Protein AF-A0AAV5RTY7-F1 (afdb_monomer_lite)

InterPro domains:
  IPR002123 Phospholipid/glycerol acyltransferase [SM00563] (74-299)
  IPR052744 Glycerol-3-phosphate O-acyltransferase [PTHR31605] (34-711)

Structure (mmCIF, N/CA/C/O backbone):
data_AF-A0AAV5RTY7-F1
#
_entry.id   AF-A0AAV5RTY7-F1
#
loop_
_atom_site.group_PDB
_atom_site.id
_atom_site.type_symbol
_atom_site.label_atom_id
_atom_site.label_alt_id
_atom_site.label_comp_id
_atom_site.label_asym_id
_atom_site.label_entity_id
_atom_site.label_seq_id
_atom_site.pdbx_PDB_ins_code
_atom_site.Cartn_x
_atom_site.Cartn_y
_atom_site.Cartn_z
_atom_site.occupancy
_atom_site.B_iso_or_equiv
_atom_site.auth_seq_id
_atom_site.auth_comp_id
_atom_site.auth_asym_id
_atom_site.auth_atom_id
_atom_site.pdbx_PDB_model_num
ATOM 1 N N . MET A 1 1 ? 23.186 -30.562 -52.362 1.00 37.00 1 MET A N 1
ATOM 2 C CA . MET A 1 1 ? 24.138 -29.896 -51.450 1.00 37.00 1 MET A CA 1
ATOM 3 C C . MET A 1 1 ? 23.482 -28.621 -50.971 1.00 37.00 1 MET A C 1
ATOM 5 O O . MET A 1 1 ? 23.319 -27.677 -51.726 1.00 37.00 1 MET A O 1
ATOM 9 N N . SER A 1 2 ? 22.956 -28.703 -49.761 1.00 30.14 2 SER A N 1
ATOM 10 C CA . SER A 1 2 ? 21.998 -27.796 -49.148 1.00 30.14 2 SER A CA 1
ATOM 11 C C . SER A 1 2 ? 22.422 -27.652 -47.693 1.00 30.14 2 SER A C 1
ATOM 13 O O . SER A 1 2 ? 22.185 -28.593 -46.945 1.00 30.14 2 SER A O 1
ATOM 15 N N . SER A 1 3 ? 23.069 -26.548 -47.306 1.00 26.16 3 SER A N 1
ATOM 16 C CA . SER A 1 3 ? 23.161 -26.101 -45.898 1.00 26.16 3 SER A CA 1
ATOM 17 C C . SER A 1 3 ? 24.032 -24.844 -45.709 1.00 26.16 3 SER A C 1
ATOM 19 O O . SER A 1 3 ? 24.881 -24.829 -44.825 1.00 26.16 3 SER A O 1
ATOM 21 N N . GLU A 1 4 ? 23.853 -23.774 -46.490 1.00 26.89 4 GLU A N 1
ATOM 22 C CA . GLU A 1 4 ? 24.625 -22.529 -46.253 1.00 26.89 4 GLU A CA 1
ATOM 23 C C . GLU A 1 4 ? 23.785 -21.245 -46.200 1.00 26.89 4 GLU A C 1
ATOM 25 O O . GLU A 1 4 ? 24.296 -20.135 -46.283 1.00 26.89 4 GLU A O 1
ATOM 30 N N . ALA A 1 5 ? 22.476 -21.374 -45.969 1.00 29.75 5 ALA A N 1
ATOM 31 C CA . ALA A 1 5 ? 21.574 -20.230 -45.833 1.00 29.75 5 ALA A CA 1
ATOM 32 C C . ALA A 1 5 ? 20.662 -20.358 -44.603 1.00 29.75 5 ALA A C 1
ATOM 34 O O . ALA A 1 5 ? 19.442 -20.370 -44.722 1.00 29.75 5 ALA A O 1
ATOM 35 N N . ALA A 1 6 ? 21.241 -20.469 -43.404 1.00 29.48 6 ALA A N 1
ATOM 36 C CA . ALA A 1 6 ? 20.480 -20.366 -42.155 1.00 29.48 6 ALA A CA 1
ATOM 37 C C . ALA A 1 6 ? 21.360 -19.962 -40.961 1.00 29.48 6 ALA A C 1
ATOM 39 O O . ALA A 1 6 ? 21.423 -20.664 -39.958 1.00 29.48 6 ALA A O 1
ATOM 40 N N . ASN A 1 7 ? 22.036 -18.814 -41.034 1.00 26.06 7 ASN A N 1
ATOM 41 C CA . ASN A 1 7 ? 22.548 -18.176 -39.818 1.00 26.06 7 ASN A CA 1
ATOM 42 C C . ASN A 1 7 ? 22.458 -16.646 -39.909 1.00 26.06 7 ASN A C 1
ATOM 44 O O . ASN A 1 7 ? 23.441 -15.919 -39.806 1.00 26.06 7 ASN A O 1
ATOM 48 N N . LYS A 1 8 ? 21.236 -16.132 -40.120 1.00 28.44 8 LYS A N 1
ATOM 49 C CA . LYS A 1 8 ? 20.929 -14.736 -39.783 1.00 28.44 8 LYS A CA 1
ATOM 50 C C . LYS A 1 8 ? 21.001 -14.621 -38.263 1.00 28.44 8 LYS A C 1
ATOM 52 O O . LYS A 1 8 ? 20.116 -15.097 -37.553 1.00 28.44 8 LYS A O 1
ATOM 57 N N . GLY A 1 9 ? 22.096 -14.031 -37.789 1.00 28.16 9 GLY A N 1
ATOM 58 C CA . GLY A 1 9 ? 22.423 -13.879 -36.381 1.00 28.16 9 GLY A CA 1
ATOM 59 C C . GLY A 1 9 ? 21.246 -13.375 -35.550 1.00 28.16 9 GLY A C 1
ATOM 60 O O . GLY A 1 9 ? 20.788 -12.239 -35.689 1.00 28.16 9 GLY A O 1
ATOM 61 N N . LYS A 1 10 ? 20.806 -14.207 -34.603 1.00 29.70 10 LYS A N 1
ATOM 62 C CA . LYS A 1 10 ? 20.182 -13.710 -33.379 1.00 29.70 10 LYS A CA 1
ATOM 63 C C . LYS A 1 10 ? 21.230 -12.821 -32.712 1.00 29.70 10 LYS A C 1
ATOM 65 O O . LYS A 1 10 ? 22.155 -13.343 -32.101 1.00 29.70 10 LYS A O 1
ATOM 70 N N . LYS A 1 11 ? 21.110 -11.493 -32.835 1.00 32.88 11 LYS A N 1
ATOM 71 C CA . LYS A 1 11 ? 21.845 -10.547 -31.980 1.00 32.88 11 LYS A CA 1
ATOM 72 C C . LYS A 1 11 ? 21.648 -11.009 -30.534 1.00 32.88 11 LYS A C 1
ATOM 74 O O . LYS A 1 11 ? 20.538 -10.899 -30.002 1.00 32.88 11 LYS A O 1
ATOM 79 N N . ALA A 1 12 ? 22.694 -11.579 -29.936 1.00 34.53 12 ALA A N 1
ATOM 80 C CA . ALA A 1 12 ? 22.739 -11.837 -28.509 1.00 34.53 12 ALA A CA 1
ATOM 81 C C . ALA A 1 12 ? 22.408 -10.506 -27.826 1.00 34.53 12 ALA A C 1
ATOM 83 O O . ALA A 1 12 ? 22.944 -9.461 -28.195 1.00 34.53 12 ALA A O 1
ATOM 84 N N . SER A 1 13 ? 21.423 -10.504 -26.928 1.00 47.09 13 SER A N 1
ATOM 85 C CA . SER A 1 13 ? 21.117 -9.305 -26.151 1.00 47.09 13 SER A CA 1
ATOM 86 C C . SER A 1 13 ? 22.365 -8.974 -25.348 1.00 47.09 13 SER A C 1
ATOM 88 O O . SER A 1 13 ? 22.682 -9.742 -24.451 1.00 47.09 13 SER A O 1
ATOM 90 N N . SER A 1 14 ? 23.078 -7.901 -25.683 1.00 66.62 14 SER A N 1
ATOM 91 C CA . SER A 1 14 ? 24.251 -7.468 -24.924 1.00 66.62 14 SER A CA 1
ATOM 92 C C . SER A 1 14 ? 23.849 -7.246 -23.466 1.00 66.62 14 SER A C 1
ATOM 94 O O . SER A 1 14 ? 22.843 -6.573 -23.210 1.00 66.62 14 SER A O 1
ATOM 96 N N . ALA A 1 15 ? 24.597 -7.831 -22.527 1.00 73.75 15 ALA A N 1
ATOM 97 C CA . ALA A 1 15 ? 24.425 -7.566 -21.104 1.00 73.75 15 ALA A CA 1
ATOM 98 C C . ALA A 1 15 ? 24.474 -6.053 -20.864 1.00 73.75 15 ALA A C 1
ATOM 100 O O . ALA A 1 15 ? 25.328 -5.358 -21.413 1.00 73.75 15 ALA A O 1
ATOM 101 N N . HIS A 1 16 ? 23.545 -5.533 -20.067 1.00 76.50 16 HIS A N 1
ATOM 102 C CA . HIS A 1 16 ? 23.616 -4.145 -19.633 1.00 76.50 16 HIS A CA 1
ATOM 103 C C . HIS A 1 16 ? 24.563 -4.063 -18.435 1.00 76.50 16 HIS A C 1
ATOM 105 O O . HIS A 1 16 ? 24.169 -4.427 -17.325 1.00 76.50 16 HIS A O 1
ATOM 111 N N . VAL A 1 17 ? 25.806 -3.660 -18.695 1.00 77.88 17 VAL A N 1
ATOM 112 C CA . VAL A 1 17 ? 26.859 -3.466 -17.692 1.00 77.88 17 VAL A CA 1
ATOM 113 C C . VAL A 1 17 ? 27.104 -1.954 -17.559 1.00 77.88 17 VAL A C 1
ATOM 115 O O . VAL A 1 17 ? 27.202 -1.294 -18.593 1.00 77.88 17 VAL A O 1
ATOM 118 N N . PRO A 1 18 ? 27.123 -1.398 -16.334 1.00 74.62 18 PRO A N 1
ATOM 119 C CA . PRO A 1 18 ? 27.389 0.018 -16.099 1.00 74.62 18 PRO A CA 1
ATOM 120 C C . PRO A 1 18 ? 28.783 0.442 -16.550 1.00 74.62 18 PRO A C 1
ATOM 122 O O . PRO A 1 18 ? 29.729 -0.344 -16.491 1.00 74.62 18 PRO A O 1
ATOM 125 N N . ASP A 1 19 ? 28.920 1.730 -16.855 1.00 71.75 19 ASP A N 1
ATOM 126 C CA . ASP A 1 19 ? 30.228 2.368 -16.962 1.00 71.75 19 ASP A CA 1
ATOM 127 C C . ASP A 1 19 ? 30.746 2.689 -15.551 1.00 71.75 19 ASP A C 1
ATOM 129 O O . ASP A 1 19 ? 30.129 3.449 -14.804 1.00 71.75 19 ASP A O 1
ATOM 133 N N . ALA A 1 20 ? 31.887 2.111 -15.166 1.00 59.16 20 ALA A N 1
ATOM 134 C CA . ALA A 1 20 ? 32.494 2.296 -13.840 1.00 59.16 20 ALA A CA 1
ATOM 135 C C . ALA A 1 20 ? 33.238 3.644 -13.673 1.00 59.16 20 ALA A C 1
ATOM 137 O O . ALA A 1 20 ? 33.877 3.884 -12.650 1.00 59.16 20 ALA A O 1
ATOM 138 N N . SER A 1 21 ? 33.212 4.517 -14.687 1.00 51.53 21 SER A N 1
ATOM 139 C CA . SER A 1 21 ? 34.089 5.692 -14.786 1.00 51.53 21 SER A CA 1
ATOM 140 C C . SER A 1 21 ? 33.550 6.979 -14.152 1.00 51.53 21 SER A C 1
ATOM 142 O O . SER A 1 21 ? 34.303 7.948 -14.035 1.00 51.53 21 SER A O 1
ATOM 144 N N . GLU A 1 22 ? 32.278 7.046 -13.750 1.00 56.44 22 GLU A N 1
ATOM 145 C CA . GLU A 1 22 ? 31.708 8.276 -13.184 1.00 56.44 22 GLU A CA 1
ATOM 146 C C . GLU A 1 22 ? 31.907 8.358 -11.660 1.00 56.44 22 GLU A C 1
ATOM 148 O O . GLU A 1 22 ? 31.480 7.495 -10.894 1.00 56.44 22 GLU A O 1
ATOM 153 N N . ARG A 1 23 ? 32.524 9.450 -11.178 1.00 63.94 23 ARG A N 1
ATOM 154 C CA . ARG A 1 23 ? 32.516 9.798 -9.745 1.00 63.94 23 ARG A CA 1
ATOM 155 C C . ARG A 1 23 ? 31.118 10.274 -9.345 1.00 63.94 23 ARG A C 1
ATOM 157 O O . ARG A 1 23 ? 30.856 11.475 -9.297 1.00 63.94 23 ARG A O 1
ATOM 164 N N . TYR A 1 24 ? 30.226 9.343 -9.032 1.00 77.75 24 TYR A N 1
ATOM 165 C CA . TYR A 1 24 ? 28.922 9.661 -8.461 1.00 77.75 24 TYR A CA 1
ATOM 166 C C . TYR A 1 24 ? 29.027 9.955 -6.960 1.00 77.75 24 TYR A C 1
ATOM 168 O O . TYR A 1 24 ? 29.545 9.157 -6.178 1.00 77.75 24 TYR A O 1
ATOM 176 N N . VAL A 1 25 ? 28.497 11.103 -6.535 1.00 78.12 25 VAL A N 1
ATOM 177 C CA . VAL A 1 25 ? 28.404 11.461 -5.115 1.00 78.12 25 VAL A CA 1
ATOM 178 C C . VAL A 1 25 ? 27.007 11.125 -4.608 1.00 78.12 25 VAL A C 1
ATOM 180 O O . VAL A 1 25 ? 26.040 11.835 -4.881 1.00 78.12 25 VAL A O 1
ATOM 183 N N . ASN A 1 26 ? 26.903 10.060 -3.818 1.00 83.38 26 ASN A N 1
ATOM 184 C CA . ASN A 1 26 ? 25.649 9.689 -3.176 1.00 83.38 26 ASN A CA 1
ATOM 185 C C . ASN A 1 26 ? 25.465 10.439 -1.850 1.00 83.38 26 ASN A C 1
ATOM 187 O O . ASN A 1 26 ? 26.177 10.205 -0.875 1.00 83.38 26 ASN A O 1
ATOM 191 N N . HIS A 1 27 ? 24.474 11.327 -1.789 1.00 85.62 27 HIS A N 1
ATOM 192 C CA . HIS A 1 27 ? 24.141 12.059 -0.564 1.00 85.62 27 HIS A CA 1
ATOM 193 C C . HIS A 1 27 ? 23.283 11.261 0.432 1.00 85.62 27 HIS A C 1
ATOM 195 O O . HIS A 1 27 ? 23.088 11.720 1.558 1.00 85.62 27 HIS A O 1
ATOM 201 N N . PHE A 1 28 ? 22.777 10.088 0.041 1.00 86.75 28 PHE A N 1
ATOM 202 C CA . PHE A 1 28 ? 21.799 9.293 0.789 1.00 86.75 28 PHE A CA 1
ATOM 203 C C . PHE A 1 28 ? 22.369 7.950 1.275 1.00 86.75 28 PHE A C 1
ATOM 205 O O . PHE A 1 28 ? 21.628 6.999 1.485 1.00 86.75 28 PHE A O 1
ATOM 212 N N . THR A 1 29 ? 23.680 7.845 1.504 1.00 79.25 29 THR A N 1
ATOM 213 C CA . THR A 1 29 ? 24.275 6.649 2.142 1.00 79.25 29 THR A CA 1
ATOM 214 C C . THR A 1 29 ? 24.020 6.603 3.654 1.00 79.25 29 THR A C 1
ATOM 216 O O . THR A 1 29 ? 24.134 5.564 4.298 1.00 79.25 29 THR A O 1
ATOM 219 N N . GLY A 1 30 ? 23.664 7.745 4.254 1.00 73.75 30 GLY A N 1
ATOM 220 C CA . GLY A 1 30 ? 23.455 7.879 5.696 1.00 73.75 30 GLY A CA 1
ATOM 221 C C . GLY A 1 30 ? 24.744 7.931 6.527 1.00 73.75 30 GLY A C 1
ATOM 222 O O . GLY A 1 30 ? 24.655 8.115 7.737 1.00 73.75 30 GLY A O 1
ATOM 223 N N . GLU A 1 31 ? 25.922 7.830 5.905 1.00 75.38 31 GLU A N 1
ATOM 224 C CA . GLU A 1 31 ? 27.219 7.835 6.598 1.00 75.38 31 GLU A CA 1
ATOM 225 C C . GLU A 1 31 ? 27.655 9.246 7.015 1.00 75.38 31 GLU A C 1
ATOM 227 O O . GLU A 1 31 ? 28.085 9.465 8.145 1.00 75.38 31 GLU A O 1
ATOM 232 N N . LYS A 1 32 ? 27.490 10.236 6.128 1.00 80.81 32 LYS A N 1
ATOM 233 C CA . LYS A 1 32 ? 27.895 11.632 6.367 1.00 80.81 32 LYS A CA 1
ATOM 234 C C . LYS A 1 32 ? 26.696 12.519 6.677 1.00 80.81 32 LYS A C 1
ATOM 236 O O . LYS A 1 32 ? 25.586 12.275 6.204 1.00 80.81 32 LYS A O 1
ATOM 241 N N . TRP A 1 33 ? 26.884 13.543 7.503 1.00 82.00 33 TRP A N 1
ATOM 242 C CA . TRP A 1 33 ? 25.866 14.574 7.706 1.00 82.00 33 TRP A CA 1
ATOM 243 C C . TRP A 1 33 ? 25.926 15.585 6.565 1.00 82.00 33 TRP A C 1
ATOM 245 O O . TRP A 1 33 ? 26.981 16.113 6.230 1.00 82.00 33 TRP A O 1
ATOM 255 N N . SER A 1 34 ? 24.778 15.833 5.951 1.00 88.50 34 SER A N 1
ATOM 256 C CA . SER A 1 34 ? 24.593 16.835 4.907 1.00 88.50 34 SER A CA 1
ATOM 257 C C . SER A 1 34 ? 23.185 17.420 4.982 1.00 88.50 34 SER A C 1
ATOM 259 O O . SER A 1 34 ? 22.280 16.820 5.575 1.00 88.50 34 SER A O 1
ATOM 261 N N . VAL A 1 35 ? 22.978 18.559 4.318 1.00 89.25 35 VAL A N 1
ATOM 262 C CA . VAL A 1 35 ? 21.651 19.177 4.168 1.00 89.25 35 VAL A CA 1
ATOM 263 C C . VAL A 1 35 ? 20.647 18.191 3.553 1.00 89.25 35 VAL A C 1
ATOM 265 O O . VAL A 1 35 ? 19.499 18.139 3.984 1.00 89.25 35 VAL A O 1
ATOM 268 N N . TYR A 1 36 ? 21.087 17.339 2.621 1.00 89.81 36 TYR A N 1
ATOM 269 C CA . TYR A 1 36 ? 20.251 16.293 2.022 1.00 89.81 36 TYR A CA 1
ATOM 270 C C . TYR A 1 36 ? 19.838 15.229 3.034 1.00 89.81 36 TYR A C 1
ATOM 272 O O . TYR A 1 36 ? 18.673 14.845 3.078 1.00 89.81 36 TYR A O 1
ATOM 280 N N . THR A 1 37 ? 20.762 14.785 3.890 1.00 89.06 37 THR A N 1
ATOM 281 C CA . THR A 1 37 ? 20.421 13.800 4.921 1.00 89.06 37 THR A CA 1
ATOM 282 C C . THR A 1 37 ? 19.480 14.362 5.985 1.00 89.06 37 THR A C 1
ATOM 284 O O . THR A 1 37 ? 18.591 13.649 6.442 1.00 89.06 37 THR A O 1
ATOM 287 N N . LEU A 1 38 ? 19.617 15.648 6.330 1.00 90.50 38 LEU A N 1
ATOM 288 C CA . LEU A 1 38 ? 18.686 16.344 7.220 1.00 90.50 38 LEU A CA 1
ATOM 289 C C . LEU A 1 38 ? 17.303 16.482 6.576 1.00 90.50 38 LEU A C 1
ATOM 291 O O . LEU A 1 38 ? 16.295 16.242 7.235 1.00 90.50 38 LEU A O 1
ATOM 295 N N . ALA A 1 39 ? 17.246 16.815 5.284 1.00 92.81 39 ALA A N 1
ATOM 296 C CA . ALA A 1 39 ? 15.995 16.870 4.535 1.00 92.81 39 ALA A CA 1
ATOM 297 C C . ALA A 1 39 ? 15.313 15.493 4.457 1.00 92.81 39 ALA A C 1
ATOM 299 O O . ALA A 1 39 ? 14.099 15.406 4.648 1.00 92.81 39 ALA A O 1
ATOM 300 N N . TYR A 1 40 ? 16.086 14.422 4.240 1.00 93.31 40 TYR A N 1
ATOM 301 C CA . TYR A 1 40 ? 15.593 13.046 4.282 1.00 93.31 40 TYR A CA 1
ATOM 302 C C . TYR A 1 40 ? 14.977 12.741 5.653 1.00 93.31 40 TYR A C 1
ATOM 304 O O . TYR A 1 40 ? 13.813 12.351 5.734 1.00 93.31 40 TYR A O 1
ATOM 312 N N . ASP A 1 41 ? 15.717 12.978 6.740 1.00 91.69 41 ASP A N 1
ATOM 313 C CA . ASP A 1 41 ? 15.255 12.692 8.103 1.00 91.69 41 ASP A CA 1
ATOM 314 C C . ASP A 1 41 ? 14.033 13.537 8.503 1.00 91.69 41 ASP A C 1
ATOM 316 O O . ASP A 1 41 ? 13.107 13.015 9.128 1.00 91.69 41 ASP A O 1
ATOM 320 N N . LEU A 1 42 ? 13.960 14.800 8.068 1.00 93.31 42 LEU A N 1
ATOM 321 C CA . LEU A 1 42 ? 12.784 15.655 8.245 1.00 93.31 42 LEU A CA 1
ATOM 322 C C . LEU A 1 42 ? 11.553 15.063 7.546 1.00 93.31 42 LEU A C 1
ATOM 324 O O . LEU A 1 42 ? 10.478 14.978 8.143 1.00 93.31 42 LEU A O 1
ATOM 328 N N . VAL A 1 43 ? 11.703 14.619 6.294 1.00 93.31 43 VAL A N 1
ATOM 329 C CA . VAL A 1 43 ? 10.616 13.976 5.548 1.00 93.31 43 VAL A CA 1
ATOM 330 C C . VAL A 1 43 ? 10.184 12.671 6.212 1.00 93.31 43 VAL A C 1
ATOM 332 O O . VAL A 1 43 ? 8.982 12.443 6.364 1.00 93.31 43 VAL A O 1
ATOM 335 N N . ILE A 1 44 ? 11.126 11.838 6.662 1.00 93.12 44 ILE A N 1
ATOM 336 C CA . ILE A 1 44 ? 10.803 10.617 7.408 1.00 93.12 44 ILE A CA 1
ATOM 337 C C . ILE A 1 44 ? 10.068 10.940 8.709 1.00 93.12 44 ILE A C 1
ATOM 339 O O . ILE A 1 44 ? 9.109 10.242 9.038 1.00 93.12 44 ILE A O 1
ATOM 343 N N . GLY A 1 45 ? 10.449 12.007 9.415 1.00 92.56 45 GLY A N 1
ATOM 344 C CA . GLY A 1 45 ? 9.738 12.503 10.593 1.00 92.56 45 GLY A CA 1
ATOM 345 C C . GLY A 1 45 ? 8.292 12.897 10.281 1.00 92.56 45 GLY A C 1
ATOM 346 O O . GLY A 1 45 ? 7.368 12.448 10.963 1.00 92.56 45 GLY A O 1
ATOM 347 N N . ILE A 1 46 ? 8.071 13.651 9.198 1.00 91.69 46 ILE A N 1
ATOM 348 C CA . ILE A 1 46 ? 6.727 14.020 8.723 1.00 91.69 46 ILE A CA 1
ATOM 349 C C . ILE A 1 46 ? 5.914 12.767 8.376 1.00 91.69 46 ILE A C 1
ATOM 351 O O . ILE A 1 46 ? 4.770 12.636 8.815 1.00 91.69 46 ILE A O 1
ATOM 355 N N . PHE A 1 47 ? 6.488 11.822 7.627 1.00 92.19 47 PHE A N 1
ATOM 356 C CA . PHE A 1 47 ? 5.822 10.560 7.300 1.00 92.19 47 PHE A CA 1
ATOM 357 C C . PHE A 1 47 ? 5.503 9.742 8.548 1.00 92.19 47 PHE A C 1
ATOM 359 O O . PHE A 1 47 ? 4.401 9.211 8.649 1.00 92.19 47 PHE A O 1
ATOM 366 N N . ASN A 1 48 ? 6.397 9.696 9.535 1.00 91.44 48 ASN A N 1
ATOM 367 C CA . ASN A 1 48 ? 6.150 8.999 10.792 1.00 91.44 48 ASN A CA 1
ATOM 368 C C . ASN A 1 48 ? 4.964 9.607 11.559 1.00 91.44 48 ASN A C 1
ATOM 370 O O . ASN A 1 48 ? 4.105 8.865 12.037 1.00 91.44 48 ASN A O 1
ATOM 374 N N . ILE A 1 49 ? 4.856 10.939 11.615 1.00 89.00 49 ILE A N 1
ATOM 375 C CA . ILE A 1 49 ? 3.696 11.630 12.204 1.00 89.00 49 ILE A CA 1
ATOM 376 C C . ILE A 1 49 ? 2.422 11.289 11.419 1.00 89.00 49 ILE A C 1
ATOM 378 O O . ILE A 1 49 ? 1.425 10.862 12.006 1.00 89.00 49 ILE A O 1
ATOM 382 N N . LEU A 1 50 ? 2.460 11.408 10.087 1.00 88.88 50 LEU A N 1
ATOM 383 C CA . LEU A 1 50 ? 1.317 11.098 9.225 1.00 88.88 50 LEU A CA 1
ATOM 384 C C . LEU A 1 50 ? 0.853 9.650 9.385 1.00 88.88 50 LEU A C 1
ATOM 386 O O . LEU A 1 50 ? -0.348 9.408 9.482 1.00 88.88 50 LEU A O 1
ATOM 390 N N . PHE A 1 51 ? 1.774 8.690 9.443 1.00 89.19 51 PHE A N 1
ATOM 391 C CA . PHE A 1 51 ? 1.454 7.279 9.628 1.00 89.19 51 PHE A CA 1
ATOM 392 C C . PHE A 1 51 ? 0.985 6.959 11.039 1.00 89.19 51 PHE A C 1
ATOM 394 O O . PHE A 1 51 ? 0.100 6.127 11.174 1.00 89.19 51 PHE A O 1
ATOM 401 N N . THR A 1 52 ? 1.478 7.646 12.067 1.00 85.12 52 THR A N 1
ATOM 402 C CA . THR A 1 52 ? 0.968 7.494 13.441 1.00 85.12 52 THR A CA 1
ATOM 403 C C . THR A 1 52 ? -0.483 7.969 13.556 1.00 85.12 52 THR A C 1
ATOM 405 O O . THR A 1 52 ? -1.292 7.367 14.264 1.00 85.12 52 THR A O 1
ATOM 408 N N . ILE A 1 53 ? -0.844 9.024 12.818 1.00 83.19 53 ILE A N 1
ATOM 409 C CA . ILE A 1 53 ? -2.222 9.521 12.741 1.00 83.19 53 ILE A CA 1
ATOM 410 C C . ILE A 1 53 ? -3.075 8.585 11.869 1.00 83.19 53 ILE A C 1
ATOM 412 O O . ILE A 1 53 ? -4.149 8.150 12.284 1.00 83.19 53 ILE A O 1
ATOM 416 N N . PHE A 1 54 ? -2.600 8.239 10.670 1.00 84.38 54 PHE A N 1
ATOM 417 C CA . PHE A 1 54 ? -3.366 7.493 9.669 1.00 84.38 54 PHE A CA 1
ATOM 418 C C . PHE A 1 54 ? -3.517 6.009 9.969 1.00 84.38 54 PHE A C 1
ATOM 420 O O . PHE A 1 54 ? -4.608 5.471 9.791 1.00 84.38 54 PHE A O 1
ATOM 427 N N . PHE A 1 55 ? -2.456 5.349 10.422 1.00 82.75 55 PHE A N 1
ATOM 428 C CA . PHE A 1 55 ? -2.479 3.947 10.805 1.00 82.75 55 PHE A CA 1
ATOM 429 C C . PHE A 1 55 ? -2.607 3.819 12.310 1.00 82.75 55 PHE A C 1
ATOM 431 O O . PHE A 1 55 ? -1.899 4.462 13.080 1.00 82.75 55 PHE A O 1
ATOM 438 N N . ARG A 1 56 ? -3.500 2.928 12.729 1.00 76.75 56 ARG A N 1
ATOM 439 C CA . ARG A 1 56 ? -3.649 2.548 14.126 1.00 76.75 56 ARG A CA 1
ATOM 440 C C . ARG A 1 56 ? -2.393 1.897 14.673 1.00 76.75 56 ARG A C 1
ATOM 442 O O . ARG A 1 56 ? -2.017 2.172 15.805 1.00 76.75 56 ARG A O 1
ATOM 449 N N . GLU A 1 57 ? -1.777 1.050 13.864 1.00 78.31 57 GLU A N 1
ATOM 450 C CA . GLU A 1 57 ? -0.570 0.325 14.217 1.00 78.31 57 GLU A CA 1
ATOM 451 C C . GLU A 1 57 ? 0.166 -0.081 12.938 1.00 78.31 57 GLU A C 1
ATOM 453 O O . GLU A 1 57 ? -0.466 -0.485 11.955 1.00 78.31 57 GLU A O 1
ATOM 458 N N . VAL A 1 58 ? 1.495 0.015 12.968 1.00 81.88 58 VAL A N 1
ATOM 459 C CA . VAL A 1 58 ? 2.378 -0.487 11.913 1.00 81.88 58 VAL A CA 1
ATOM 460 C C . VAL A 1 58 ? 3.424 -1.383 12.564 1.00 81.88 58 VAL A C 1
ATOM 462 O O . VAL A 1 58 ? 4.284 -0.875 13.284 1.00 81.88 58 VAL A O 1
ATOM 465 N N . LYS A 1 59 ? 3.359 -2.696 12.317 1.00 79.50 59 LYS A N 1
ATOM 466 C CA . LYS A 1 59 ? 4.363 -3.653 12.814 1.00 79.50 59 LYS A CA 1
ATOM 467 C C . LYS A 1 59 ? 5.373 -4.016 11.737 1.00 79.50 59 LYS A C 1
ATOM 469 O O . LYS A 1 59 ? 5.061 -3.987 10.550 1.00 79.50 59 LYS A O 1
ATOM 474 N N . VAL A 1 60 ? 6.566 -4.389 12.182 1.00 81.81 60 VAL A N 1
ATOM 475 C CA . VAL A 1 60 ? 7.648 -4.887 11.333 1.00 81.81 60 VAL A CA 1
ATOM 476 C C . VAL A 1 60 ? 7.976 -6.320 11.748 1.00 81.81 60 VAL A C 1
ATOM 478 O O . VAL A 1 60 ? 8.032 -6.616 12.941 1.00 81.81 60 VAL A O 1
ATOM 481 N N . ARG A 1 61 ? 8.176 -7.204 10.772 1.00 79.62 61 ARG A N 1
ATOM 482 C CA . ARG A 1 61 ? 8.677 -8.574 10.933 1.00 79.62 61 ARG A CA 1
ATOM 483 C C . ARG A 1 61 ? 9.931 -8.741 10.081 1.00 79.62 61 ARG A C 1
ATOM 485 O O . ARG A 1 61 ? 10.038 -8.126 9.024 1.00 79.62 61 ARG A O 1
ATOM 492 N N . GLY A 1 62 ? 10.852 -9.591 10.527 1.00 79.88 62 GLY A N 1
ATOM 493 C CA . GLY A 1 62 ? 12.039 -9.931 9.746 1.00 79.88 62 GLY A CA 1
ATOM 494 C C . GLY A 1 62 ? 13.072 -8.810 9.713 1.00 79.88 62 GLY A C 1
ATOM 495 O O . GLY A 1 62 ? 13.890 -8.758 8.807 1.00 79.88 62 GLY A O 1
ATOM 496 N N . SER A 1 63 ? 13.051 -7.904 10.693 1.00 84.19 63 SER A N 1
ATOM 497 C CA . SER A 1 63 ? 14.007 -6.799 10.791 1.00 84.19 63 SER A CA 1
ATOM 498 C C . SER A 1 63 ? 15.466 -7.263 10.768 1.00 84.19 63 SER A C 1
ATOM 500 O O . SER A 1 63 ? 16.309 -6.542 10.254 1.00 84.19 63 SER A O 1
ATOM 502 N N . GLN A 1 64 ? 15.746 -8.478 11.252 1.00 85.62 64 GLN A N 1
ATOM 503 C CA . GLN A 1 64 ? 17.065 -9.113 11.202 1.00 85.62 64 GLN A CA 1
ATOM 504 C C . GLN A 1 64 ? 17.557 -9.434 9.782 1.00 85.62 64 GLN A C 1
ATOM 506 O O . GLN A 1 64 ? 18.750 -9.610 9.574 1.00 85.62 64 GLN A O 1
ATOM 511 N N . TYR A 1 65 ? 16.648 -9.532 8.809 1.00 90.06 65 TYR A N 1
ATOM 512 C CA . TYR A 1 65 ? 16.996 -9.773 7.412 1.00 90.06 65 TYR A CA 1
ATOM 513 C C . TYR A 1 65 ? 17.333 -8.486 6.664 1.00 90.06 65 TYR A C 1
ATOM 515 O O . TYR A 1 65 ? 17.776 -8.545 5.522 1.00 90.06 65 TYR A O 1
ATOM 523 N N . VAL A 1 66 ? 17.140 -7.314 7.273 1.00 90.62 66 VAL A N 1
ATOM 524 C CA . VAL A 1 66 ? 17.607 -6.063 6.679 1.00 90.62 66 VAL A CA 1
ATOM 525 C C . VAL A 1 66 ? 19.118 -5.970 6.909 1.00 90.62 66 VAL A C 1
ATOM 527 O O . VAL A 1 66 ? 19.533 -5.942 8.064 1.00 90.62 66 VAL A O 1
ATOM 530 N N . PRO A 1 67 ? 19.949 -5.902 5.853 1.00 88.19 67 PRO A N 1
ATOM 531 C CA . PRO A 1 67 ? 21.396 -5.798 6.009 1.00 88.19 67 PRO A CA 1
ATOM 532 C C . PRO A 1 67 ? 21.807 -4.533 6.782 1.00 88.19 67 PRO A C 1
ATOM 534 O O . PRO A 1 67 ? 21.070 -3.534 6.758 1.00 88.19 67 PRO A O 1
ATOM 537 N N . PRO A 1 68 ? 22.987 -4.533 7.430 1.00 82.75 68 PRO A N 1
ATOM 538 C CA . PRO A 1 68 ? 23.521 -3.350 8.095 1.00 82.75 68 PRO A CA 1
ATOM 539 C C . PRO A 1 68 ? 23.822 -2.221 7.094 1.00 82.75 68 PRO A C 1
ATOM 541 O O . PRO A 1 68 ? 23.848 -2.411 5.872 1.00 82.75 68 PRO A O 1
ATOM 544 N N . ASN A 1 69 ? 24.032 -1.004 7.608 1.00 82.44 69 ASN A N 1
ATOM 545 C CA . ASN A 1 69 ? 24.417 0.119 6.753 1.00 82.44 69 ASN A CA 1
ATOM 546 C C . ASN A 1 69 ? 25.779 -0.143 6.080 1.00 82.44 69 ASN A C 1
ATOM 548 O O . ASN A 1 69 ? 26.617 -0.831 6.655 1.00 82.44 69 ASN A O 1
ATOM 552 N N . GLY A 1 70 ? 25.979 0.363 4.861 1.00 82.25 70 GLY A N 1
ATOM 553 C CA . GLY A 1 70 ? 27.181 0.075 4.060 1.00 82.25 70 GLY A CA 1
ATOM 554 C C . GLY A 1 70 ? 27.108 -1.215 3.226 1.00 82.25 70 GLY A C 1
ATOM 555 O O . GLY A 1 70 ? 28.020 -1.515 2.463 1.00 82.25 70 GLY A O 1
ATOM 556 N N . THR A 1 71 ? 26.010 -1.977 3.305 1.00 89.12 71 THR A N 1
ATOM 557 C CA . THR A 1 71 ? 25.760 -3.090 2.373 1.00 89.12 71 THR A CA 1
ATOM 558 C C . THR A 1 71 ? 24.915 -2.609 1.183 1.00 89.12 71 THR A C 1
ATOM 560 O O . THR A 1 71 ? 23.788 -2.141 1.409 1.00 89.12 71 THR A O 1
ATOM 563 N N . PRO A 1 72 ? 25.384 -2.739 -0.077 1.00 92.25 72 PRO A N 1
ATOM 564 C CA . PRO A 1 72 ? 24.581 -2.451 -1.265 1.00 92.25 72 PRO A CA 1
ATOM 565 C C . PRO A 1 72 ? 23.300 -3.283 -1.248 1.00 92.25 72 PRO A C 1
ATOM 567 O O . PRO A 1 72 ? 23.347 -4.510 -1.181 1.00 92.25 72 PRO A O 1
ATOM 570 N N . THR A 1 73 ? 22.138 -2.630 -1.258 1.00 94.25 73 THR A N 1
ATOM 571 C CA . THR A 1 73 ? 20.861 -3.333 -1.058 1.00 94.25 73 THR A CA 1
ATOM 572 C C . THR A 1 73 ? 19.794 -2.851 -2.022 1.00 94.25 73 THR A C 1
ATOM 574 O O . THR A 1 73 ? 19.590 -1.644 -2.173 1.00 94.25 73 THR A O 1
ATOM 577 N N . ILE A 1 74 ? 19.041 -3.799 -2.576 1.00 96.38 74 ILE A N 1
ATOM 578 C CA . ILE A 1 74 ? 17.799 -3.546 -3.299 1.00 96.38 74 ILE A CA 1
ATOM 579 C C . ILE A 1 74 ? 16.632 -4.090 -2.469 1.00 96.38 74 ILE A C 1
ATOM 581 O O . ILE A 1 74 ? 16.503 -5.299 -2.291 1.00 96.38 74 ILE A O 1
ATOM 585 N N . LEU A 1 75 ? 15.768 -3.207 -1.969 1.00 96.56 75 LEU A N 1
ATOM 586 C CA . LEU A 1 75 ? 14.499 -3.586 -1.349 1.00 96.56 75 LEU A CA 1
ATOM 587 C C . LEU A 1 75 ? 13.469 -3.829 -2.452 1.00 96.56 75 LEU A C 1
ATOM 589 O O . LEU A 1 75 ? 13.052 -2.897 -3.143 1.00 96.56 75 LEU A O 1
ATOM 593 N N . VAL A 1 76 ? 13.051 -5.080 -2.607 1.00 96.50 76 VAL A N 1
ATOM 594 C CA . VAL A 1 76 ? 12.042 -5.477 -3.586 1.00 96.50 76 VAL A CA 1
ATOM 595 C C . VAL A 1 76 ? 10.708 -5.579 -2.870 1.00 96.50 76 VAL A C 1
ATOM 597 O O . VAL A 1 76 ? 10.489 -6.501 -2.094 1.00 96.50 76 VAL A O 1
ATOM 600 N N . CYS A 1 77 ? 9.826 -4.611 -3.092 1.00 95.50 77 CYS A N 1
ATOM 601 C CA . CYS A 1 77 ? 8.603 -4.453 -2.312 1.00 95.50 77 CYS A CA 1
ATOM 602 C C . CYS A 1 77 ? 7.367 -4.935 -3.075 1.00 95.50 77 CYS A C 1
ATOM 604 O O . CYS A 1 77 ? 7.200 -4.604 -4.250 1.00 95.50 77 CYS A O 1
ATOM 606 N N . ALA A 1 78 ? 6.473 -5.659 -2.401 1.00 92.38 78 ALA A N 1
ATOM 607 C CA . ALA A 1 78 ? 5.204 -6.119 -2.960 1.00 92.38 78 ALA A CA 1
ATOM 608 C C . ALA A 1 78 ? 4.185 -6.478 -1.849 1.00 92.38 78 ALA A C 1
ATOM 610 O O . ALA A 1 78 ? 4.597 -6.738 -0.722 1.00 92.38 78 ALA A O 1
ATOM 611 N N . PRO A 1 79 ? 2.868 -6.544 -2.118 1.00 90.38 79 PRO A N 1
ATOM 612 C CA . PRO A 1 79 ? 2.189 -5.976 -3.275 1.00 90.38 79 PRO A CA 1
ATOM 613 C C . PRO A 1 79 ? 2.237 -4.444 -3.268 1.00 90.38 79 PRO A C 1
ATOM 615 O O . PRO A 1 79 ? 2.269 -3.811 -2.209 1.00 90.38 79 PRO A O 1
ATOM 618 N N . HIS A 1 80 ? 2.174 -3.830 -4.449 1.00 89.44 80 HIS A N 1
ATOM 619 C CA . HIS A 1 80 ? 2.051 -2.379 -4.578 1.00 89.44 80 HIS A CA 1
ATOM 620 C C . HIS A 1 80 ? 0.583 -1.922 -4.472 1.00 89.44 80 HIS A C 1
ATOM 622 O O . HIS A 1 80 ? -0.070 -1.551 -5.452 1.00 89.44 80 HIS A O 1
ATOM 628 N N . ALA A 1 81 ? 0.034 -1.972 -3.260 1.00 82.56 81 ALA A N 1
ATOM 629 C CA . ALA A 1 81 ? -1.364 -1.657 -2.981 1.00 82.56 81 ALA A CA 1
ATOM 630 C C . ALA A 1 81 ? -1.686 -0.151 -2.968 1.00 82.56 81 ALA A C 1
ATOM 632 O O . ALA A 1 81 ? -2.829 0.218 -3.244 1.00 82.56 81 ALA A O 1
ATOM 633 N N . ASN A 1 82 ? -0.727 0.722 -2.641 1.00 86.00 82 ASN A N 1
ATOM 634 C CA . ASN A 1 82 ? -0.883 2.177 -2.675 1.00 86.00 82 ASN A CA 1
ATOM 635 C C . ASN A 1 82 ? 0.314 2.868 -3.327 1.00 86.00 82 ASN A C 1
ATOM 637 O O . ASN A 1 82 ? 1.459 2.715 -2.915 1.00 86.00 82 ASN A O 1
ATOM 641 N N . GLN A 1 83 ? 0.032 3.778 -4.257 1.00 82.19 83 GLN A N 1
ATOM 642 C CA . GLN A 1 83 ? 1.063 4.392 -5.098 1.00 82.19 83 GLN A CA 1
ATOM 643 C C . GLN A 1 83 ? 2.168 5.142 -4.322 1.00 82.19 83 GLN A C 1
ATOM 645 O O . GLN A 1 83 ? 3.319 5.142 -4.746 1.00 82.19 83 GLN A O 1
ATOM 650 N N . PHE A 1 84 ? 1.833 5.801 -3.206 1.00 86.06 84 PHE A N 1
ATOM 651 C CA . PHE A 1 84 ? 2.785 6.646 -2.460 1.00 86.06 84 PHE A CA 1
ATOM 652 C C . PHE A 1 84 ? 2.946 6.266 -0.990 1.00 86.06 84 PHE A C 1
ATOM 654 O O . PHE A 1 84 ? 3.973 6.568 -0.393 1.00 86.06 84 PHE A O 1
ATOM 661 N N . ILE A 1 85 ? 1.932 5.634 -0.396 1.00 90.12 85 ILE A N 1
ATOM 662 C CA . ILE A 1 85 ? 2.001 5.218 1.007 1.00 90.12 85 ILE A CA 1
ATOM 663 C C . ILE A 1 85 ? 2.973 4.059 1.154 1.00 90.12 85 ILE A C 1
ATOM 665 O O . ILE A 1 85 ? 3.760 4.075 2.088 1.00 90.12 85 ILE A O 1
ATOM 669 N N . ASP A 1 86 ? 2.957 3.109 0.221 1.00 93.19 86 ASP A N 1
ATOM 670 C CA . ASP A 1 86 ? 3.823 1.936 0.254 1.00 93.19 86 ASP A CA 1
ATOM 671 C C . ASP A 1 86 ? 5.320 2.315 0.319 1.00 93.19 86 ASP A C 1
ATOM 673 O O . ASP A 1 86 ? 5.963 1.950 1.306 1.00 93.19 86 ASP A O 1
ATOM 677 N N . PRO A 1 87 ? 5.895 3.095 -0.631 1.00 93.50 87 PRO A N 1
ATOM 678 C CA . PRO A 1 87 ? 7.303 3.490 -0.549 1.00 93.50 87 PRO A CA 1
ATOM 679 C C . PRO A 1 87 ? 7.595 4.315 0.705 1.00 93.50 87 PRO A C 1
ATOM 681 O O . PRO A 1 87 ? 8.579 4.057 1.389 1.00 93.50 87 PRO A O 1
ATOM 684 N N . ALA A 1 88 ? 6.732 5.274 1.057 1.00 93.69 88 ALA A N 1
ATOM 685 C CA . ALA A 1 88 ? 6.930 6.108 2.240 1.00 93.69 88 ALA A CA 1
ATOM 686 C C . ALA A 1 88 ? 6.949 5.289 3.538 1.00 93.69 88 ALA A C 1
ATOM 688 O O . ALA A 1 88 ? 7.791 5.526 4.400 1.00 93.69 88 ALA A O 1
ATOM 689 N N . LEU A 1 89 ? 6.082 4.285 3.653 1.00 93.62 89 LEU A N 1
ATOM 690 C CA . LEU A 1 89 ? 6.005 3.411 4.815 1.00 93.62 89 LEU A CA 1
ATOM 691 C C . LEU A 1 89 ? 7.258 2.535 4.944 1.00 93.62 89 LEU A C 1
ATOM 693 O O . LEU A 1 89 ? 7.819 2.436 6.037 1.00 93.62 89 LEU A O 1
ATOM 697 N N . VAL A 1 90 ? 7.734 1.961 3.832 1.00 94.88 90 VAL A N 1
ATOM 698 C CA . VAL A 1 90 ? 8.982 1.183 3.806 1.00 94.88 90 VAL A CA 1
ATOM 699 C C . VAL A 1 90 ? 10.184 2.070 4.127 1.00 94.88 90 VAL A C 1
ATOM 701 O O . VAL A 1 90 ? 11.022 1.662 4.927 1.00 94.88 90 VAL A O 1
ATOM 704 N N . MET A 1 91 ? 10.263 3.291 3.586 1.00 94.06 91 MET A N 1
ATOM 705 C CA . MET A 1 91 ? 11.330 4.245 3.919 1.00 94.06 91 MET A CA 1
ATOM 706 C C . MET A 1 91 ? 11.354 4.556 5.419 1.00 94.06 91 MET A C 1
ATOM 708 O O . MET A 1 91 ? 12.406 4.456 6.051 1.00 94.06 91 MET A O 1
ATOM 712 N N . THR A 1 92 ? 10.196 4.877 6.009 1.00 93.12 92 THR A N 1
ATOM 713 C CA . THR A 1 92 ? 10.089 5.196 7.439 1.00 93.12 92 THR A CA 1
ATOM 714 C C . THR A 1 92 ? 10.486 4.017 8.318 1.00 93.12 92 THR A C 1
ATOM 716 O O . THR A 1 92 ? 11.244 4.200 9.267 1.00 93.12 92 THR A O 1
ATOM 719 N N . LYS A 1 93 ? 10.005 2.805 8.018 1.00 91.81 93 LYS A N 1
ATOM 720 C CA . LYS A 1 93 ? 10.302 1.633 8.849 1.00 91.81 93 LYS A CA 1
ATOM 721 C C . LYS A 1 93 ? 11.715 1.110 8.661 1.00 91.81 93 LYS A C 1
ATOM 723 O O . LYS A 1 93 ? 12.360 0.834 9.661 1.00 91.81 93 LYS A O 1
ATOM 728 N N . THR A 1 94 ? 12.248 1.102 7.442 1.00 91.25 94 THR A N 1
ATOM 729 C CA . THR A 1 94 ? 13.651 0.724 7.198 1.00 91.25 94 THR A CA 1
ATOM 730 C C . THR A 1 94 ? 14.613 1.639 7.958 1.00 91.25 94 THR A C 1
ATOM 732 O O . THR A 1 94 ? 15.570 1.164 8.568 1.00 91.25 94 THR A O 1
ATOM 735 N N . ARG A 1 95 ? 14.320 2.947 7.998 1.00 89.75 95 ARG A N 1
ATOM 736 C CA . ARG A 1 95 ? 15.117 3.931 8.744 1.00 89.75 95 ARG A CA 1
ATOM 737 C C . ARG A 1 95 ? 15.091 3.701 10.265 1.00 89.75 95 ARG A C 1
ATOM 739 O O . ARG A 1 95 ? 16.034 4.108 10.929 1.00 89.75 95 ARG A O 1
ATOM 746 N N . GLN A 1 96 ? 14.053 3.048 10.802 1.00 88.19 96 GLN A N 1
ATOM 747 C CA . GLN A 1 96 ? 13.845 2.801 12.241 1.00 88.19 96 GLN A CA 1
ATOM 748 C C . GLN A 1 96 ? 14.398 1.453 12.747 1.00 88.19 96 GLN A C 1
ATOM 750 O O . GLN A 1 96 ? 14.379 1.227 13.952 1.00 88.19 96 GLN A O 1
ATOM 755 N N . ILE A 1 97 ? 14.842 0.541 11.871 1.00 85.12 97 ILE A N 1
ATOM 756 C CA . ILE A 1 97 ? 15.182 -0.842 12.266 1.00 85.12 97 ILE A CA 1
ATOM 757 C C . ILE A 1 97 ? 16.472 -0.941 13.087 1.00 85.12 97 ILE A C 1
ATOM 759 O O . ILE A 1 97 ? 16.495 -1.623 14.107 1.00 85.12 97 ILE A O 1
ATOM 763 N N . HIS A 1 98 ? 17.548 -0.297 12.639 1.00 76.38 98 HIS A N 1
ATOM 764 C CA . HIS A 1 98 ? 18.851 -0.387 13.297 1.00 76.38 98 HIS A CA 1
ATOM 765 C C . HIS A 1 98 ? 19.040 0.799 14.247 1.00 76.38 98 HIS A C 1
ATOM 767 O O . HIS A 1 98 ? 18.747 1.936 13.872 1.00 76.38 98 HIS A O 1
ATOM 773 N N . LYS A 1 99 ? 19.549 0.546 15.462 1.00 61.69 99 LYS A N 1
ATOM 774 C CA . LYS A 1 99 ? 19.924 1.604 16.415 1.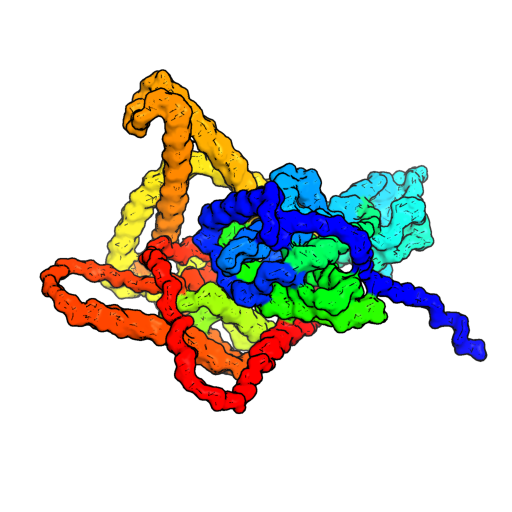00 61.69 99 LYS A CA 1
ATOM 775 C C . LYS A 1 99 ? 21.025 2.470 15.780 1.00 61.69 99 LYS A C 1
ATOM 777 O O . LYS A 1 99 ? 22.078 1.953 15.424 1.00 61.69 99 LYS A O 1
ATOM 782 N N . GLY A 1 100 ? 20.761 3.765 15.583 1.00 65.38 100 GLY A N 1
ATOM 783 C CA . GLY A 1 100 ? 21.656 4.708 14.893 1.00 65.38 100 GLY A CA 1
ATOM 784 C C . GLY A 1 100 ? 21.061 5.282 13.598 1.00 65.38 100 GLY A C 1
ATOM 785 O O . GLY A 1 100 ? 19.845 5.423 13.464 1.00 65.38 100 GLY A O 1
ATOM 786 N N . ARG A 1 101 ? 21.909 5.642 12.622 1.00 64.31 101 ARG A N 1
ATOM 787 C CA . ARG A 1 101 ? 21.456 6.105 11.296 1.00 64.31 101 ARG A CA 1
ATOM 788 C C . ARG A 1 101 ? 21.094 4.891 10.436 1.00 64.31 101 ARG A C 1
ATOM 790 O O . ARG A 1 101 ? 21.912 4.414 9.659 1.00 64.31 101 ARG A O 1
ATOM 797 N N . GLY A 1 102 ? 19.872 4.377 10.597 1.00 68.38 102 GLY A N 1
ATOM 798 C CA . GLY A 1 102 ? 19.338 3.301 9.752 1.00 68.38 102 GLY A CA 1
ATOM 799 C C . GLY A 1 102 ? 19.396 3.644 8.256 1.00 68.38 102 GLY A C 1
ATOM 800 O O . GLY A 1 102 ? 19.597 4.792 7.873 1.00 68.38 102 GLY A O 1
ATOM 801 N N . ARG A 1 103 ? 19.210 2.671 7.366 1.00 83.56 103 ARG A N 1
ATOM 802 C CA . ARG A 1 103 ? 19.441 2.875 5.922 1.00 83.56 103 ARG A CA 1
ATOM 803 C C . ARG A 1 103 ? 18.452 3.885 5.316 1.00 83.56 103 ARG A C 1
ATOM 805 O O . ARG A 1 103 ? 17.277 3.916 5.688 1.00 83.56 103 ARG A O 1
ATOM 812 N N . MET A 1 104 ? 18.921 4.710 4.379 1.00 89.94 104 MET A N 1
ATOM 813 C CA . MET A 1 104 ? 18.080 5.647 3.622 1.00 89.94 104 MET A CA 1
ATOM 814 C C . MET A 1 104 ? 17.661 4.991 2.308 1.00 89.94 104 MET A C 1
ATOM 816 O O . MET A 1 104 ? 18.453 4.896 1.381 1.00 89.94 104 MET A O 1
ATOM 820 N N . ALA A 1 105 ? 16.435 4.477 2.248 1.00 92.44 105 ALA A N 1
ATOM 821 C CA . ALA A 1 105 ? 15.928 3.808 1.057 1.00 92.44 105 ALA A CA 1
ATOM 822 C C . ALA A 1 105 ? 15.466 4.827 0.007 1.00 92.44 105 ALA A C 1
ATOM 824 O O . ALA A 1 105 ? 14.482 5.533 0.211 1.00 92.44 105 ALA A O 1
ATOM 825 N N . CYS A 1 106 ? 16.136 4.854 -1.140 1.00 93.94 106 CYS A N 1
ATOM 826 C CA . CYS A 1 106 ? 15.800 5.704 -2.274 1.00 93.94 106 CYS A CA 1
ATOM 827 C C . CYS A 1 106 ? 14.943 4.927 -3.279 1.00 93.94 106 CYS A C 1
ATOM 829 O O . CYS A 1 106 ? 15.382 3.935 -3.859 1.00 93.94 106 CYS A O 1
ATOM 831 N N . PHE A 1 107 ? 13.690 5.345 -3.480 1.00 94.31 107 PHE A N 1
ATOM 832 C CA . PHE A 1 107 ? 12.748 4.585 -4.306 1.00 94.31 107 PHE A CA 1
ATOM 833 C C . PHE A 1 107 ? 12.781 4.959 -5.788 1.00 94.31 107 PHE A C 1
ATOM 835 O O . PHE A 1 107 ? 12.673 6.130 -6.168 1.00 94.31 107 PHE A O 1
ATOM 842 N N . VAL A 1 108 ? 12.804 3.926 -6.627 1.00 91.94 108 VAL A N 1
ATOM 843 C CA . VAL A 1 108 ? 12.585 4.000 -8.071 1.00 91.94 108 VAL A CA 1
ATOM 844 C C . VAL A 1 108 ? 11.150 4.466 -8.329 1.00 91.94 108 VAL A C 1
ATOM 846 O O . VAL A 1 108 ? 10.183 3.764 -8.028 1.00 91.94 108 VAL A O 1
ATOM 849 N N . THR A 1 109 ? 11.001 5.674 -8.869 1.00 89.62 109 THR A N 1
ATOM 850 C CA . THR A 1 109 ? 9.718 6.380 -8.965 1.00 89.62 109 THR A CA 1
ATOM 851 C C . THR A 1 109 ? 9.421 6.775 -10.406 1.00 89.62 109 THR A C 1
ATOM 853 O O . THR A 1 109 ? 10.273 7.309 -11.108 1.00 89.62 109 THR A O 1
ATOM 856 N N . ALA A 1 110 ? 8.180 6.569 -10.860 1.00 87.12 110 ALA A N 1
ATOM 857 C CA . ALA A 1 110 ? 7.774 6.962 -12.208 1.00 87.12 110 ALA A CA 1
ATOM 858 C C . ALA A 1 110 ? 7.942 8.477 -12.422 1.00 87.12 110 ALA A C 1
ATOM 860 O O . ALA A 1 110 ? 7.338 9.286 -11.709 1.00 87.12 110 ALA A O 1
ATOM 861 N N . GLU A 1 111 ? 8.697 8.856 -13.451 1.00 87.25 111 GLU A N 1
ATOM 862 C CA . GLU A 1 111 ? 9.073 10.245 -13.725 1.00 87.25 111 GLU A CA 1
ATOM 863 C C . GLU A 1 111 ? 7.851 11.159 -13.901 1.00 87.25 111 GLU A C 1
ATOM 865 O O . GLU A 1 111 ? 7.812 12.280 -13.389 1.00 87.25 111 GLU A O 1
ATOM 870 N N . LYS A 1 112 ? 6.787 10.653 -14.536 1.00 86.38 112 LYS A N 1
ATOM 871 C CA . LYS A 1 112 ? 5.514 11.372 -14.680 1.00 86.38 112 LYS A CA 1
ATOM 872 C C . LYS A 1 112 ? 4.936 11.829 -13.341 1.00 86.38 112 LYS A C 1
ATOM 874 O O . LYS A 1 112 ? 4.371 12.922 -13.272 1.00 86.38 112 LYS A O 1
ATOM 879 N N . SER A 1 113 ? 5.078 11.029 -12.282 1.00 84.75 113 SER A N 1
ATOM 880 C CA . SER A 1 113 ? 4.584 11.373 -10.941 1.00 84.75 113 SER A CA 1
ATOM 881 C C . SER A 1 113 ? 5.357 12.551 -10.346 1.00 84.75 113 SER A C 1
ATOM 883 O O . SER A 1 113 ? 4.740 13.457 -9.786 1.00 84.75 113 SER A O 1
ATOM 885 N N . LEU A 1 114 ? 6.680 12.571 -10.537 1.00 86.56 114 LEU A N 1
ATOM 886 C CA . LEU A 1 114 ? 7.569 13.652 -10.100 1.00 86.56 114 LEU A CA 1
ATOM 887 C C . LEU A 1 114 ? 7.381 14.931 -10.933 1.00 86.56 114 LEU A C 1
ATOM 889 O O . LEU A 1 114 ? 7.484 16.031 -10.402 1.00 86.56 114 LEU A O 1
ATOM 893 N N . ARG A 1 115 ? 7.054 14.814 -12.226 1.00 86.50 115 ARG A N 1
ATOM 894 C CA . ARG A 1 115 ? 6.785 15.975 -13.095 1.00 86.50 115 ARG A CA 1
ATOM 895 C C . ARG A 1 115 ? 5.402 16.589 -12.862 1.00 86.50 115 ARG A C 1
ATOM 897 O O . ARG A 1 115 ? 5.261 17.807 -12.867 1.00 86.50 115 ARG A O 1
ATOM 904 N N . THR A 1 116 ? 4.378 15.759 -12.652 1.00 79.94 116 THR A N 1
ATOM 905 C CA . THR A 1 116 ? 2.972 16.207 -12.648 1.00 79.94 116 THR A CA 1
ATOM 906 C C . THR A 1 116 ? 2.510 16.725 -11.283 1.00 79.94 116 THR A C 1
ATOM 908 O O . THR A 1 116 ? 1.638 17.590 -11.215 1.00 79.94 116 THR A O 1
ATOM 911 N N . ASN A 1 117 ? 3.054 16.208 -10.175 1.00 80.06 117 ASN A N 1
ATOM 912 C CA . ASN A 1 117 ? 2.610 16.575 -8.830 1.00 80.06 117 ASN A CA 1
ATOM 913 C C . ASN A 1 117 ? 3.722 17.294 -8.050 1.00 80.06 117 ASN A C 1
ATOM 915 O O . ASN A 1 117 ? 4.684 16.671 -7.613 1.00 80.06 117 ASN A O 1
ATOM 919 N N . LYS A 1 118 ? 3.547 18.604 -7.825 1.00 84.69 118 LYS A N 1
ATOM 920 C CA . LYS A 1 118 ? 4.519 19.462 -7.122 1.00 84.69 118 LYS A CA 1
ATOM 921 C C . LYS A 1 118 ? 4.859 18.959 -5.716 1.00 84.69 118 LYS A C 1
ATOM 923 O O . LYS A 1 118 ? 6.021 18.995 -5.335 1.00 84.69 118 LYS A O 1
ATOM 928 N N . VAL A 1 119 ? 3.873 18.456 -4.968 1.00 82.94 119 VAL A N 1
ATOM 929 C CA . VAL A 1 119 ? 4.092 17.924 -3.611 1.00 82.94 119 VAL A CA 1
ATOM 930 C C . VAL A 1 119 ? 4.974 16.680 -3.680 1.00 82.94 119 VAL A C 1
ATOM 932 O O . VAL A 1 119 ? 5.989 16.600 -3.001 1.00 82.94 119 VAL A O 1
ATOM 935 N N . VAL A 1 120 ? 4.633 15.743 -4.568 1.00 83.88 120 VAL A N 1
ATOM 936 C CA . VAL A 1 120 ? 5.419 14.516 -4.780 1.00 83.88 120 VAL A CA 1
ATOM 937 C C . VAL A 1 120 ? 6.833 14.844 -5.258 1.00 83.88 120 VAL A C 1
ATOM 939 O O . VAL A 1 120 ? 7.767 14.184 -4.826 1.00 83.88 120 VAL A O 1
ATOM 942 N N . LYS A 1 121 ? 7.007 15.875 -6.094 1.00 88.44 121 LYS A N 1
ATOM 943 C CA . LYS A 1 121 ? 8.327 16.353 -6.521 1.00 88.44 121 LYS A CA 1
ATOM 944 C C . LYS A 1 121 ? 9.180 16.799 -5.335 1.00 88.44 121 LYS A C 1
ATOM 946 O O . LYS A 1 121 ? 10.304 16.338 -5.210 1.00 88.44 121 LYS A O 1
ATOM 951 N N . VAL A 1 122 ? 8.639 17.661 -4.468 1.00 89.00 122 VAL A N 1
ATOM 952 C CA . VAL A 1 122 ? 9.360 18.183 -3.293 1.00 89.00 122 VAL A CA 1
ATOM 953 C C . VAL A 1 122 ? 9.781 17.042 -2.371 1.00 89.00 122 VAL A C 1
ATOM 955 O O . VAL A 1 122 ? 10.967 16.886 -2.099 1.00 89.00 122 VAL A O 1
ATOM 958 N N . PHE A 1 123 ? 8.833 16.195 -1.956 1.00 89.88 123 PHE A N 1
ATOM 959 C CA . PHE A 1 123 ? 9.143 15.049 -1.100 1.00 89.88 123 PHE A CA 1
ATOM 960 C C . PHE A 1 123 ? 10.109 14.071 -1.780 1.00 89.88 123 PHE A C 1
ATOM 962 O O . PHE A 1 123 ? 11.051 13.617 -1.143 1.00 89.88 123 PHE A O 1
ATOM 969 N N . GLY A 1 124 ? 9.913 13.791 -3.073 1.00 90.00 124 GLY A N 1
ATOM 970 C CA . GLY A 1 124 ? 10.759 12.901 -3.868 1.00 90.00 124 GLY A CA 1
ATOM 971 C C . GLY A 1 124 ? 12.210 13.370 -3.955 1.00 90.00 124 GLY A C 1
ATOM 972 O O . GLY A 1 124 ? 13.116 12.566 -3.762 1.00 90.00 124 GLY A O 1
ATOM 973 N N . SER A 1 125 ? 12.444 14.667 -4.173 1.00 89.62 125 SER A N 1
ATOM 974 C CA . SER A 1 125 ? 13.795 15.241 -4.179 1.00 89.62 125 SER A CA 1
ATOM 975 C C . SER A 1 125 ? 14.473 15.155 -2.808 1.00 89.62 125 SER A C 1
ATOM 977 O O . SER A 1 125 ? 15.662 14.863 -2.742 1.00 89.62 125 SER A O 1
ATOM 979 N N . CYS A 1 126 ? 13.728 15.349 -1.715 1.00 92.50 126 CYS A N 1
ATOM 980 C CA . CYS A 1 126 ? 14.269 15.249 -0.355 1.00 92.50 126 CYS A CA 1
ATOM 981 C C . CYS A 1 126 ? 14.627 13.814 0.064 1.00 92.50 126 CYS A C 1
ATOM 983 O O . CYS A 1 126 ? 15.469 13.646 0.940 1.00 92.50 126 CYS A O 1
ATOM 985 N N . VAL A 1 127 ? 14.003 12.794 -0.539 1.00 92.31 127 VAL A N 1
ATOM 986 C CA . VAL A 1 127 ? 14.258 11.375 -0.216 1.00 92.31 127 VAL A CA 1
ATOM 987 C C . VAL A 1 127 ? 15.107 10.637 -1.257 1.00 92.31 127 VAL A C 1
ATOM 989 O O . VAL A 1 127 ? 15.214 9.414 -1.214 1.00 92.31 127 VAL A O 1
ATOM 992 N N . GLY A 1 128 ? 15.691 11.361 -2.216 1.00 90.62 128 GLY A N 1
ATOM 993 C CA . GLY A 1 128 ? 16.547 10.774 -3.250 1.00 90.62 128 GLY A CA 1
ATOM 994 C C . GLY A 1 128 ? 15.808 9.852 -4.224 1.00 90.62 128 GLY A C 1
ATOM 995 O O . GLY A 1 128 ? 16.358 8.843 -4.651 1.00 90.62 128 GLY A O 1
ATOM 996 N N . ALA A 1 129 ? 14.549 10.148 -4.563 1.00 91.81 129 ALA A N 1
ATOM 997 C CA . ALA A 1 129 ? 13.783 9.335 -5.508 1.00 91.81 129 ALA A CA 1
ATOM 998 C C . ALA A 1 129 ? 14.481 9.249 -6.880 1.00 91.81 129 ALA A C 1
ATOM 1000 O O . ALA A 1 129 ? 14.829 10.275 -7.465 1.00 91.81 129 ALA A O 1
ATOM 1001 N N . VAL A 1 130 ? 14.616 8.034 -7.421 1.00 89.94 130 VAL A N 1
ATOM 1002 C CA . VAL A 1 130 ? 15.264 7.782 -8.720 1.00 89.94 130 VAL A CA 1
ATOM 1003 C C . VAL A 1 130 ? 14.199 7.825 -9.827 1.00 89.94 130 VAL A C 1
ATOM 1005 O O . VAL A 1 130 ? 13.336 6.942 -9.860 1.00 89.94 130 VAL A O 1
ATOM 1008 N N . PRO A 1 131 ? 14.183 8.844 -10.709 1.00 89.19 131 PRO A N 1
ATOM 1009 C CA . PRO A 1 131 ? 13.151 8.990 -11.731 1.00 89.19 131 PRO A CA 1
ATOM 1010 C C . PRO A 1 131 ? 13.307 7.950 -12.846 1.00 89.19 131 PRO A C 1
ATOM 1012 O O . PRO A 1 131 ? 14.386 7.782 -13.411 1.00 89.19 131 PRO A O 1
ATOM 1015 N N . VAL A 1 132 ? 12.201 7.295 -13.206 1.00 87.94 132 VAL A N 1
ATOM 1016 C CA . VAL A 1 132 ? 12.161 6.324 -14.310 1.00 87.94 132 VAL A CA 1
ATOM 1017 C C . VAL A 1 132 ? 11.111 6.706 -15.344 1.00 87.94 132 VAL A C 1
ATOM 1019 O O . VAL A 1 132 ? 9.914 6.734 -15.013 1.00 87.94 132 VAL A O 1
ATOM 1022 N N . PRO A 1 133 ? 11.515 6.975 -16.595 1.00 86.00 133 PRO A N 1
ATOM 1023 C CA . PRO A 1 133 ? 10.583 7.171 -17.691 1.00 86.00 133 PRO A CA 1
ATOM 1024 C C . PRO A 1 133 ? 9.905 5.841 -18.056 1.00 86.00 133 PRO A C 1
ATOM 1026 O O . PRO A 1 133 ? 10.532 4.786 -18.113 1.00 86.00 133 PRO A O 1
ATOM 1029 N N . ARG A 1 134 ? 8.590 5.859 -18.306 1.00 84.06 134 ARG A N 1
ATOM 1030 C CA . ARG A 1 134 ? 7.841 4.677 -18.773 1.00 84.06 134 ARG A CA 1
ATOM 1031 C C . ARG A 1 134 ? 7.203 4.979 -20.118 1.00 84.06 134 ARG A C 1
ATOM 1033 O O . ARG A 1 134 ? 6.525 5.990 -20.251 1.00 84.06 134 ARG A O 1
ATOM 1040 N N . ILE A 1 135 ? 7.326 4.060 -21.075 1.00 84.00 135 ILE A N 1
ATOM 1041 C CA . ILE A 1 135 ? 6.814 4.254 -22.445 1.00 84.00 135 ILE A CA 1
ATOM 1042 C C . ILE A 1 135 ? 5.311 4.579 -22.433 1.00 84.00 135 ILE A C 1
ATOM 1044 O O . ILE A 1 135 ? 4.866 5.548 -23.036 1.00 84.00 135 ILE A O 1
ATOM 1048 N N . GLN A 1 136 ? 4.533 3.850 -21.629 1.00 83.75 136 GLN A N 1
ATOM 1049 C CA . GLN A 1 136 ? 3.090 4.078 -21.476 1.00 83.75 136 GLN A CA 1
ATOM 1050 C C . GLN A 1 136 ? 2.710 5.460 -20.911 1.00 83.75 136 GLN A C 1
ATOM 1052 O O . GLN A 1 136 ? 1.581 5.912 -21.096 1.00 83.75 136 GLN A O 1
ATOM 1057 N N . ASP A 1 137 ? 3.617 6.129 -20.192 1.00 83.19 137 ASP A N 1
ATOM 1058 C CA . ASP A 1 137 ? 3.355 7.448 -19.613 1.00 83.19 137 ASP A CA 1
ATOM 1059 C C . ASP A 1 137 ? 3.442 8.569 -20.657 1.00 83.19 137 ASP A C 1
ATOM 1061 O O . ASP A 1 137 ? 2.795 9.605 -20.453 1.00 83.19 137 ASP A O 1
ATOM 1065 N N . ASN A 1 138 ? 4.154 8.305 -21.761 1.00 86.19 138 ASN A N 1
ATOM 1066 C CA . ASN A 1 138 ? 4.416 9.197 -22.891 1.00 86.19 138 ASN A CA 1
ATOM 1067 C C . ASN A 1 138 ? 3.478 8.942 -24.088 1.00 86.19 138 ASN A C 1
ATOM 1069 O O . ASN A 1 138 ? 3.728 9.449 -25.173 1.00 86.19 138 ASN A O 1
ATOM 1073 N N . LEU A 1 139 ? 2.402 8.165 -23.905 1.00 86.94 139 LEU A N 1
ATOM 1074 C CA . LEU A 1 139 ? 1.379 7.950 -24.935 1.00 86.94 139 LEU A CA 1
ATOM 1075 C C . LEU A 1 139 ? 0.613 9.248 -25.217 1.00 86.94 139 LEU A C 1
ATOM 1077 O O . LEU A 1 139 ? -0.218 9.680 -24.407 1.00 86.94 139 LEU A O 1
ATOM 1081 N N . VAL A 1 140 ? 0.849 9.821 -26.394 1.00 89.50 140 VAL A N 1
ATOM 1082 C CA . VAL A 1 140 ? 0.174 11.021 -26.908 1.00 89.50 140 VAL A CA 1
ATOM 1083 C C . VAL A 1 140 ? -0.800 10.603 -28.017 1.00 89.50 140 VAL A C 1
ATOM 1085 O O . VAL A 1 140 ? -0.489 9.665 -28.752 1.00 89.50 140 VAL A O 1
ATOM 1088 N N . PRO A 1 141 ? -2.002 11.211 -28.125 1.00 89.62 141 PRO A N 1
ATOM 1089 C CA . PRO A 1 141 ? -2.871 11.010 -29.285 1.00 89.62 141 PRO A CA 1
ATOM 1090 C C . PRO A 1 141 ? -2.098 11.219 -30.586 1.00 89.62 141 PRO A C 1
ATOM 1092 O O . PRO A 1 141 ? -1.401 12.221 -30.724 1.00 89.62 141 PRO A O 1
ATOM 1095 N N . PHE A 1 142 ? -2.206 10.256 -31.495 1.00 89.62 142 PHE A N 1
ATOM 1096 C CA . PHE A 1 142 ? -1.673 10.399 -32.841 1.00 89.62 142 PHE A CA 1
ATOM 1097 C C . PHE A 1 142 ? -2.585 11.308 -33.684 1.00 89.62 142 PHE A C 1
ATOM 1099 O O . PHE A 1 142 ? -3.631 11.752 -33.197 1.00 89.62 142 PHE A O 1
ATOM 1106 N N . ASP A 1 143 ? -2.173 11.601 -34.918 1.00 86.50 143 ASP A N 1
ATOM 1107 C CA . ASP A 1 143 ? -2.909 12.443 -35.864 1.00 86.50 143 ASP A CA 1
ATOM 1108 C C . ASP A 1 143 ? -4.401 12.041 -35.923 1.00 86.50 143 ASP A C 1
ATOM 1110 O O . ASP A 1 143 ? -4.706 10.872 -36.183 1.00 86.50 143 ASP A O 1
ATOM 1114 N N . PRO A 1 144 ? -5.344 12.962 -35.639 1.00 86.25 144 PRO A N 1
ATOM 1115 C CA . PRO A 1 144 ? -6.771 12.650 -35.608 1.00 86.25 144 PRO A CA 1
ATOM 1116 C C . PRO A 1 144 ? -7.344 12.232 -36.969 1.00 86.25 144 PRO A C 1
ATOM 1118 O O . PRO A 1 144 ? -8.445 11.676 -36.989 1.00 86.25 144 PRO A O 1
ATOM 1121 N N . GLU A 1 145 ? -6.638 12.491 -38.075 1.00 87.50 145 GLU A N 1
ATOM 1122 C CA . GLU A 1 145 ? -7.029 12.037 -39.413 1.00 87.50 145 GLU A CA 1
ATOM 1123 C C . GLU A 1 145 ? -6.668 10.573 -39.686 1.00 87.50 145 GLU A C 1
ATOM 1125 O O . GLU A 1 145 ? -7.185 9.998 -40.640 1.00 87.50 145 GLU A O 1
ATOM 1130 N N . ILE A 1 146 ? -5.815 9.951 -38.866 1.00 88.62 146 ILE A N 1
ATOM 1131 C CA . ILE A 1 146 ? -5.316 8.593 -39.099 1.00 88.62 146 ILE A CA 1
ATOM 1132 C C . ILE A 1 146 ? -5.925 7.633 -38.073 1.00 88.62 146 ILE A C 1
ATOM 1134 O O . ILE A 1 146 ? -5.787 7.793 -36.858 1.00 88.62 146 ILE A O 1
ATOM 1138 N N . GLU A 1 147 ? -6.577 6.583 -38.568 1.00 91.75 147 GLU A N 1
ATOM 1139 C CA . GLU A 1 147 ? -7.179 5.529 -37.752 1.00 91.75 147 GLU A CA 1
ATOM 1140 C C . GLU A 1 147 ? -6.476 4.193 -37.986 1.00 91.75 147 GLU A C 1
ATOM 1142 O O . GLU A 1 147 ? -6.070 3.884 -39.106 1.00 91.75 147 GLU A O 1
ATOM 1147 N N . ILE A 1 148 ? -6.377 3.375 -36.935 1.00 92.19 148 ILE A N 1
ATOM 1148 C CA . ILE A 1 148 ? -5.891 1.994 -37.036 1.00 92.19 148 ILE A CA 1
ATOM 1149 C C . ILE A 1 148 ? -7.039 0.994 -36.945 1.00 92.19 148 ILE A C 1
ATOM 1151 O O . ILE A 1 148 ? -7.997 1.197 -36.194 1.00 92.19 148 ILE A O 1
ATOM 1155 N N . TYR A 1 149 ? -6.916 -0.105 -37.680 1.00 91.31 149 TYR A N 1
ATOM 1156 C CA . TYR A 1 149 ? -7.852 -1.223 -37.693 1.00 91.31 149 TYR A CA 1
ATOM 1157 C C . TYR A 1 149 ? -7.109 -2.553 -37.888 1.00 91.31 149 TYR A C 1
ATOM 1159 O O . TYR A 1 149 ? -5.974 -2.586 -38.362 1.00 91.31 149 TYR A O 1
ATOM 1167 N N . ALA A 1 150 ? -7.744 -3.657 -37.500 1.00 89.69 150 ALA A N 1
ATOM 1168 C CA . ALA A 1 150 ? -7.225 -5.007 -37.710 1.00 89.69 150 ALA A CA 1
ATOM 1169 C C . ALA A 1 150 ? -8.037 -5.676 -38.837 1.00 89.69 150 ALA A C 1
ATOM 1171 O O . ALA A 1 150 ? -9.196 -6.022 -38.593 1.00 89.69 150 ALA A O 1
ATOM 1172 N N . PRO A 1 151 ? -7.489 -5.829 -40.060 1.00 81.88 151 PRO A N 1
ATOM 1173 C CA . PRO A 1 151 ? -8.228 -6.403 -41.190 1.00 81.88 151 PRO A CA 1
ATOM 1174 C C . PRO A 1 151 ? -8.571 -7.883 -40.970 1.00 81.88 151 PRO A C 1
ATOM 1176 O O . PRO A 1 151 ? -9.671 -8.316 -41.296 1.00 81.88 151 PRO A O 1
ATOM 1179 N N . GLU A 1 152 ? -7.657 -8.638 -40.358 1.00 83.19 152 GLU A N 1
ATOM 1180 C CA . GLU A 1 152 ? -7.770 -10.080 -40.123 1.00 83.19 152 GLU A CA 1
ATOM 1181 C C . GLU A 1 152 ? -7.726 -10.383 -38.621 1.00 83.19 152 GLU A C 1
ATOM 1183 O O . GLU A 1 152 ? -6.788 -10.995 -38.117 1.00 83.19 152 GLU A O 1
ATOM 1188 N N . ILE A 1 153 ? -8.726 -9.916 -37.869 1.00 80.69 153 ILE A N 1
ATOM 1189 C CA . ILE A 1 153 ? -8.669 -9.970 -36.400 1.00 80.69 153 ILE A CA 1
ATOM 1190 C C . ILE A 1 153 ? -8.622 -11.399 -35.833 1.00 80.69 153 ILE A C 1
ATOM 1192 O O . ILE A 1 153 ? -8.009 -11.603 -34.789 1.00 80.69 153 ILE A O 1
ATOM 1196 N N . ASP A 1 154 ? -9.243 -12.370 -36.511 1.00 82.44 154 ASP A N 1
ATOM 1197 C CA . ASP A 1 154 ? -9.280 -13.769 -36.068 1.00 82.44 154 ASP A CA 1
ATOM 1198 C C . ASP A 1 154 ? -8.134 -14.609 -36.675 1.00 82.44 154 ASP A C 1
ATOM 1200 O O . ASP A 1 154 ? -7.632 -15.513 -36.013 1.00 82.44 154 ASP A O 1
ATOM 1204 N N . ALA A 1 155 ? -7.671 -14.295 -37.896 1.00 83.31 155 ALA A N 1
ATOM 1205 C CA . ALA A 1 155 ? -6.598 -15.043 -38.568 1.00 83.31 155 ALA A CA 1
ATOM 1206 C C . ALA A 1 155 ? -5.188 -14.518 -38.234 1.00 83.31 155 ALA A C 1
ATOM 1208 O O . ALA A 1 155 ? -4.271 -15.307 -38.009 1.00 83.31 155 ALA A O 1
ATOM 1209 N N . ASN A 1 156 ? -5.006 -13.195 -38.150 1.00 86.00 156 ASN A N 1
ATOM 1210 C CA . ASN A 1 156 ? -3.733 -12.565 -37.807 1.00 86.00 156 ASN A CA 1
ATOM 1211 C C . ASN A 1 156 ? -3.924 -11.360 -36.862 1.00 86.00 156 ASN A C 1
ATOM 1213 O O . ASN A 1 156 ? -3.796 -10.198 -37.262 1.00 86.00 156 ASN A O 1
ATOM 1217 N N . PRO A 1 157 ? -4.160 -11.614 -35.563 1.00 84.81 157 PRO A N 1
ATOM 1218 C CA . PRO A 1 157 ? -4.488 -10.578 -34.580 1.00 84.81 157 PRO A CA 1
ATOM 1219 C C . PRO A 1 157 ? -3.344 -9.589 -34.288 1.00 84.81 157 PRO A C 1
ATOM 1221 O O . PRO A 1 157 ? -3.533 -8.604 -33.570 1.00 84.81 157 PRO A O 1
ATOM 1224 N N . ARG A 1 158 ? -2.131 -9.865 -34.785 1.00 90.38 158 ARG A N 1
ATOM 1225 C CA . ARG A 1 158 ? -0.947 -9.010 -34.618 1.00 90.38 158 ARG A CA 1
ATOM 1226 C C . ARG A 1 158 ? -0.807 -7.977 -35.731 1.00 90.38 158 ARG A C 1
ATOM 1228 O O . ARG A 1 158 ? -0.042 -7.033 -35.552 1.00 90.38 158 ARG A O 1
ATOM 1235 N N . LEU A 1 159 ? -1.499 -8.163 -36.853 1.00 91.62 159 LEU A N 1
ATOM 1236 C CA . LEU A 1 159 ? -1.417 -7.285 -38.011 1.00 91.62 159 LEU A CA 1
ATOM 1237 C C . LEU A 1 159 ? -2.368 -6.099 -37.842 1.00 91.62 159 LEU A C 1
ATOM 1239 O O . LEU A 1 159 ? -3.581 -6.273 -37.721 1.00 91.62 159 LEU A O 1
ATOM 1243 N N . ILE A 1 160 ? -1.819 -4.889 -37.855 1.00 92.44 160 ILE A N 1
ATOM 1244 C CA . ILE A 1 160 ? -2.587 -3.649 -37.740 1.00 92.44 160 ILE A CA 1
ATOM 1245 C C . ILE A 1 160 ? -2.324 -2.790 -38.969 1.00 92.44 160 ILE A C 1
ATOM 1247 O O . ILE A 1 160 ? -1.170 -2.571 -39.334 1.00 92.44 160 ILE A O 1
ATOM 1251 N N . LYS A 1 161 ? -3.401 -2.280 -39.572 1.00 91.44 161 LYS A N 1
ATOM 1252 C CA . LYS A 1 161 ? -3.349 -1.341 -40.691 1.00 91.44 161 LYS A CA 1
ATOM 1253 C C . LYS A 1 161 ? -3.825 0.048 -40.288 1.00 91.44 161 LYS A C 1
ATOM 1255 O O . LYS A 1 161 ? -4.741 0.183 -39.479 1.00 91.44 161 LYS A O 1
ATOM 1260 N N . GLY A 1 162 ? -3.208 1.070 -40.859 1.00 90.62 162 GLY A N 1
ATOM 1261 C CA . GLY A 1 162 ? -3.592 2.469 -40.779 1.00 90.62 162 GLY A CA 1
ATOM 1262 C C . GLY A 1 162 ? -4.330 2.900 -42.038 1.00 90.62 162 GLY A C 1
ATOM 1263 O O . GLY A 1 162 ? -4.033 2.426 -43.128 1.00 90.62 162 GLY A O 1
ATOM 1264 N N . ARG A 1 163 ? -5.295 3.807 -41.904 1.00 89.19 163 ARG A N 1
ATOM 1265 C CA . ARG A 1 163 ? -5.911 4.500 -43.042 1.00 89.19 163 ARG A CA 1
ATOM 1266 C C . ARG A 1 163 ? -6.284 5.925 -42.668 1.00 89.19 163 ARG A C 1
ATOM 1268 O O . ARG A 1 163 ? -6.522 6.214 -41.494 1.00 89.19 163 ARG A O 1
ATOM 1275 N N . SER A 1 164 ? -6.384 6.788 -43.674 1.00 88.31 164 SER A N 1
ATOM 1276 C CA . SER A 1 164 ? -6.958 8.118 -43.491 1.00 88.31 164 SER A CA 1
ATOM 1277 C C . SER A 1 164 ? -8.470 8.026 -43.284 1.00 88.31 164 SER A C 1
ATOM 1279 O O . SER A 1 164 ? -9.151 7.201 -43.899 1.00 88.31 164 SER A O 1
ATOM 1281 N N . LYS A 1 165 ? -9.003 8.869 -42.404 1.00 84.88 165 LYS A N 1
ATOM 1282 C CA . LYS A 1 165 ? -10.434 8.969 -42.111 1.00 84.88 165 LYS A CA 1
ATOM 1283 C C . LYS A 1 165 ? -11.205 9.636 -43.251 1.00 84.88 165 LYS A C 1
ATOM 1285 O O . LYS A 1 165 ? -12.383 9.339 -43.449 1.00 84.88 165 LYS A O 1
ATOM 1290 N N . THR A 1 166 ? -10.551 10.532 -43.987 1.00 82.81 166 THR A N 1
ATOM 1291 C CA . THR A 1 166 ? -11.106 11.248 -45.137 1.00 82.81 166 THR A CA 1
ATOM 1292 C C . THR A 1 166 ? -10.622 10.620 -46.451 1.00 82.81 166 THR A C 1
ATOM 1294 O O . THR A 1 166 ? -9.433 10.328 -46.597 1.00 82.81 166 THR A O 1
ATOM 1297 N N . PRO A 1 167 ? -11.513 10.403 -47.438 1.00 75.38 167 PRO A N 1
ATOM 1298 C CA . PRO A 1 167 ? -11.103 9.969 -48.773 1.00 75.38 167 PRO A CA 1
ATOM 1299 C C . PRO A 1 167 ? -10.168 11.012 -49.406 1.00 75.38 167 PRO A C 1
ATOM 1301 O O . PRO A 1 167 ? -10.541 12.177 -49.513 1.00 75.38 167 PRO A O 1
ATOM 1304 N N . GLY A 1 168 ? -8.954 10.608 -49.797 1.00 71.44 168 GLY A N 1
ATOM 1305 C CA . GLY A 1 168 ? -7.920 11.520 -50.314 1.00 71.44 168 GLY A CA 1
ATOM 1306 C C . GLY A 1 168 ? -7.152 12.307 -49.242 1.00 71.44 168 GLY A C 1
ATOM 1307 O O . GLY A 1 168 ? -6.417 13.231 -49.579 1.00 71.44 168 GLY A O 1
ATOM 1308 N N . GLY A 1 169 ? -7.331 11.966 -47.962 1.00 74.19 169 GLY A N 1
ATOM 1309 C CA . GLY A 1 169 ? -6.615 12.578 -46.847 1.00 74.19 169 GLY A CA 1
ATOM 1310 C C . GLY A 1 169 ? -5.162 12.112 -46.708 1.00 74.19 169 GLY A C 1
ATOM 1311 O O . GLY A 1 169 ? -4.626 11.356 -47.520 1.00 74.19 169 GLY A O 1
ATOM 1312 N N . LYS A 1 170 ? -4.512 12.576 -45.640 1.00 80.38 170 LYS A N 1
ATOM 1313 C CA . LYS A 1 170 ? -3.098 12.322 -45.352 1.00 80.38 170 LYS A CA 1
ATOM 1314 C C . LYS A 1 170 ? -2.796 10.823 -45.201 1.00 80.38 170 LYS A C 1
ATOM 1316 O O . LYS A 1 170 ? -3.482 10.124 -44.452 1.00 80.38 170 LYS A O 1
ATOM 1321 N N . GLN A 1 171 ? -1.758 10.341 -45.891 1.00 82.25 171 GLN A N 1
ATOM 1322 C CA . GLN A 1 171 ? -1.295 8.955 -45.765 1.00 82.25 171 GLN A CA 1
ATOM 1323 C C . GLN A 1 171 ? -0.637 8.703 -44.395 1.00 82.25 171 GLN A C 1
ATOM 1325 O O . GLN A 1 171 ? -0.005 9.614 -43.851 1.00 82.25 171 GLN A O 1
ATOM 1330 N N . PRO A 1 172 ? -0.746 7.483 -43.830 1.00 80.50 172 PRO A N 1
ATOM 1331 C CA . PRO A 1 172 ? -0.242 7.204 -42.487 1.00 80.50 172 PRO A CA 1
ATOM 1332 C C . PRO A 1 172 ? 1.284 7.318 -42.337 1.00 80.50 172 PRO A C 1
ATOM 1334 O O . PRO A 1 172 ? 1.752 7.776 -41.294 1.00 80.50 172 PRO A O 1
ATOM 1337 N N . ALA A 1 173 ? 2.043 6.956 -43.380 1.00 87.44 173 ALA A N 1
ATOM 1338 C CA . ALA A 1 173 ? 3.506 7.061 -43.457 1.00 87.44 173 ALA A CA 1
ATOM 1339 C C . ALA A 1 173 ? 4.244 6.449 -42.245 1.00 87.44 173 ALA A C 1
ATOM 1341 O O . ALA A 1 173 ? 5.162 7.057 -41.676 1.00 87.44 173 ALA A O 1
ATOM 1342 N N . PHE A 1 174 ? 3.829 5.248 -41.827 1.00 86.62 174 PHE A N 1
ATOM 1343 C CA . PHE A 1 174 ? 4.334 4.569 -40.631 1.00 86.62 174 PHE A CA 1
ATOM 1344 C C . PHE A 1 174 ? 5.842 4.306 -40.649 1.00 86.62 174 PHE A C 1
ATOM 1346 O O . PHE A 1 174 ? 6.460 4.369 -39.587 1.00 86.62 174 PHE A O 1
ATOM 1353 N N . THR A 1 175 ? 6.463 4.104 -41.813 1.00 86.50 175 THR A N 1
ATOM 1354 C CA . THR A 1 175 ? 7.915 3.863 -41.919 1.00 86.50 175 THR A CA 1
ATOM 1355 C C . THR A 1 175 ? 8.732 5.069 -41.458 1.00 86.50 175 THR A C 1
ATOM 1357 O O . THR A 1 175 ? 9.799 4.914 -40.869 1.00 86.50 175 THR A O 1
ATOM 1360 N N . SER A 1 176 ? 8.223 6.280 -41.700 1.00 83.94 176 SER A N 1
ATOM 1361 C CA . SER A 1 176 ? 8.897 7.533 -41.333 1.00 83.94 176 SER A CA 1
ATOM 1362 C C . SER A 1 176 ? 8.576 8.011 -39.913 1.00 83.94 176 SER A C 1
ATOM 1364 O O . SER A 1 176 ? 9.383 8.706 -39.299 1.00 83.94 176 SER A O 1
ATOM 1366 N N . GLN A 1 177 ? 7.402 7.650 -39.383 1.00 85.00 177 GLN A N 1
ATOM 1367 C CA . GLN A 1 177 ? 6.891 8.187 -38.117 1.00 85.00 177 GLN A CA 1
ATOM 1368 C C . GLN A 1 177 ? 7.030 7.224 -36.935 1.00 85.00 177 GLN A C 1
ATOM 1370 O O . GLN A 1 177 ? 7.043 7.670 -35.784 1.00 85.00 177 GLN A O 1
ATOM 1375 N N . PHE A 1 178 ? 7.117 5.915 -37.183 1.00 89.44 178 PHE A N 1
ATOM 1376 C CA . PHE A 1 178 ? 7.235 4.913 -36.129 1.00 89.44 178 PHE A CA 1
ATOM 1377 C C . PHE A 1 178 ? 8.639 4.333 -36.043 1.00 89.44 178 PHE A C 1
ATOM 1379 O O . PHE A 1 178 ? 9.335 4.138 -37.033 1.00 89.44 178 PHE A O 1
ATOM 1386 N N . SER A 1 179 ? 9.038 3.992 -34.820 1.00 87.62 179 SER A N 1
ATOM 1387 C CA . SER A 1 179 ? 10.271 3.262 -34.549 1.00 87.62 179 SER A CA 1
ATOM 1388 C C . SER A 1 179 ? 9.981 1.867 -33.997 1.00 87.62 179 SER A C 1
ATOM 1390 O O . SER A 1 179 ? 8.945 1.612 -33.375 1.00 87.62 179 SER A O 1
ATOM 1392 N N . LEU A 1 180 ? 10.903 0.926 -34.209 1.00 87.94 180 LEU A N 1
ATOM 1393 C CA . LEU A 1 180 ? 10.777 -0.432 -33.675 1.00 87.94 180 LEU A CA 1
ATOM 1394 C C . LEU A 1 180 ? 10.717 -0.416 -32.138 1.00 87.94 180 LEU A C 1
ATOM 1396 O O . LEU A 1 180 ? 11.452 0.323 -31.478 1.00 87.94 180 LEU A O 1
ATOM 1400 N N . LYS A 1 181 ? 9.885 -1.288 -31.553 1.00 86.25 181 LYS A N 1
ATOM 1401 C CA . LYS A 1 181 ? 9.614 -1.378 -30.102 1.00 86.25 181 LYS A CA 1
ATOM 1402 C C . LYS A 1 181 ? 8.922 -0.150 -29.489 1.00 86.25 181 LYS A C 1
ATOM 1404 O O . LYS A 1 181 ? 8.841 -0.058 -28.261 1.00 86.25 181 LYS A O 1
ATOM 1409 N N . SER A 1 182 ? 8.415 0.771 -30.308 1.00 90.62 182 SER A N 1
ATOM 1410 C CA . SER A 1 182 ? 7.471 1.804 -29.870 1.00 90.62 182 SER A CA 1
ATOM 1411 C C . SER A 1 182 ? 6.140 1.182 -29.419 1.00 90.62 182 SER A C 1
ATOM 1413 O O . SER A 1 182 ? 5.885 -0.011 -29.619 1.00 90.62 182 SER A O 1
ATOM 1415 N N . LEU A 1 183 ? 5.307 1.970 -28.737 1.00 92.25 183 LEU A N 1
ATOM 1416 C CA . LEU A 1 183 ? 4.067 1.507 -28.118 1.00 92.25 183 LEU A CA 1
ATOM 1417 C C . LEU A 1 183 ? 2.851 2.192 -28.742 1.00 92.25 183 LEU A C 1
ATOM 1419 O O . LEU A 1 183 ? 2.753 3.419 -28.748 1.00 92.25 183 LEU A O 1
ATOM 1423 N N . LEU A 1 184 ? 1.888 1.380 -29.168 1.00 91.94 184 LEU A N 1
ATOM 1424 C CA . LEU A 1 184 ? 0.564 1.811 -29.591 1.00 91.94 184 LEU A CA 1
ATOM 1425 C C . LEU A 1 184 ? -0.430 1.624 -28.445 1.00 91.94 184 LEU A C 1
ATOM 1427 O O . LEU A 1 184 ? -0.464 0.577 -27.796 1.00 91.94 184 LEU A O 1
ATOM 1431 N N . GLY A 1 185 ? -1.243 2.644 -28.188 1.00 90.88 185 GLY A N 1
ATOM 1432 C CA . GLY A 1 185 ? -2.276 2.642 -27.156 1.00 90.88 185 GLY A CA 1
ATOM 1433 C C . GLY A 1 185 ? -3.665 2.849 -27.746 1.00 90.88 185 GLY A C 1
ATOM 1434 O O . GLY A 1 185 ? -3.900 3.812 -28.474 1.00 90.88 185 GLY A O 1
ATOM 1435 N N . LEU A 1 186 ? -4.607 1.982 -27.387 1.00 90.12 186 LEU A N 1
ATOM 1436 C CA . LEU A 1 186 ? -6.010 2.120 -27.770 1.00 90.12 186 LEU A CA 1
ATOM 1437 C C . LEU A 1 186 ? -6.705 3.246 -26.984 1.00 90.12 186 LEU A C 1
ATOM 1439 O O . LEU A 1 186 ? -6.310 3.571 -25.852 1.00 90.12 186 LEU A O 1
ATOM 1443 N N . PRO A 1 187 ? -7.780 3.835 -27.539 1.00 84.88 187 PRO A N 1
ATOM 1444 C CA . PRO A 1 187 ? -8.525 4.878 -26.854 1.00 84.88 187 PRO A CA 1
ATOM 1445 C C . PRO A 1 187 ? -9.151 4.323 -25.568 1.00 84.88 187 PRO A C 1
ATOM 1447 O O . PRO A 1 187 ? -9.382 3.123 -25.422 1.00 84.88 187 PRO A O 1
ATOM 1450 N N . ASN A 1 188 ? -9.415 5.207 -24.604 1.00 81.00 188 ASN A N 1
ATOM 1451 C CA . ASN A 1 188 ? -9.980 4.850 -23.296 1.00 81.00 188 ASN A CA 1
ATOM 1452 C C . ASN A 1 188 ? -9.174 3.811 -22.492 1.00 81.00 188 ASN A C 1
ATOM 1454 O O . ASN A 1 188 ? -9.749 3.151 -21.632 1.00 81.00 188 ASN A O 1
ATOM 1458 N N . TYR A 1 189 ? -7.861 3.690 -22.736 1.00 78.56 189 TYR A N 1
ATOM 1459 C CA . TYR A 1 189 ? -6.988 2.750 -22.021 1.00 78.56 189 TYR A CA 1
ATOM 1460 C C . TYR A 1 189 ? -7.491 1.304 -22.136 1.00 78.56 189 TYR A C 1
ATOM 1462 O O . TYR A 1 189 ? -7.544 0.589 -21.143 1.00 78.56 189 TYR A O 1
ATOM 1470 N N . LEU A 1 190 ? -7.902 0.886 -23.339 1.00 82.25 190 LEU A N 1
ATOM 1471 C CA . LEU A 1 190 ? -8.434 -0.461 -23.594 1.00 82.25 190 LEU A CA 1
ATOM 1472 C C . LEU A 1 190 ? -7.355 -1.508 -23.910 1.00 82.25 190 LEU A C 1
ATOM 1474 O O . LEU A 1 190 ? -7.621 -2.704 -23.836 1.00 82.25 190 LEU A O 1
ATOM 1478 N N . GLY A 1 191 ? -6.133 -1.075 -24.216 1.00 84.75 191 GLY A N 1
ATOM 1479 C CA . GLY A 1 191 ? -4.985 -1.955 -24.408 1.00 84.75 191 GLY A CA 1
ATOM 1480 C C . GLY A 1 191 ? -3.780 -1.191 -24.937 1.00 84.75 191 GLY A C 1
ATOM 1481 O O . GLY A 1 191 ? -3.942 -0.152 -25.573 1.00 84.75 191 GLY A O 1
ATOM 1482 N N . ASN A 1 192 ? -2.587 -1.722 -24.678 1.00 89.81 192 ASN A N 1
ATOM 1483 C CA . ASN A 1 192 ? -1.341 -1.240 -25.264 1.00 89.81 192 ASN A CA 1
ATOM 1484 C C . ASN A 1 192 ? -0.640 -2.416 -25.952 1.00 89.81 192 ASN A C 1
ATOM 1486 O O . ASN A 1 192 ? -0.639 -3.515 -25.395 1.00 89.81 192 ASN A O 1
ATOM 1490 N N . ALA A 1 193 ? -0.020 -2.183 -27.103 1.00 89.75 193 ALA A N 1
ATOM 1491 C CA . ALA A 1 193 ? 0.757 -3.184 -27.826 1.00 89.75 193 ALA A CA 1
ATOM 1492 C C . ALA A 1 193 ? 2.056 -2.575 -28.359 1.00 89.75 193 ALA A C 1
ATOM 1494 O O . ALA A 1 193 ? 2.098 -1.401 -28.720 1.00 89.75 193 ALA A O 1
ATOM 1495 N N . GLN A 1 194 ? 3.130 -3.363 -28.363 1.00 91.44 194 GLN A N 1
ATOM 1496 C CA . GLN A 1 194 ? 4.431 -2.935 -28.881 1.00 91.44 194 GLN A CA 1
ATOM 1497 C C . GLN A 1 194 ? 4.583 -3.322 -30.347 1.00 91.44 194 GLN A C 1
ATOM 1499 O O . GLN A 1 194 ? 4.181 -4.420 -30.728 1.00 91.44 194 GLN A O 1
ATOM 1504 N N . ILE A 1 195 ? 5.211 -2.446 -31.130 1.00 91.69 195 ILE A N 1
ATOM 1505 C CA . ILE A 1 195 ? 5.539 -2.701 -32.535 1.00 91.69 195 ILE A CA 1
ATOM 1506 C C . ILE A 1 195 ? 6.756 -3.631 -32.606 1.00 91.69 195 ILE A C 1
ATOM 1508 O O . ILE A 1 195 ? 7.831 -3.295 -32.096 1.00 91.69 195 ILE A O 1
ATOM 1512 N N . ALA A 1 196 ? 6.582 -4.798 -33.226 1.00 90.69 196 ALA A N 1
ATOM 1513 C CA . ALA A 1 196 ? 7.660 -5.738 -33.517 1.00 90.69 196 ALA A CA 1
ATOM 1514 C C . ALA A 1 196 ? 8.381 -5.367 -34.813 1.00 90.69 196 ALA A C 1
ATOM 1516 O O . ALA A 1 196 ? 9.609 -5.324 -34.830 1.00 90.69 196 ALA A O 1
ATOM 1517 N N . GLU A 1 197 ? 7.613 -5.076 -35.862 1.00 91.06 197 GLU A N 1
ATOM 1518 C CA . GLU A 1 197 ? 8.106 -4.804 -37.210 1.00 91.06 197 GLU A CA 1
ATOM 1519 C C . GLU A 1 197 ? 7.173 -3.820 -37.927 1.00 91.06 197 GLU A C 1
ATOM 1521 O O . GLU A 1 197 ? 5.965 -3.802 -37.677 1.00 91.06 197 GLU A O 1
ATOM 1526 N N . ILE A 1 198 ? 7.744 -2.984 -38.791 1.00 91.00 198 ILE A N 1
ATOM 1527 C CA . ILE A 1 198 ? 7.014 -2.065 -39.670 1.00 91.00 198 ILE A CA 1
ATOM 1528 C C . ILE A 1 198 ? 7.187 -2.630 -41.078 1.00 91.00 198 ILE A C 1
ATOM 1530 O O . ILE A 1 198 ? 8.320 -2.743 -41.538 1.00 91.00 198 ILE A O 1
ATOM 1534 N N . ILE A 1 199 ? 6.088 -3.062 -41.698 1.00 88.25 199 ILE A N 1
ATOM 1535 C CA . ILE A 1 199 ? 6.121 -3.760 -42.991 1.00 88.25 199 ILE A CA 1
ATOM 1536 C C . ILE A 1 199 ? 6.119 -2.733 -44.124 1.00 88.25 199 ILE A C 1
ATOM 1538 O O . ILE A 1 199 ? 6.953 -2.796 -45.022 1.00 88.25 199 ILE A O 1
ATOM 1542 N N . ASP A 1 200 ? 5.191 -1.781 -44.054 1.00 88.62 200 ASP A N 1
ATOM 1543 C CA . ASP A 1 200 ? 5.008 -0.711 -45.029 1.00 88.62 200 ASP A CA 1
ATOM 1544 C C . ASP A 1 200 ? 4.433 0.545 -44.343 1.00 88.62 200 ASP A C 1
ATOM 1546 O O . ASP A 1 200 ? 4.228 0.576 -43.125 1.00 88.62 200 ASP A O 1
ATOM 1550 N N . ASP A 1 201 ? 4.169 1.596 -45.123 1.00 88.00 201 ASP A N 1
ATOM 1551 C CA . ASP A 1 201 ? 3.660 2.877 -44.622 1.00 88.00 201 ASP A CA 1
ATOM 1552 C C . ASP A 1 201 ? 2.244 2.825 -44.036 1.00 88.00 201 ASP A C 1
ATOM 1554 O O . ASP A 1 201 ? 1.826 3.786 -43.386 1.00 88.00 201 ASP A O 1
ATOM 1558 N N . GLU A 1 202 ? 1.526 1.718 -44.212 1.00 89.12 202 GLU A N 1
ATOM 1559 C CA . GLU A 1 202 ? 0.175 1.507 -43.701 1.00 89.12 202 GLU A CA 1
ATOM 1560 C C . GLU A 1 202 ? 0.093 0.337 -42.717 1.00 89.12 202 GLU A C 1
ATOM 1562 O O . GLU A 1 202 ? -0.904 0.219 -42.014 1.00 89.12 202 GLU A O 1
ATOM 1567 N N . THR A 1 203 ? 1.110 -0.517 -42.611 1.00 90.81 203 THR A N 1
ATOM 1568 C CA . THR A 1 203 ? 1.003 -1.819 -41.949 1.00 90.81 203 THR A CA 1
ATOM 1569 C C . THR A 1 203 ? 2.115 -2.034 -40.933 1.00 90.81 203 THR A C 1
ATOM 1571 O O . THR A 1 203 ? 3.309 -1.990 -41.235 1.00 90.81 203 THR A O 1
ATOM 1574 N N . VAL A 1 204 ? 1.709 -2.365 -39.707 1.00 92.31 204 VAL A N 1
ATOM 1575 C CA . VAL A 1 204 ? 2.614 -2.716 -38.610 1.00 92.31 204 VAL A CA 1
ATOM 1576 C C . VAL A 1 204 ? 2.260 -4.067 -38.011 1.00 92.31 204 VAL A C 1
ATOM 1578 O O . VAL A 1 204 ? 1.089 -4.430 -37.871 1.00 92.31 204 VAL A O 1
ATOM 1581 N N . LEU A 1 205 ? 3.293 -4.801 -37.609 1.00 92.06 205 LEU A N 1
ATOM 1582 C CA . LEU A 1 205 ? 3.171 -6.061 -36.897 1.00 92.06 205 LEU A CA 1
ATOM 1583 C C . LEU A 1 205 ? 3.466 -5.846 -35.414 1.00 92.06 205 LEU A C 1
ATOM 1585 O O . LEU A 1 205 ? 4.510 -5.313 -35.030 1.00 92.06 205 LEU A O 1
ATOM 1589 N N . LEU A 1 206 ? 2.552 -6.288 -34.559 1.00 91.69 206 LEU A N 1
ATOM 1590 C CA . LEU A 1 206 ? 2.694 -6.204 -33.111 1.00 91.69 206 LEU A CA 1
ATOM 1591 C C . LEU A 1 206 ? 3.458 -7.405 -32.541 1.00 91.69 206 LEU A C 1
ATOM 1593 O O . LEU A 1 206 ? 3.287 -8.537 -32.990 1.00 91.69 206 LEU A O 1
ATOM 1597 N N . THR A 1 207 ? 4.226 -7.184 -31.471 1.00 88.31 207 THR A N 1
ATOM 1598 C CA . THR A 1 207 ? 4.884 -8.267 -30.715 1.00 88.31 207 THR A CA 1
ATOM 1599 C C . THR A 1 207 ? 3.854 -9.213 -30.107 1.00 88.31 207 THR A C 1
ATOM 1601 O O . THR A 1 207 ? 3.953 -10.430 -30.240 1.00 88.31 207 THR A O 1
ATOM 1604 N N . ASN A 1 208 ? 2.850 -8.631 -29.452 1.00 87.56 208 ASN A N 1
ATOM 1605 C CA . ASN A 1 208 ? 1.701 -9.327 -28.895 1.00 87.56 208 ASN A CA 1
ATOM 1606 C C . ASN A 1 208 ? 0.436 -8.625 -29.395 1.00 87.56 208 ASN A C 1
ATOM 1608 O O . ASN A 1 208 ? 0.429 -7.390 -29.450 1.00 87.56 208 ASN A O 1
ATOM 1612 N N . PRO A 1 209 ? -0.622 -9.374 -29.741 1.00 87.56 209 PRO A N 1
ATOM 1613 C CA . PRO A 1 209 ? -1.873 -8.774 -30.176 1.00 87.56 209 PRO A CA 1
ATOM 1614 C C . PRO A 1 209 ? -2.518 -7.971 -29.040 1.00 87.56 209 PRO A C 1
ATOM 1616 O O . PRO A 1 209 ? -2.242 -8.188 -27.854 1.00 87.56 209 PRO A O 1
ATOM 1619 N N . PHE A 1 210 ? -3.416 -7.050 -29.390 1.00 87.81 210 PHE A N 1
ATOM 1620 C CA . PHE A 1 210 ? -4.315 -6.470 -28.393 1.00 87.81 210 PHE A CA 1
ATOM 1621 C C . PHE A 1 210 ? -5.207 -7.569 -27.786 1.00 87.81 210 PHE A C 1
ATOM 1623 O O . PHE A 1 210 ? -5.436 -8.605 -28.402 1.00 87.81 210 PHE A O 1
ATOM 1630 N N . LYS A 1 211 ? -5.737 -7.346 -26.576 1.00 84.00 211 LYS A N 1
ATOM 1631 C CA . LYS A 1 211 ? -6.658 -8.290 -25.915 1.00 84.00 211 LYS A CA 1
ATOM 1632 C C . LYS A 1 211 ? -8.021 -8.313 -26.621 1.00 84.00 211 LYS A C 1
ATOM 1634 O O . LYS A 1 211 ? -8.936 -7.585 -26.231 1.00 84.00 211 LYS A O 1
ATOM 1639 N N . ILE A 1 212 ? -8.126 -9.108 -27.683 1.00 80.19 212 ILE A N 1
ATOM 1640 C CA . ILE A 1 212 ? -9.300 -9.205 -28.567 1.00 80.19 212 ILE A CA 1
ATOM 1641 C C . ILE A 1 212 ? -10.502 -9.854 -27.871 1.00 80.19 212 ILE A C 1
ATOM 1643 O O . ILE A 1 212 ? -11.638 -9.576 -28.259 1.00 80.19 212 ILE A O 1
ATOM 1647 N N . ASP A 1 213 ? -10.274 -10.614 -26.796 1.00 78.81 213 ASP A N 1
ATOM 1648 C CA . ASP A 1 213 ? -11.326 -11.232 -25.970 1.00 78.81 213 ASP A CA 1
ATOM 1649 C C . ASP A 1 213 ? -12.281 -10.188 -25.378 1.00 78.81 213 ASP A C 1
ATOM 1651 O O . ASP A 1 213 ? -13.436 -10.467 -25.064 1.00 78.81 213 ASP A O 1
ATOM 1655 N N . ASN A 1 214 ? -11.825 -8.936 -25.257 1.00 82.62 214 ASN A N 1
ATOM 1656 C CA . ASN A 1 214 ? -12.687 -7.839 -24.858 1.00 82.62 214 ASN A CA 1
ATOM 1657 C C . ASN A 1 214 ? -13.550 -7.372 -26.051 1.00 82.62 214 ASN A C 1
ATOM 1659 O O . ASN A 1 214 ? -13.019 -6.768 -26.993 1.00 82.62 214 ASN A O 1
ATOM 1663 N N . PRO A 1 215 ? -14.891 -7.504 -25.992 1.00 84.62 215 PRO A N 1
ATOM 1664 C CA . PRO A 1 215 ? -15.777 -7.159 -27.107 1.00 84.62 215 PRO A CA 1
ATOM 1665 C C . PRO A 1 215 ? -15.682 -5.681 -27.514 1.00 84.62 215 PRO A C 1
ATOM 1667 O O . PRO A 1 215 ? -15.937 -5.326 -28.667 1.00 84.62 215 PRO A O 1
ATOM 1670 N N . LYS A 1 216 ? -15.274 -4.797 -26.591 1.00 84.75 216 LYS A N 1
ATOM 1671 C CA . LYS A 1 216 ? -15.040 -3.377 -26.890 1.00 84.75 216 LYS A CA 1
ATOM 1672 C C . LYS A 1 216 ? -13.806 -3.168 -27.764 1.00 84.75 216 LYS A C 1
ATOM 1674 O O . LYS A 1 216 ? -13.847 -2.324 -28.654 1.00 84.75 216 LYS A O 1
ATOM 1679 N N . VAL A 1 217 ? -12.733 -3.920 -27.512 1.00 85.31 217 VAL A N 1
ATOM 1680 C CA . VAL A 1 217 ? -11.490 -3.859 -28.296 1.00 85.31 217 VAL A CA 1
ATOM 1681 C C . VAL A 1 217 ? -11.749 -4.388 -29.698 1.00 85.31 217 VAL A C 1
ATOM 1683 O O . VAL A 1 217 ? -11.450 -3.690 -30.663 1.00 85.31 217 VAL A O 1
ATOM 1686 N N . ARG A 1 218 ? -12.404 -5.552 -29.802 1.00 86.69 218 ARG A N 1
ATOM 1687 C CA . ARG A 1 218 ? -12.810 -6.146 -31.082 1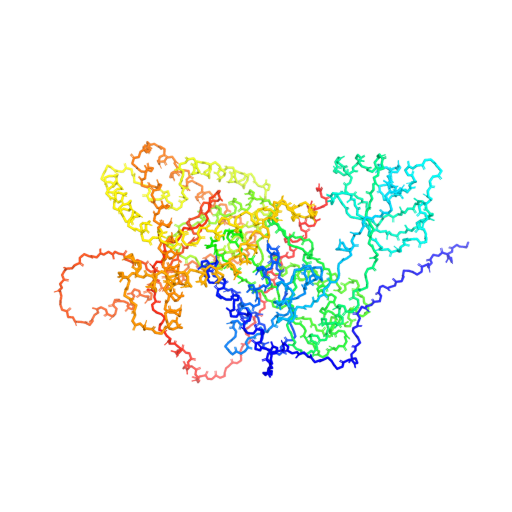.00 86.69 218 ARG A CA 1
ATOM 1688 C C . ARG A 1 218 ? -13.606 -5.150 -31.929 1.00 86.69 218 ARG A C 1
ATOM 1690 O O . ARG A 1 218 ? -13.209 -4.837 -33.043 1.00 86.69 218 ARG A O 1
ATOM 1697 N N . LYS A 1 219 ? -14.659 -4.545 -31.367 1.00 87.12 219 LYS A N 1
ATOM 1698 C CA . LYS A 1 219 ? -15.499 -3.567 -32.082 1.00 87.12 219 LYS A CA 1
ATOM 1699 C C . LYS A 1 219 ? -14.729 -2.331 -32.567 1.00 87.12 219 LYS A C 1
ATOM 1701 O O . LYS A 1 219 ? -15.044 -1.818 -33.638 1.00 87.12 219 LYS A O 1
ATOM 1706 N N . LEU A 1 220 ? -13.772 -1.831 -31.782 1.00 88.00 220 LEU A N 1
ATOM 1707 C CA . LEU A 1 220 ? -12.947 -0.680 -32.170 1.00 88.00 220 LEU A CA 1
ATOM 1708 C C . LEU A 1 220 ? -11.989 -1.034 -33.305 1.00 88.00 220 LEU A C 1
ATOM 1710 O O . LEU A 1 220 ? -11.926 -0.307 -34.291 1.00 88.00 220 LEU A O 1
ATOM 1714 N N . LEU A 1 221 ? -11.296 -2.167 -33.187 1.00 87.88 221 LEU A N 1
ATOM 1715 C CA . LEU A 1 221 ? -10.331 -2.610 -34.188 1.00 87.88 221 LEU A CA 1
ATOM 1716 C C . LEU A 1 221 ? -10.992 -3.019 -35.508 1.00 87.88 221 LEU A C 1
ATOM 1718 O O . LEU A 1 221 ? -10.378 -2.833 -36.548 1.00 87.88 221 LEU A O 1
ATOM 1722 N N . THR A 1 222 ? -12.235 -3.509 -35.502 1.00 87.81 222 THR A N 1
ATOM 1723 C CA . THR A 1 222 ? -12.971 -3.803 -36.746 1.00 87.81 222 THR A CA 1
ATOM 1724 C C . THR A 1 222 ? -13.446 -2.533 -37.458 1.00 87.81 222 THR A C 1
ATOM 1726 O O . THR A 1 222 ? -13.435 -2.470 -38.683 1.00 87.81 222 THR A O 1
ATOM 1729 N N . LYS A 1 223 ? -13.892 -1.509 -36.715 1.00 87.00 223 LYS A N 1
ATOM 1730 C CA . LYS A 1 223 ? -14.419 -0.269 -37.316 1.00 87.00 223 LYS A CA 1
ATOM 1731 C C . LYS A 1 223 ? -13.330 0.718 -37.738 1.00 87.00 223 LYS A C 1
ATOM 1733 O O . LYS A 1 223 ? -13.560 1.499 -38.659 1.00 87.00 223 LYS A O 1
ATOM 1738 N N . GLY A 1 224 ? -12.174 0.671 -37.086 1.00 88.00 224 GLY A N 1
ATOM 1739 C CA . GLY A 1 224 ? -11.185 1.741 -37.119 1.00 88.00 224 GLY A CA 1
ATOM 1740 C C . GLY A 1 224 ? -11.312 2.625 -35.886 1.00 88.00 224 GLY A C 1
ATOM 1741 O O . GLY A 1 224 ? -12.414 2.913 -35.406 1.00 88.00 224 GLY A O 1
ATOM 1742 N N . CYS A 1 225 ? -10.172 3.008 -35.319 1.00 89.88 225 CYS A N 1
ATOM 1743 C CA . CYS A 1 225 ? -10.142 3.904 -34.175 1.00 89.88 225 CYS A CA 1
ATOM 1744 C C . CYS A 1 225 ? -8.894 4.783 -34.148 1.00 89.88 225 CYS A C 1
ATOM 1746 O O . CYS A 1 225 ? -7.810 4.374 -34.571 1.00 89.88 225 CYS A O 1
ATOM 1748 N N . ASN A 1 226 ? -9.043 5.969 -33.561 1.00 91.31 226 ASN A N 1
ATOM 1749 C CA . ASN A 1 226 ? -7.916 6.814 -33.190 1.00 91.31 226 ASN A CA 1
ATOM 1750 C C . ASN A 1 226 ? -7.090 6.112 -32.112 1.00 91.31 226 ASN A C 1
ATOM 1752 O O . ASN A 1 226 ? -7.638 5.477 -31.208 1.00 91.31 226 ASN A O 1
ATOM 1756 N N . PHE A 1 227 ? -5.780 6.306 -32.150 1.00 92.12 227 PHE A N 1
ATOM 1757 C CA . PHE A 1 227 ? -4.846 5.651 -31.247 1.00 92.12 227 PHE A CA 1
ATOM 1758 C C . PHE A 1 227 ? -3.845 6.648 -30.667 1.00 92.12 227 PHE A C 1
ATOM 1760 O O . PHE A 1 227 ? -3.821 7.834 -31.000 1.00 92.12 227 PHE A O 1
ATOM 1767 N N . LYS A 1 228 ? -3.048 6.164 -29.721 1.00 92.62 228 LYS A N 1
ATOM 1768 C CA . LYS A 1 228 ? -1.939 6.896 -29.121 1.00 92.62 228 LYS A CA 1
ATOM 1769 C C . LYS A 1 228 ? -0.628 6.241 -29.505 1.00 92.62 228 LYS A C 1
ATOM 1771 O O . LYS A 1 228 ? -0.560 5.015 -29.558 1.00 92.62 228 LYS A O 1
ATOM 1776 N N . TYR A 1 229 ? 0.401 7.052 -29.688 1.00 92.56 229 TYR A N 1
ATOM 1777 C CA . TYR A 1 229 ? 1.755 6.606 -29.980 1.00 92.56 229 TYR A CA 1
ATOM 1778 C C . TYR A 1 229 ? 2.709 7.074 -28.879 1.00 92.56 229 TYR A C 1
ATOM 1780 O O . TYR A 1 229 ? 2.548 8.161 -28.316 1.00 92.56 229 TYR A O 1
ATOM 1788 N N . ALA A 1 230 ? 3.677 6.228 -28.539 1.00 91.50 230 ALA A N 1
ATOM 1789 C CA . ALA A 1 230 ? 4.806 6.575 -27.690 1.00 91.50 230 ALA A CA 1
ATOM 1790 C C . ALA A 1 230 ? 6.074 5.930 -28.239 1.00 91.50 230 ALA A C 1
ATOM 1792 O O . ALA A 1 230 ? 6.119 4.720 -28.475 1.00 91.50 230 ALA A O 1
ATOM 1793 N N . GLU A 1 231 ? 7.118 6.735 -28.379 1.00 89.19 231 GLU A N 1
ATOM 1794 C CA . GLU A 1 231 ? 8.417 6.269 -28.839 1.00 89.19 231 GLU A CA 1
ATOM 1795 C C . GLU A 1 231 ? 9.096 5.351 -27.810 1.00 89.19 231 GLU A C 1
ATOM 1797 O O . GLU A 1 231 ? 8.840 5.420 -26.600 1.00 89.19 231 GLU A O 1
ATOM 1802 N N . LYS A 1 232 ? 9.970 4.464 -28.297 1.00 86.75 232 LYS A N 1
ATOM 1803 C CA . LYS A 1 232 ? 10.806 3.624 -27.440 1.00 86.75 232 LYS A CA 1
ATOM 1804 C C . LYS A 1 232 ? 11.667 4.511 -26.536 1.00 86.75 232 LYS A C 1
ATOM 1806 O O . LYS A 1 232 ? 12.355 5.414 -26.994 1.00 86.75 232 LYS A O 1
ATOM 1811 N N . ILE A 1 233 ? 11.686 4.186 -25.249 1.00 83.81 233 ILE A N 1
ATOM 1812 C CA . ILE A 1 233 ? 12.526 4.867 -24.265 1.00 83.81 233 ILE A CA 1
ATOM 1813 C C . ILE A 1 233 ? 13.803 4.061 -24.040 1.00 83.81 233 ILE A C 1
ATOM 1815 O O . ILE A 1 233 ? 13.756 2.833 -23.916 1.00 83.81 233 ILE A O 1
ATOM 1819 N N . ASP A 1 234 ? 14.932 4.762 -23.974 1.00 80.75 234 ASP A N 1
ATOM 1820 C CA . ASP A 1 234 ? 16.189 4.202 -23.497 1.00 80.75 234 ASP A CA 1
ATOM 1821 C C . ASP A 1 234 ? 16.284 4.336 -21.971 1.00 80.75 234 ASP A C 1
ATOM 1823 O O . ASP A 1 234 ? 16.284 5.437 -21.422 1.00 80.75 234 ASP A O 1
ATOM 1827 N N . ASN A 1 235 ? 16.350 3.194 -21.288 1.00 80.12 235 ASN A N 1
ATOM 1828 C CA . ASN A 1 235 ? 16.444 3.129 -19.831 1.00 80.12 235 ASN A CA 1
ATOM 1829 C C . ASN A 1 235 ? 17.895 3.094 -19.331 1.00 80.12 235 ASN A C 1
ATOM 1831 O O . ASN A 1 235 ? 18.096 3.026 -18.120 1.00 80.12 235 ASN A O 1
ATOM 1835 N N . SER A 1 236 ? 18.895 3.151 -20.219 1.00 81.62 236 SER A N 1
ATOM 1836 C CA . SER A 1 236 ? 20.316 3.042 -19.856 1.00 81.62 236 SER A CA 1
ATOM 1837 C C . SER A 1 236 ? 20.724 4.061 -18.787 1.00 81.62 236 SER A C 1
ATOM 1839 O O . SER A 1 236 ? 21.326 3.698 -17.784 1.00 81.62 236 SER A O 1
ATOM 1841 N N . LYS A 1 237 ? 20.268 5.316 -18.909 1.00 82.00 237 LYS A N 1
ATOM 1842 C CA . LYS A 1 237 ? 20.519 6.365 -17.901 1.00 82.00 237 LYS A CA 1
ATOM 1843 C C . LYS A 1 237 ? 19.924 6.040 -16.529 1.00 82.00 237 LYS A C 1
ATOM 1845 O O . LYS A 1 237 ? 20.545 6.295 -15.505 1.00 82.00 237 LYS A O 1
ATOM 1850 N N . THR A 1 238 ? 18.713 5.482 -16.499 1.00 81.06 238 THR A N 1
ATOM 1851 C CA . THR A 1 238 ? 18.059 5.077 -15.247 1.00 81.06 238 THR A CA 1
ATOM 1852 C C . THR A 1 238 ? 18.810 3.934 -14.581 1.00 81.06 238 THR A C 1
ATOM 1854 O O . THR A 1 238 ? 18.979 3.948 -13.364 1.00 81.06 238 THR A O 1
ATOM 1857 N N . TYR A 1 239 ? 19.231 2.942 -15.366 1.00 84.94 239 TYR A N 1
ATOM 1858 C CA . TYR A 1 239 ? 20.034 1.840 -14.856 1.00 84.94 239 TYR A CA 1
ATOM 1859 C C . TYR A 1 239 ? 21.358 2.355 -14.293 1.00 84.94 239 TYR A C 1
ATOM 1861 O O . TYR A 1 239 ? 21.650 2.033 -13.146 1.00 84.94 239 TYR A O 1
ATOM 1869 N N . GLN A 1 240 ? 22.059 3.244 -15.008 1.00 86.31 240 GLN A N 1
ATOM 1870 C CA . GLN A 1 240 ? 23.277 3.893 -14.514 1.00 86.31 240 GLN A CA 1
ATOM 1871 C C . GLN A 1 240 ? 23.064 4.573 -13.158 1.00 86.31 240 GLN A C 1
ATOM 1873 O O . GLN A 1 240 ? 23.760 4.245 -12.207 1.00 86.31 240 GLN A O 1
ATOM 1878 N N . SER A 1 241 ? 22.015 5.388 -12.998 1.00 85.62 241 SER A N 1
ATOM 1879 C CA . SER A 1 241 ? 21.728 6.029 -11.703 1.00 85.62 241 SER A CA 1
ATOM 1880 C C . SER A 1 241 ? 21.501 5.035 -10.555 1.00 85.62 241 SER A C 1
ATOM 1882 O O . SER A 1 241 ? 21.828 5.329 -9.406 1.00 85.62 241 SER A O 1
ATOM 1884 N N . VAL A 1 242 ? 20.910 3.867 -10.832 1.00 87.88 242 VAL A N 1
ATOM 1885 C CA . VAL A 1 242 ? 20.743 2.805 -9.827 1.00 87.88 242 VAL A CA 1
ATOM 1886 C C . VAL A 1 242 ? 22.078 2.128 -9.532 1.00 87.88 242 VAL A C 1
ATOM 1888 O O . VAL A 1 242 ? 22.383 1.883 -8.366 1.00 87.88 242 VAL A O 1
ATOM 1891 N N . PHE A 1 243 ? 22.875 1.849 -10.561 1.00 88.06 243 PHE A N 1
ATOM 1892 C CA . PHE A 1 243 ? 24.200 1.261 -10.417 1.00 88.06 243 PHE A CA 1
ATOM 1893 C C . PHE A 1 243 ? 25.116 2.152 -9.580 1.00 88.06 243 PHE A C 1
ATOM 1895 O O . PHE A 1 243 ? 25.711 1.663 -8.624 1.00 88.06 243 PHE A O 1
ATOM 1902 N N . ASP A 1 244 ? 25.161 3.452 -9.855 1.00 87.62 244 ASP A N 1
ATOM 1903 C CA . ASP A 1 244 ? 25.951 4.416 -9.090 1.00 87.62 244 ASP A CA 1
ATOM 1904 C C . ASP A 1 244 ? 25.533 4.450 -7.608 1.00 87.62 244 ASP A C 1
ATOM 1906 O O . ASP A 1 244 ? 26.353 4.509 -6.685 1.00 87.62 244 ASP A O 1
ATOM 1910 N N . HIS A 1 245 ? 24.225 4.356 -7.354 1.00 88.88 245 HIS A N 1
ATOM 1911 C CA . HIS A 1 245 ? 23.686 4.308 -6.000 1.00 88.88 245 HIS A CA 1
ATOM 1912 C C . HIS A 1 245 ? 24.069 3.016 -5.258 1.00 88.88 245 HIS A C 1
ATOM 1914 O O . HIS A 1 245 ? 24.268 3.043 -4.044 1.00 88.88 245 HIS A O 1
ATOM 1920 N N . LEU A 1 246 ? 24.184 1.886 -5.962 1.00 90.44 246 LEU A N 1
ATOM 1921 C CA . LEU A 1 246 ? 24.603 0.607 -5.380 1.00 90.44 246 LEU A CA 1
ATOM 1922 C C . LEU A 1 246 ? 26.116 0.549 -5.127 1.00 90.44 246 LEU A C 1
ATOM 1924 O O . LEU A 1 246 ? 26.506 0.139 -4.036 1.00 90.44 246 LEU A O 1
ATOM 1928 N N . HIS A 1 247 ? 26.949 1.026 -6.060 1.00 88.88 247 HIS A N 1
ATOM 1929 C CA . HIS A 1 247 ? 28.413 1.088 -5.894 1.00 88.88 247 HIS A CA 1
ATOM 1930 C C . HIS A 1 247 ? 28.849 2.039 -4.771 1.00 88.88 247 HIS A C 1
ATOM 1932 O O . HIS A 1 247 ? 29.922 1.893 -4.201 1.00 88.88 247 HIS A O 1
ATOM 1938 N N . THR A 1 248 ? 27.993 2.989 -4.393 1.00 88.00 248 THR A N 1
ATOM 1939 C CA . THR A 1 248 ? 28.183 3.840 -3.206 1.00 88.00 248 THR A CA 1
ATOM 1940 C C . THR A 1 248 ? 27.616 3.223 -1.922 1.00 88.00 248 THR A C 1
ATOM 1942 O O . THR A 1 248 ? 27.358 3.936 -0.954 1.00 88.00 248 THR A O 1
ATOM 1945 N N . HIS A 1 249 ? 27.385 1.906 -1.905 1.00 87.88 249 HIS A N 1
ATOM 1946 C CA . HIS A 1 249 ? 26.828 1.151 -0.777 1.00 87.88 249 HIS A CA 1
ATOM 1947 C C . HIS A 1 249 ? 25.421 1.596 -0.326 1.00 87.88 249 HIS A C 1
ATOM 1949 O O . HIS A 1 249 ? 24.990 1.343 0.805 1.00 87.88 249 HIS A O 1
ATOM 1955 N N . GLY A 1 250 ? 24.674 2.246 -1.224 1.00 89.38 250 GLY A N 1
ATOM 1956 C CA . GLY A 1 250 ? 23.347 2.791 -0.961 1.00 89.38 250 GLY A CA 1
ATOM 1957 C C . GLY A 1 250 ? 22.216 1.757 -0.922 1.00 89.38 250 GLY A C 1
ATOM 1958 O O . GLY A 1 250 ? 22.395 0.538 -1.036 1.00 89.38 250 GLY A O 1
ATOM 1959 N N . CYS A 1 251 ? 20.993 2.257 -0.733 1.00 92.75 251 CYS A N 1
ATOM 1960 C CA . CYS A 1 251 ? 19.770 1.460 -0.663 1.00 92.75 251 CYS A CA 1
ATOM 1961 C C . CYS A 1 251 ? 18.777 1.897 -1.731 1.00 92.75 251 CYS A C 1
ATOM 1963 O O . CYS A 1 251 ? 18.242 3.003 -1.660 1.00 92.75 251 CYS A O 1
ATOM 1965 N N . VAL A 1 252 ? 18.433 0.995 -2.644 1.00 94.38 252 VAL A N 1
ATOM 1966 C CA . VAL A 1 252 ? 17.412 1.261 -3.658 1.00 94.38 252 VAL A CA 1
ATOM 1967 C C . VAL A 1 252 ? 16.143 0.484 -3.339 1.00 94.38 252 VAL A C 1
ATOM 1969 O O . VAL A 1 252 ? 16.183 -0.720 -3.125 1.00 94.38 252 VAL A O 1
ATOM 1972 N N . GLY A 1 253 ? 14.998 1.159 -3.305 1.00 95.19 253 GLY A N 1
ATOM 1973 C CA . GLY A 1 253 ? 13.684 0.528 -3.175 1.00 95.19 253 GLY A CA 1
ATOM 1974 C C . GLY A 1 253 ? 12.961 0.449 -4.516 1.00 95.19 253 GLY A C 1
ATOM 1975 O O . GLY A 1 253 ? 12.926 1.427 -5.262 1.00 95.19 253 GLY A O 1
ATOM 1976 N N . ILE A 1 254 ? 12.339 -0.685 -4.833 1.00 94.88 254 ILE A N 1
ATOM 1977 C CA . ILE A 1 254 ? 11.585 -0.856 -6.080 1.00 94.88 254 ILE A CA 1
ATOM 1978 C C . ILE A 1 254 ? 10.334 -1.712 -5.881 1.00 94.88 254 ILE A C 1
ATOM 1980 O O . ILE A 1 254 ? 10.352 -2.719 -5.182 1.00 94.88 254 ILE A O 1
ATOM 1984 N N . PHE A 1 255 ? 9.247 -1.321 -6.551 1.00 94.38 255 PHE A N 1
ATOM 1985 C CA . PHE A 1 255 ? 8.048 -2.144 -6.721 1.00 94.38 255 PHE A CA 1
ATOM 1986 C C . PHE A 1 255 ? 8.080 -2.777 -8.119 1.00 94.38 255 PHE A C 1
ATOM 1988 O O . PHE A 1 255 ? 7.750 -2.103 -9.105 1.00 94.38 255 PHE A O 1
ATOM 1995 N N . PRO A 1 256 ? 8.500 -4.047 -8.253 1.00 90.94 256 PRO A N 1
ATOM 1996 C CA . PRO A 1 256 ? 8.804 -4.641 -9.554 1.00 90.94 256 PRO A CA 1
ATOM 1997 C C . PRO A 1 256 ? 7.559 -4.948 -10.405 1.00 90.94 256 PRO A C 1
ATOM 1999 O O . PRO A 1 256 ? 7.690 -5.226 -11.593 1.00 90.94 256 PRO A O 1
ATOM 2002 N N . GLU A 1 257 ? 6.354 -4.821 -9.848 1.00 84.38 257 GLU A N 1
ATOM 2003 C CA . GLU A 1 257 ? 5.070 -4.883 -10.567 1.00 84.38 257 GLU A CA 1
ATOM 2004 C C . GLU A 1 257 ? 4.904 -3.692 -11.540 1.00 84.38 257 GLU A C 1
ATOM 2006 O O . GLU A 1 257 ? 4.207 -3.747 -12.557 1.00 84.38 257 GLU A O 1
ATOM 2011 N N . GLY A 1 258 ? 5.607 -2.584 -11.267 1.00 72.75 258 GLY A N 1
ATOM 2012 C CA . GLY A 1 258 ? 5.691 -1.411 -12.136 1.00 72.75 258 GLY A CA 1
ATOM 2013 C C . GLY A 1 258 ? 4.456 -0.502 -12.148 1.00 72.75 258 GLY A C 1
ATOM 2014 O O . GLY A 1 258 ? 4.410 0.442 -12.949 1.00 72.75 258 GLY A O 1
ATOM 2015 N N . GLY A 1 259 ? 3.474 -0.757 -11.282 1.00 80.12 259 GLY A N 1
ATOM 2016 C CA . GLY A 1 259 ? 2.325 0.106 -11.025 1.00 80.12 259 GLY A CA 1
ATOM 2017 C C . GLY A 1 259 ? 1.485 -0.406 -9.856 1.00 80.12 259 GLY A C 1
ATOM 2018 O O . GLY A 1 259 ? 1.477 -1.601 -9.586 1.00 80.12 259 GLY A O 1
ATOM 2019 N N . SER A 1 260 ? 0.789 0.500 -9.168 1.00 82.38 260 SER A N 1
ATOM 2020 C CA . SER A 1 260 ? -0.087 0.135 -8.056 1.00 82.38 260 SER A CA 1
ATOM 2021 C C . SER A 1 260 ? -1.431 -0.417 -8.533 1.00 82.38 260 SER A C 1
ATOM 2023 O O . SER A 1 260 ? -1.993 0.054 -9.531 1.00 82.38 260 SER A O 1
ATOM 2025 N N . HIS A 1 261 ? -1.971 -1.391 -7.803 1.00 83.00 261 HIS A N 1
ATOM 2026 C CA . HIS A 1 261 ? -3.260 -2.012 -8.101 1.00 83.00 261 HIS A CA 1
ATOM 2027 C C . HIS A 1 261 ? -3.977 -2.486 -6.839 1.00 83.00 261 HIS A C 1
ATOM 2029 O O . HIS A 1 261 ? -3.453 -2.485 -5.732 1.00 83.00 261 HIS A O 1
ATOM 2035 N N . ASP A 1 262 ? -5.221 -2.911 -7.027 1.00 78.56 262 ASP A N 1
ATOM 2036 C CA . ASP A 1 262 ? -6.110 -3.345 -5.962 1.00 78.56 262 ASP A CA 1
ATOM 2037 C C . ASP A 1 262 ? -6.466 -4.845 -6.015 1.00 78.56 262 ASP A C 1
ATOM 2039 O O . ASP A 1 262 ? -7.318 -5.306 -5.253 1.00 78.56 262 ASP A O 1
ATOM 2043 N N . ARG A 1 263 ? -5.782 -5.615 -6.871 1.00 77.75 263 ARG A N 1
ATOM 2044 C CA . ARG A 1 263 ? -5.879 -7.086 -6.957 1.00 77.75 263 ARG A CA 1
ATOM 2045 C C . ARG A 1 263 ? -5.393 -7.796 -5.677 1.00 77.75 263 ARG A C 1
ATOM 2047 O O . ARG A 1 263 ? -4.539 -7.236 -4.989 1.00 77.75 263 ARG A O 1
ATOM 2054 N N . PRO A 1 264 ? -5.943 -8.984 -5.353 1.00 71.94 264 PRO A N 1
ATOM 2055 C CA . PRO A 1 264 ? -5.496 -9.817 -4.231 1.00 71.94 264 PRO A CA 1
ATOM 2056 C C . PRO A 1 264 ? -4.239 -10.647 -4.541 1.00 71.94 264 PRO A C 1
ATOM 2058 O O . PRO A 1 264 ? -3.610 -11.154 -3.618 1.00 71.94 264 PRO A O 1
ATOM 2061 N N . SER A 1 265 ? -3.879 -10.784 -5.818 1.00 79.88 265 SER A N 1
ATOM 2062 C CA . SER A 1 265 ? -2.658 -11.437 -6.286 1.00 79.88 265 SER A CA 1
ATOM 2063 C C . SER A 1 265 ? -1.650 -10.405 -6.788 1.00 79.88 265 SER A C 1
ATOM 2065 O O . SER A 1 265 ? -2.039 -9.318 -7.235 1.00 79.88 265 SER A O 1
ATOM 2067 N N . LEU A 1 266 ? -0.369 -10.771 -6.764 1.00 84.44 266 LEU A N 1
ATOM 2068 C CA . LEU A 1 266 ? 0.691 -10.012 -7.424 1.00 84.44 266 LEU A CA 1
ATOM 2069 C C . LEU A 1 266 ? 0.500 -9.962 -8.945 1.00 84.44 266 LEU A C 1
ATOM 2071 O O . LEU A 1 266 ? -0.096 -10.855 -9.549 1.00 84.44 266 LEU A O 1
ATOM 2075 N N . LEU A 1 267 ? 1.013 -8.907 -9.570 1.00 84.19 267 LEU A N 1
ATOM 2076 C CA . LEU A 1 267 ? 1.247 -8.839 -11.008 1.00 84.19 267 LEU A CA 1
ATOM 2077 C C . LEU A 1 267 ? 2.607 -9.465 -11.370 1.00 84.19 267 LEU A C 1
ATOM 2079 O O . LEU A 1 267 ? 3.486 -9.578 -10.512 1.00 84.19 267 LEU A O 1
ATOM 2083 N N . PRO A 1 268 ? 2.830 -9.820 -12.651 1.00 83.69 268 PRO A N 1
ATOM 2084 C CA . PRO A 1 268 ? 4.124 -10.316 -13.106 1.00 83.69 268 PRO A CA 1
ATOM 2085 C C . PRO A 1 268 ? 5.278 -9.362 -12.765 1.00 83.69 268 PRO A C 1
ATOM 2087 O O . PRO A 1 268 ? 5.248 -8.167 -13.084 1.00 83.69 268 PRO A O 1
ATOM 2090 N N . ILE A 1 269 ? 6.313 -9.914 -12.134 1.00 89.94 269 ILE A N 1
ATOM 2091 C CA . ILE A 1 269 ? 7.509 -9.198 -11.683 1.00 89.94 269 ILE A CA 1
ATOM 2092 C C . ILE A 1 269 ? 8.379 -8.852 -12.896 1.00 89.94 269 ILE A C 1
ATOM 2094 O O . ILE A 1 269 ? 8.731 -9.714 -13.701 1.00 89.94 269 ILE A O 1
ATOM 2098 N N . LYS A 1 270 ? 8.738 -7.575 -13.055 1.00 89.50 270 LYS A N 1
ATOM 2099 C CA . LYS A 1 270 ? 9.551 -7.120 -14.191 1.00 89.50 270 LYS A CA 1
ATOM 2100 C C . LYS A 1 270 ? 11.032 -7.436 -13.989 1.00 89.50 270 LYS A C 1
ATOM 2102 O O . LYS A 1 270 ? 11.595 -7.132 -12.942 1.00 89.50 270 LYS A O 1
ATOM 2107 N N . ALA A 1 271 ? 11.692 -7.886 -15.057 1.00 89.94 271 ALA A N 1
ATOM 2108 C CA . ALA A 1 271 ? 13.122 -8.218 -15.087 1.00 89.94 271 ALA A CA 1
ATOM 2109 C C . ALA A 1 271 ? 14.073 -7.066 -14.698 1.00 89.94 271 ALA A C 1
ATOM 2111 O O . ALA A 1 271 ? 15.222 -7.312 -14.345 1.00 89.94 271 ALA A O 1
ATOM 2112 N N . GLY A 1 272 ? 13.612 -5.809 -14.735 1.00 88.69 272 GLY A N 1
ATOM 2113 C CA . GLY A 1 272 ? 14.441 -4.635 -14.448 1.00 88.69 272 GLY A CA 1
ATOM 2114 C C . GLY A 1 272 ? 15.132 -4.671 -13.082 1.00 88.69 272 GLY A C 1
ATOM 2115 O O . GLY A 1 272 ? 16.280 -4.257 -12.998 1.00 88.69 272 GLY A O 1
ATOM 2116 N N . VAL A 1 273 ? 14.481 -5.220 -12.047 1.00 91.31 273 VAL A N 1
ATOM 2117 C CA . VAL A 1 273 ? 15.078 -5.356 -10.703 1.00 91.31 273 VAL A CA 1
ATOM 2118 C C . VAL A 1 273 ? 16.301 -6.275 -10.697 1.00 91.31 273 VAL A C 1
ATOM 2120 O O . VAL A 1 273 ? 17.292 -6.000 -10.030 1.00 91.31 273 VAL A O 1
ATOM 2123 N N . VAL A 1 274 ? 16.247 -7.343 -11.487 1.00 93.62 274 VAL A N 1
ATOM 2124 C CA . VAL A 1 274 ? 17.310 -8.342 -11.589 1.00 93.62 274 VAL A CA 1
ATOM 2125 C C . VAL A 1 274 ? 18.453 -7.844 -12.461 1.00 93.62 274 VAL A C 1
ATOM 2127 O O . VAL A 1 274 ? 19.609 -8.030 -12.106 1.00 93.62 274 VAL A O 1
ATOM 2130 N N . ILE A 1 275 ? 18.134 -7.132 -13.544 1.00 92.31 275 ILE A N 1
ATOM 2131 C CA . ILE A 1 275 ? 19.131 -6.450 -14.379 1.00 92.31 275 ILE A CA 1
ATOM 2132 C C . ILE A 1 275 ? 19.929 -5.433 -13.548 1.00 92.31 275 ILE A C 1
ATOM 2134 O O . ILE A 1 275 ? 21.144 -5.360 -13.691 1.00 92.31 275 ILE A O 1
ATOM 2138 N N . MET A 1 276 ? 19.272 -4.691 -12.647 1.00 91.94 276 MET A N 1
ATOM 2139 C CA . MET A 1 276 ? 19.946 -3.753 -11.736 1.00 91.94 276 MET A CA 1
ATOM 2140 C C . MET A 1 276 ? 20.914 -4.461 -10.775 1.00 91.94 276 MET A C 1
ATOM 2142 O O . MET A 1 276 ? 22.010 -3.966 -10.541 1.00 91.94 276 MET A O 1
ATOM 2146 N N . ALA A 1 277 ? 20.535 -5.621 -10.230 1.00 93.88 277 ALA A N 1
ATOM 2147 C CA . ALA A 1 277 ? 21.406 -6.381 -9.333 1.00 93.88 277 ALA A CA 1
ATOM 2148 C C . ALA A 1 277 ? 22.595 -7.014 -10.076 1.00 93.88 277 ALA A C 1
ATOM 2150 O O . ALA A 1 277 ? 23.736 -6.835 -9.662 1.00 93.88 277 ALA A O 1
ATOM 2151 N N . LEU A 1 278 ? 22.328 -7.716 -11.187 1.00 94.25 278 LEU A N 1
ATOM 2152 C CA . LEU A 1 278 ? 23.345 -8.412 -11.985 1.00 94.25 278 LEU A CA 1
ATOM 2153 C C . LEU A 1 278 ? 24.309 -7.443 -12.666 1.00 94.25 278 LEU A C 1
ATOM 2155 O O . LEU A 1 278 ? 25.508 -7.689 -12.675 1.00 94.25 278 LEU A O 1
ATOM 2159 N N . GLY A 1 279 ? 23.802 -6.334 -13.211 1.00 91.31 279 GLY A N 1
ATOM 2160 C CA . GLY A 1 279 ? 24.641 -5.318 -13.844 1.00 91.31 279 GLY A CA 1
ATOM 2161 C C . GLY A 1 279 ? 25.624 -4.688 -12.858 1.00 91.31 279 GLY A C 1
ATOM 2162 O O . GLY A 1 279 ? 26.788 -4.511 -13.198 1.00 91.31 279 GLY A O 1
ATOM 2163 N N . ALA A 1 280 ? 25.194 -4.429 -11.619 1.00 90.56 280 ALA A N 1
ATOM 2164 C CA . ALA A 1 280 ? 26.054 -3.860 -10.585 1.00 90.56 280 ALA A CA 1
ATOM 2165 C C . ALA A 1 280 ? 27.239 -4.787 -10.243 1.00 90.56 280 ALA A C 1
ATOM 2167 O O . ALA A 1 280 ? 28.383 -4.350 -10.273 1.00 90.56 280 ALA A O 1
ATOM 2168 N N . VAL A 1 281 ? 26.985 -6.077 -9.996 1.00 92.38 281 VAL A N 1
ATOM 2169 C CA . VAL A 1 281 ? 28.053 -7.056 -9.696 1.00 92.38 281 VAL A CA 1
ATOM 2170 C C . VAL A 1 281 ? 28.874 -7.466 -10.924 1.00 92.38 281 VAL A C 1
ATOM 2172 O O . VAL A 1 281 ? 29.975 -7.988 -10.787 1.00 92.38 281 VAL A O 1
ATOM 2175 N N . ALA A 1 282 ? 28.344 -7.270 -12.135 1.00 90.44 282 ALA A N 1
ATOM 2176 C CA . ALA A 1 282 ? 29.081 -7.512 -13.372 1.00 90.44 282 ALA A CA 1
ATOM 2177 C C . ALA A 1 282 ? 30.140 -6.427 -13.626 1.00 90.44 282 ALA A C 1
ATOM 2179 O O . ALA A 1 282 ? 31.200 -6.741 -14.162 1.00 90.44 282 ALA A O 1
ATOM 2180 N N . ALA A 1 283 ? 29.866 -5.176 -13.238 1.00 87.25 283 ALA A N 1
ATOM 2181 C CA . ALA A 1 283 ? 30.847 -4.093 -13.315 1.00 87.25 283 ALA A CA 1
ATOM 2182 C C . ALA A 1 283 ? 31.888 -4.153 -12.192 1.00 87.25 283 ALA A C 1
ATOM 2184 O O . ALA A 1 283 ? 33.064 -3.910 -12.449 1.00 87.25 283 ALA A O 1
ATOM 2185 N N . ASP A 1 284 ? 31.474 -4.515 -10.975 1.00 87.88 284 ASP A N 1
ATOM 2186 C CA . ASP A 1 284 ? 32.377 -4.763 -9.851 1.00 87.88 284 ASP A CA 1
ATOM 2187 C C . ASP A 1 284 ? 32.162 -6.175 -9.274 1.00 87.88 284 ASP A C 1
ATOM 2189 O O . ASP A 1 284 ? 31.306 -6.374 -8.404 1.00 87.88 284 ASP A O 1
ATOM 2193 N N . PRO A 1 285 ? 32.963 -7.167 -9.713 1.00 87.25 285 PRO A N 1
ATOM 2194 C CA . PRO A 1 285 ? 32.868 -8.542 -9.225 1.00 87.25 285 PRO A CA 1
ATOM 2195 C C . PRO A 1 285 ? 33.183 -8.724 -7.733 1.00 87.25 285 PRO A C 1
ATOM 2197 O O . PRO A 1 285 ? 32.899 -9.793 -7.189 1.00 87.25 285 PRO A O 1
ATOM 2200 N N . SER A 1 286 ? 33.798 -7.733 -7.074 1.00 88.88 286 SER A N 1
ATOM 2201 C CA . SER A 1 286 ? 34.090 -7.786 -5.635 1.00 88.88 286 SER A CA 1
ATOM 2202 C C . SER A 1 286 ? 32.872 -7.431 -4.774 1.00 88.88 286 SER A C 1
ATOM 2204 O O . SER A 1 286 ? 32.780 -7.841 -3.612 1.00 88.88 286 SER A O 1
ATOM 2206 N N . MET A 1 287 ? 31.906 -6.715 -5.354 1.00 89.44 287 MET A N 1
ATOM 2207 C CA . MET A 1 287 ? 30.696 -6.273 -4.681 1.00 89.44 287 MET A CA 1
ATOM 2208 C C . MET A 1 287 ? 29.692 -7.420 -4.496 1.00 89.44 287 MET A C 1
ATOM 2210 O O . MET A 1 287 ? 29.517 -8.290 -5.349 1.00 89.44 287 MET A O 1
ATOM 2214 N N . LYS A 1 288 ? 28.962 -7.380 -3.376 1.00 93.75 288 LYS A N 1
ATOM 2215 C CA . LYS A 1 288 ? 27.813 -8.253 -3.110 1.00 93.75 288 LYS A CA 1
ATOM 2216 C C . LYS A 1 288 ? 26.562 -7.408 -2.926 1.00 93.75 288 LYS A C 1
ATOM 2218 O O . LYS A 1 288 ? 26.475 -6.617 -1.988 1.00 93.75 288 LYS A O 1
ATOM 2223 N N . VAL A 1 289 ? 25.587 -7.578 -3.815 1.00 95.19 289 VAL A N 1
ATOM 2224 C CA . VAL A 1 289 ? 24.311 -6.854 -3.755 1.00 95.19 289 VAL A CA 1
ATOM 2225 C C . VAL A 1 289 ? 23.277 -7.714 -3.042 1.00 95.19 289 VAL A C 1
ATOM 2227 O O . VAL A 1 289 ? 22.990 -8.836 -3.451 1.00 95.19 289 VAL A O 1
ATOM 2230 N N . HIS A 1 290 ? 22.692 -7.183 -1.973 1.00 95.88 290 HIS A N 1
ATOM 2231 C CA . HIS A 1 290 ? 21.666 -7.869 -1.197 1.00 95.88 290 HIS A CA 1
ATOM 2232 C C . HIS A 1 290 ? 20.279 -7.499 -1.726 1.00 95.88 290 HIS A C 1
ATOM 2234 O O . HIS A 1 290 ? 19.819 -6.366 -1.581 1.00 95.88 290 HIS A O 1
ATOM 2240 N N . VAL A 1 291 ? 19.583 -8.456 -2.333 1.00 97.19 291 VAL A N 1
ATOM 2241 C CA . VAL A 1 291 ? 18.209 -8.276 -2.810 1.00 97.19 291 VAL A CA 1
ATOM 2242 C C . VAL A 1 291 ? 17.251 -8.774 -1.730 1.00 97.19 291 VAL A C 1
ATOM 2244 O O . VAL A 1 291 ? 17.127 -9.974 -1.504 1.00 97.19 291 VAL A O 1
ATOM 2247 N N . VAL A 1 292 ? 16.588 -7.848 -1.036 1.00 96.56 292 VAL A N 1
ATOM 2248 C CA . VAL A 1 292 ? 15.744 -8.144 0.130 1.00 96.56 292 VAL A CA 1
ATOM 2249 C C . VAL A 1 292 ? 14.270 -8.088 -0.274 1.00 96.56 292 VAL A C 1
ATOM 2251 O O . VAL A 1 292 ? 13.784 -7.006 -0.626 1.00 96.56 292 VAL A O 1
ATOM 2254 N N . PRO A 1 293 ? 13.528 -9.207 -0.219 1.00 96.31 293 PRO A N 1
ATOM 2255 C CA . PRO A 1 293 ? 12.088 -9.198 -0.444 1.00 96.31 293 PRO A CA 1
ATOM 2256 C C . PRO A 1 293 ? 11.374 -8.500 0.727 1.00 96.31 293 PRO A C 1
ATOM 2258 O O . PRO A 1 293 ? 11.661 -8.757 1.895 1.00 96.31 293 PRO A O 1
ATOM 2261 N N . CYS A 1 294 ? 10.427 -7.617 0.422 1.00 95.06 294 CYS A N 1
ATOM 2262 C CA . CYS A 1 294 ? 9.665 -6.832 1.388 1.00 95.06 294 CYS A CA 1
ATOM 2263 C C . CYS A 1 294 ? 8.161 -6.957 1.103 1.00 95.06 294 CYS A C 1
ATOM 2265 O O . CYS A 1 294 ? 7.659 -6.485 0.083 1.00 95.06 294 CYS A O 1
ATOM 2267 N N . GLY A 1 295 ? 7.446 -7.613 2.011 1.00 92.44 295 GLY A N 1
ATOM 2268 C CA . GLY A 1 295 ? 6.007 -7.832 1.981 1.00 92.44 295 GLY A CA 1
ATOM 2269 C C . GLY A 1 295 ? 5.229 -6.720 2.682 1.00 92.44 295 GLY A C 1
ATOM 2270 O O . GLY A 1 295 ? 5.503 -6.413 3.843 1.00 92.44 295 GLY A O 1
ATOM 2271 N N . LEU A 1 296 ? 4.226 -6.146 2.015 1.00 89.88 296 LEU A N 1
ATOM 2272 C CA . LEU A 1 296 ? 3.310 -5.151 2.581 1.00 89.88 296 LEU A CA 1
ATOM 2273 C C . LEU A 1 296 ? 1.907 -5.721 2.784 1.00 89.88 296 LEU A C 1
ATOM 2275 O O . LEU A 1 296 ? 1.181 -6.004 1.834 1.00 89.88 296 LEU A O 1
ATOM 2279 N N . HIS A 1 297 ? 1.477 -5.796 4.039 1.00 84.00 297 HIS A N 1
ATOM 2280 C CA . HIS A 1 297 ? 0.173 -6.343 4.404 1.00 84.00 297 HIS A CA 1
ATOM 2281 C C . HIS A 1 297 ? -0.711 -5.256 5.001 1.00 84.00 297 HIS A C 1
ATOM 2283 O O . HIS A 1 297 ? -0.490 -4.792 6.123 1.00 84.00 297 HIS A O 1
ATOM 2289 N N . TYR A 1 298 ? -1.738 -4.849 4.254 1.00 79.19 298 TYR A N 1
ATOM 2290 C CA . TYR A 1 298 ? -2.744 -3.895 4.714 1.00 79.19 298 TYR A CA 1
ATOM 2291 C C . TYR A 1 298 ? -4.022 -4.612 5.117 1.00 79.19 298 TYR A C 1
ATOM 2293 O O . TYR A 1 298 ? -4.602 -5.363 4.342 1.00 79.19 298 TYR A O 1
ATOM 2301 N N . PHE A 1 299 ? -4.535 -4.281 6.297 1.00 70.56 299 PHE A N 1
ATOM 2302 C CA . PHE A 1 299 ? -5.817 -4.808 6.764 1.00 70.56 299 PHE A CA 1
ATOM 2303 C C . PHE A 1 299 ? -6.988 -4.173 5.998 1.00 70.56 299 PHE A C 1
ATOM 2305 O O . PHE A 1 299 ? -7.889 -4.855 5.527 1.00 70.56 299 PHE A O 1
ATOM 2312 N N . HIS A 1 300 ? -6.960 -2.843 5.876 1.00 71.94 300 HIS A N 1
ATOM 2313 C CA . HIS A 1 300 ? -7.812 -2.030 4.994 1.00 71.94 300 HIS A CA 1
ATOM 2314 C C . HIS A 1 300 ? -6.947 -0.919 4.413 1.00 71.94 300 HIS A C 1
ATOM 2316 O O . HIS A 1 300 ? -6.639 0.046 5.110 1.00 71.94 300 HIS A O 1
ATOM 2322 N N . ARG A 1 301 ? -6.517 -1.047 3.164 1.00 75.88 301 ARG A N 1
ATOM 2323 C CA . ARG A 1 301 ? -5.586 -0.092 2.539 1.00 75.88 301 ARG A CA 1
ATOM 2324 C C . ARG A 1 301 ? -6.154 1.326 2.408 1.00 75.88 301 ARG A C 1
ATOM 2326 O O . ARG A 1 301 ? -5.417 2.298 2.493 1.00 75.88 301 ARG A O 1
ATOM 2333 N N . GLU A 1 302 ? -7.469 1.466 2.251 1.00 74.19 302 GLU A N 1
ATOM 2334 C CA . GLU A 1 302 ? -8.144 2.737 1.963 1.00 74.19 302 GLU A CA 1
ATOM 2335 C C . GLU A 1 302 ? -8.753 3.440 3.190 1.00 74.19 302 GLU A C 1
ATOM 2337 O O . GLU A 1 302 ? -9.193 4.602 3.099 1.00 74.19 302 GLU A O 1
ATOM 2342 N N . LYS A 1 303 ? -8.830 2.740 4.330 1.00 75.75 303 LYS A N 1
ATOM 2343 C CA . LYS A 1 303 ? -9.487 3.235 5.545 1.00 75.75 303 LYS A CA 1
ATOM 2344 C C . LYS A 1 303 ? -8.502 3.908 6.488 1.00 75.75 303 LYS A C 1
ATOM 2346 O O . LYS A 1 303 ? -7.395 3.436 6.719 1.00 75.75 303 LYS A O 1
ATOM 2351 N N . PHE A 1 304 ? -8.971 5.006 7.066 1.00 77.69 304 PHE A N 1
ATOM 2352 C CA . PHE A 1 304 ? -8.294 5.686 8.160 1.00 77.69 304 PHE A CA 1
ATOM 2353 C C . PHE A 1 304 ? -8.302 4.793 9.410 1.00 77.69 304 PHE A C 1
ATOM 2355 O O . PHE A 1 304 ? -9.258 4.044 9.618 1.00 77.69 304 PHE A O 1
ATOM 2362 N N . ARG A 1 305 ? -7.241 4.865 10.219 1.00 79.56 305 ARG A N 1
ATOM 2363 C CA . ARG A 1 305 ? -7.002 4.025 11.410 1.00 79.56 305 ARG A CA 1
ATOM 2364 C C . ARG A 1 305 ? -6.981 2.528 11.118 1.00 79.56 305 ARG A C 1
ATOM 2366 O O . ARG A 1 305 ? -7.315 1.702 11.965 1.00 79.56 305 ARG A O 1
ATOM 2373 N N . SER A 1 306 ? -6.557 2.174 9.910 1.00 77.75 306 SER A N 1
ATOM 2374 C CA . SER A 1 306 ? -6.244 0.795 9.551 1.00 77.75 306 SER A CA 1
ATOM 2375 C C . SER A 1 306 ? -4.900 0.363 10.141 1.00 77.75 306 SER A C 1
ATOM 2377 O O . SER A 1 306 ? -4.169 1.174 10.705 1.00 77.75 306 SER A O 1
ATOM 2379 N N . ARG A 1 307 ? -4.561 -0.916 10.020 1.00 75.06 307 ARG A N 1
ATOM 2380 C CA . ARG A 1 307 ? -3.270 -1.468 10.439 1.00 75.06 307 ARG A CA 1
ATOM 2381 C C . ARG A 1 307 ? -2.455 -1.869 9.218 1.00 75.06 307 ARG A C 1
ATOM 2383 O O . ARG A 1 307 ? -3.029 -2.164 8.165 1.00 75.06 307 ARG A O 1
ATOM 2390 N N . ALA A 1 308 ? -1.141 -1.901 9.383 1.00 81.44 308 ALA A N 1
ATOM 2391 C CA . ALA A 1 308 ? -0.218 -2.408 8.380 1.00 81.44 308 ALA A CA 1
ATOM 2392 C C . ALA A 1 308 ? 0.858 -3.291 9.027 1.00 81.44 308 ALA A C 1
ATOM 2394 O O . ALA A 1 308 ? 1.264 -3.061 10.168 1.00 81.44 308 ALA A O 1
ATOM 2395 N N . VAL A 1 309 ? 1.320 -4.300 8.297 1.00 82.69 309 VAL A N 1
ATOM 2396 C CA . VAL A 1 309 ? 2.502 -5.093 8.647 1.00 82.69 309 VAL A CA 1
ATOM 2397 C C . VAL A 1 309 ? 3.473 -5.025 7.481 1.00 82.69 309 VAL A C 1
ATOM 2399 O O . VAL A 1 309 ? 3.068 -5.164 6.329 1.00 82.69 309 VAL A O 1
ATOM 2402 N N . ILE A 1 310 ? 4.742 -4.794 7.795 1.00 88.31 310 ILE A N 1
ATOM 2403 C CA . ILE A 1 310 ? 5.851 -4.895 6.850 1.00 88.31 310 ILE A CA 1
ATOM 2404 C C . ILE A 1 310 ? 6.665 -6.120 7.235 1.00 88.31 310 ILE A C 1
ATOM 2406 O O . ILE A 1 310 ? 7.036 -6.267 8.398 1.00 88.31 310 ILE A O 1
ATOM 2410 N N . GLU A 1 311 ? 6.938 -6.988 6.276 1.00 87.31 311 GLU A N 1
ATOM 2411 C CA . GLU A 1 311 ? 7.716 -8.203 6.478 1.00 87.31 311 GLU A CA 1
ATOM 2412 C C . GLU A 1 311 ? 8.923 -8.208 5.550 1.00 87.31 311 GLU A C 1
ATOM 2414 O O . GLU A 1 311 ? 8.770 -8.212 4.335 1.00 87.31 311 GLU A O 1
ATOM 2419 N N . TYR A 1 312 ? 10.124 -8.212 6.117 1.00 91.56 312 TYR A N 1
ATOM 2420 C CA . TYR A 1 312 ? 11.353 -8.415 5.358 1.00 91.56 312 TYR A CA 1
ATOM 2421 C C . TYR A 1 312 ? 11.688 -9.908 5.356 1.00 91.56 312 TYR A C 1
ATOM 2423 O O . TYR A 1 312 ? 11.634 -10.554 6.403 1.00 91.56 312 TYR A O 1
ATOM 2431 N N . GLY A 1 313 ? 11.998 -10.461 4.189 1.00 89.06 313 GLY A N 1
ATOM 2432 C CA . GLY A 1 313 ? 12.428 -11.851 4.042 1.00 89.06 313 GLY A CA 1
ATOM 2433 C C . GLY A 1 313 ? 13.936 -11.971 3.862 1.00 89.06 313 GLY A C 1
ATOM 2434 O O . GLY A 1 313 ? 14.642 -10.970 3.759 1.00 89.06 313 GLY A O 1
ATOM 2435 N N . GLU A 1 314 ? 14.414 -13.212 3.815 1.00 90.75 314 GLU A N 1
ATOM 2436 C CA . GLU A 1 314 ? 15.838 -13.535 3.697 1.00 90.75 314 GLU A CA 1
ATOM 2437 C C . GLU A 1 314 ? 16.471 -12.885 2.444 1.00 90.75 314 GLU A C 1
ATOM 2439 O O . GLU A 1 314 ? 15.898 -12.993 1.352 1.00 90.75 314 GLU A O 1
ATOM 2444 N N . PRO A 1 315 ? 17.629 -12.202 2.565 1.00 94.94 315 PRO A N 1
ATOM 2445 C CA . PRO A 1 315 ? 18.282 -11.565 1.428 1.00 94.94 315 PRO A CA 1
ATOM 2446 C C . PRO A 1 315 ? 18.809 -12.587 0.424 1.00 94.94 315 PRO A C 1
ATOM 2448 O O . PRO A 1 315 ? 19.513 -13.530 0.779 1.00 94.94 315 PRO A O 1
ATOM 2451 N N . ILE A 1 316 ? 18.562 -12.337 -0.857 1.00 96.12 316 ILE A N 1
ATOM 2452 C CA . ILE A 1 316 ? 19.271 -13.013 -1.939 1.00 96.12 316 ILE A CA 1
ATOM 2453 C C . ILE A 1 316 ? 20.575 -12.253 -2.169 1.00 96.12 316 ILE A C 1
ATOM 2455 O O . ILE A 1 316 ? 20.562 -11.118 -2.646 1.00 96.12 316 ILE A O 1
ATOM 2459 N N . ILE A 1 317 ? 21.697 -12.877 -1.822 1.00 96.31 317 ILE A N 1
ATOM 2460 C CA . ILE A 1 317 ? 23.029 -12.328 -2.081 1.00 96.31 317 ILE A CA 1
ATOM 2461 C C . ILE A 1 317 ? 23.356 -12.582 -3.550 1.00 96.31 317 ILE A C 1
ATOM 2463 O O . ILE A 1 317 ? 23.407 -13.734 -3.969 1.00 96.31 317 ILE A O 1
ATOM 2467 N N . VAL A 1 318 ? 23.533 -11.510 -4.317 1.00 95.81 318 VAL A N 1
ATOM 2468 C CA . VAL A 1 318 ? 23.990 -11.535 -5.709 1.00 95.81 318 VAL A CA 1
ATOM 2469 C C . VAL A 1 318 ? 25.474 -11.180 -5.705 1.00 95.81 318 VAL A C 1
ATOM 2471 O O . VAL A 1 318 ? 25.851 -10.158 -5.132 1.00 95.81 318 VAL A O 1
ATOM 2474 N N . ASP A 1 319 ? 26.310 -12.028 -6.296 1.00 94.69 319 ASP A N 1
ATOM 2475 C CA . ASP A 1 319 ? 27.771 -11.950 -6.249 1.00 94.69 319 ASP A CA 1
ATOM 2476 C C . ASP A 1 319 ? 28.396 -11.854 -7.651 1.00 94.69 319 ASP A C 1
ATOM 2478 O O . ASP A 1 319 ? 27.712 -11.943 -8.675 1.00 94.69 319 ASP A O 1
ATOM 2482 N N . GLY A 1 320 ? 29.718 -11.671 -7.702 1.00 91.38 320 GLY A N 1
ATOM 2483 C CA . GLY A 1 320 ? 30.459 -11.567 -8.958 1.00 91.38 320 GLY A CA 1
ATOM 2484 C C . GLY A 1 320 ? 30.386 -12.816 -9.845 1.00 91.38 320 GLY A C 1
ATOM 2485 O O . GLY A 1 320 ? 30.533 -12.695 -11.060 1.00 91.38 320 GLY A O 1
ATOM 2486 N N . GLU A 1 321 ? 30.117 -14.006 -9.294 1.00 92.62 321 GLU A N 1
ATOM 2487 C CA . GLU A 1 321 ? 29.918 -15.218 -10.101 1.00 92.62 321 GLU A CA 1
ATOM 2488 C C . GLU A 1 321 ? 28.630 -15.111 -10.925 1.00 92.62 321 GLU A C 1
ATOM 2490 O O . GLU A 1 321 ? 28.652 -15.304 -12.143 1.00 92.62 321 GLU A O 1
ATOM 2495 N N . MET A 1 322 ? 27.528 -14.699 -10.292 1.00 92.44 322 MET A N 1
ATOM 2496 C CA . MET A 1 322 ? 26.286 -14.385 -11.003 1.00 92.44 322 MET A CA 1
ATOM 2497 C C . MET A 1 322 ? 26.473 -13.245 -12.015 1.00 92.44 322 MET A C 1
ATOM 2499 O O . MET A 1 322 ? 25.869 -13.276 -13.089 1.00 92.44 322 MET A O 1
ATOM 2503 N N . GLY A 1 323 ? 27.338 -12.271 -11.711 1.00 91.31 323 GLY A N 1
ATOM 2504 C CA . GLY A 1 323 ? 27.746 -11.217 -12.645 1.00 91.31 323 GLY A CA 1
ATOM 2505 C C . GLY A 1 323 ? 28.423 -11.755 -13.911 1.00 91.31 323 GLY A C 1
ATOM 2506 O O . GLY A 1 323 ? 28.034 -11.382 -15.017 1.00 91.31 323 GLY A O 1
ATOM 2507 N N . ARG A 1 324 ? 29.375 -12.689 -13.778 1.00 91.19 324 ARG A N 1
ATOM 2508 C CA . ARG A 1 324 ? 30.027 -13.350 -14.928 1.00 91.19 324 ARG A CA 1
ATOM 2509 C C . ARG A 1 324 ? 29.031 -14.148 -15.764 1.00 91.19 324 ARG A C 1
ATOM 2511 O O . ARG A 1 324 ? 28.987 -13.979 -16.980 1.00 91.19 324 ARG A O 1
ATOM 2518 N N . GLN A 1 325 ? 28.165 -14.930 -15.114 1.00 91.56 325 GLN A N 1
ATOM 2519 C CA . GLN A 1 325 ? 27.099 -15.674 -15.798 1.00 91.56 325 GLN A CA 1
ATOM 2520 C C . GLN A 1 325 ? 26.155 -14.745 -16.572 1.00 91.56 325 GLN A C 1
ATOM 2522 O O . GLN A 1 325 ? 25.665 -15.108 -17.640 1.00 91.56 325 GLN A O 1
ATOM 2527 N N . TYR A 1 326 ? 25.903 -13.538 -16.059 1.00 92.69 326 TYR A N 1
ATOM 2528 C CA . TYR A 1 326 ? 25.105 -12.530 -16.750 1.00 92.69 326 TYR A CA 1
ATOM 2529 C C . TYR A 1 326 ? 25.811 -11.935 -17.973 1.00 92.69 326 TYR A C 1
ATOM 2531 O O . TYR A 1 326 ? 25.131 -11.634 -18.948 1.00 92.69 326 TYR A O 1
ATOM 2539 N N . ILE A 1 327 ? 27.139 -11.796 -17.966 1.00 90.00 327 ILE A N 1
ATOM 2540 C CA . ILE A 1 327 ? 27.904 -11.365 -19.148 1.00 90.00 327 ILE A CA 1
ATOM 2541 C C . ILE A 1 327 ? 27.870 -12.453 -20.234 1.00 90.00 327 ILE A C 1
ATOM 2543 O O . ILE A 1 327 ? 27.644 -12.141 -21.402 1.00 90.00 327 ILE A O 1
ATOM 2547 N N . GLU A 1 328 ? 28.043 -13.720 -19.846 1.00 91.06 328 GLU A N 1
ATOM 2548 C CA . GLU A 1 328 ? 28.070 -14.870 -20.761 1.00 91.06 328 GLU A CA 1
ATOM 2549 C C . GLU A 1 328 ? 26.685 -15.217 -21.332 1.00 91.06 328 GLU A C 1
ATOM 2551 O O . GLU A 1 328 ? 26.514 -15.313 -22.549 1.00 91.06 328 GLU A O 1
ATOM 2556 N N . SER A 1 329 ? 25.676 -15.378 -20.466 1.00 92.06 329 SER A N 1
ATOM 2557 C CA . SER A 1 329 ? 24.282 -15.641 -20.847 1.00 92.06 329 SER A CA 1
ATOM 2558 C C . SER A 1 329 ? 23.314 -14.693 -20.122 1.00 92.06 329 SER A C 1
ATOM 2560 O O . SER A 1 329 ? 22.695 -15.045 -19.109 1.00 92.06 329 SER A O 1
ATOM 2562 N N . PRO A 1 330 ? 23.099 -13.482 -20.674 1.00 90.12 330 PRO A N 1
ATOM 2563 C CA . PRO A 1 330 ? 22.274 -12.459 -20.036 1.00 90.12 330 PRO A CA 1
ATOM 2564 C C . PRO A 1 330 ? 20.830 -12.902 -19.795 1.00 90.12 330 PRO A C 1
ATOM 2566 O O . PRO A 1 330 ? 20.235 -12.582 -18.769 1.00 90.12 330 PRO A O 1
ATOM 2569 N N . ARG A 1 331 ? 20.241 -13.646 -20.741 1.00 89.56 331 ARG A N 1
ATOM 2570 C CA . ARG A 1 331 ? 18.837 -14.077 -20.648 1.00 89.56 331 ARG A CA 1
ATOM 2571 C C . ARG A 1 331 ? 18.637 -15.137 -19.575 1.00 89.56 331 ARG A C 1
ATOM 2573 O O . ARG A 1 331 ? 17.682 -15.028 -18.808 1.00 89.56 331 ARG A O 1
ATOM 2580 N N . ASP A 1 332 ? 19.532 -16.118 -19.506 1.00 91.00 332 ASP A N 1
ATOM 2581 C CA . ASP A 1 332 ? 19.392 -17.230 -18.568 1.00 91.00 332 ASP A CA 1
ATOM 2582 C C . ASP A 1 332 ? 19.666 -16.770 -17.137 1.00 91.00 332 ASP A C 1
ATOM 2584 O O . ASP A 1 332 ? 18.900 -17.103 -16.233 1.00 91.00 332 ASP A O 1
ATOM 2588 N N . ALA A 1 333 ? 20.699 -15.945 -16.929 1.00 92.00 333 ALA A N 1
ATOM 2589 C CA . ALA A 1 333 ? 21.002 -15.366 -15.621 1.00 92.00 333 ALA A CA 1
ATOM 2590 C C . ALA A 1 333 ? 19.845 -14.492 -15.107 1.00 92.00 333 ALA A C 1
ATOM 2592 O O . ALA A 1 333 ? 19.421 -14.629 -13.955 1.00 92.00 333 ALA A O 1
ATOM 2593 N N . VAL A 1 334 ? 19.270 -13.649 -15.978 1.00 93.50 334 VAL A N 1
ATOM 2594 C CA . VAL A 1 334 ? 18.093 -12.838 -15.635 1.00 93.50 334 VAL A CA 1
ATOM 2595 C C . VAL A 1 334 ? 16.894 -13.719 -15.309 1.00 93.50 334 VAL A C 1
ATOM 2597 O O . VAL A 1 334 ? 16.232 -13.453 -14.311 1.00 93.50 334 VAL A O 1
ATOM 2600 N N . SER A 1 335 ? 16.614 -14.760 -16.100 1.00 92.94 335 SER A N 1
ATOM 2601 C CA . SER A 1 335 ? 15.491 -15.666 -15.826 1.00 92.94 335 SER A CA 1
ATOM 2602 C C . SER A 1 335 ? 15.656 -16.356 -14.473 1.00 92.94 335 SER A C 1
ATOM 2604 O O . SER A 1 335 ? 14.761 -16.263 -13.641 1.00 92.94 335 SER A O 1
ATOM 2606 N N . LYS A 1 336 ? 16.822 -16.957 -14.203 1.00 93.62 336 LYS A N 1
ATOM 2607 C CA . LYS A 1 336 ? 17.100 -17.680 -12.950 1.00 93.62 336 LYS A CA 1
ATOM 2608 C C . LYS A 1 336 ? 16.970 -16.790 -11.713 1.00 93.62 336 LYS A C 1
ATOM 2610 O O . LYS A 1 336 ? 16.339 -17.180 -10.729 1.00 93.62 336 LYS A O 1
ATOM 2615 N N . LEU A 1 337 ? 17.550 -15.588 -11.737 1.00 94.25 337 LEU A N 1
ATOM 2616 C CA . LEU A 1 337 ? 17.473 -14.682 -10.589 1.00 94.25 337 LEU A CA 1
ATOM 2617 C C . LEU A 1 337 ? 16.089 -14.024 -10.475 1.00 94.25 337 LEU A C 1
ATOM 2619 O O . LEU A 1 337 ? 15.602 -13.836 -9.361 1.00 94.25 337 LEU A O 1
ATOM 2623 N N . LEU A 1 338 ? 15.406 -13.735 -11.589 1.00 94.56 338 LEU A N 1
ATOM 2624 C CA . LEU A 1 338 ? 14.006 -13.292 -11.560 1.00 94.56 338 LEU A CA 1
ATOM 2625 C C . LEU A 1 338 ? 13.121 -14.375 -10.965 1.00 94.56 338 LEU A C 1
ATOM 2627 O O . LEU A 1 338 ? 12.169 -14.064 -10.238 1.00 94.56 338 LEU A O 1
ATOM 2631 N N . ASP A 1 339 ? 13.464 -15.635 -11.231 1.00 91.44 339 ASP A N 1
ATOM 2632 C CA . ASP A 1 339 ? 12.774 -16.750 -10.641 1.00 91.44 339 ASP A CA 1
ATOM 2633 C C . ASP A 1 339 ? 12.948 -16.739 -9.113 1.00 91.44 339 ASP A C 1
ATOM 2635 O O . ASP A 1 339 ? 11.981 -16.553 -8.372 1.00 91.44 339 ASP A O 1
ATOM 2639 N N . LYS A 1 340 ? 14.189 -16.728 -8.638 1.00 92.75 340 LYS A N 1
ATOM 2640 C CA . LYS A 1 340 ? 14.494 -16.667 -7.203 1.00 92.75 340 LYS A CA 1
ATOM 2641 C C . LYS A 1 340 ? 13.861 -15.464 -6.482 1.00 92.75 340 LYS A C 1
ATOM 2643 O O . LYS A 1 340 ? 13.261 -15.631 -5.425 1.00 92.75 340 LYS A O 1
ATOM 2648 N N . VAL A 1 341 ? 13.938 -14.257 -7.054 1.00 93.56 341 VAL A N 1
ATOM 2649 C CA . VAL A 1 341 ? 13.356 -13.032 -6.462 1.00 93.56 341 VAL A CA 1
ATOM 2650 C C . VAL A 1 341 ? 11.840 -13.127 -6.348 1.00 93.56 341 VAL A C 1
ATOM 2652 O O . VAL A 1 341 ? 11.265 -12.735 -5.334 1.00 93.56 341 VAL A O 1
ATOM 2655 N N . THR A 1 342 ? 11.184 -13.644 -7.381 1.00 91.06 342 THR A N 1
ATOM 2656 C CA . THR A 1 342 ? 9.729 -13.797 -7.381 1.00 91.06 342 THR A CA 1
ATOM 2657 C C . THR A 1 342 ? 9.300 -14.808 -6.315 1.00 91.06 342 THR A C 1
ATOM 2659 O O . THR A 1 342 ? 8.399 -14.503 -5.539 1.00 91.06 342 THR A O 1
ATOM 2662 N N . ASP A 1 343 ? 9.986 -15.946 -6.192 1.00 87.12 343 ASP A N 1
ATOM 2663 C CA . ASP A 1 343 ? 9.705 -16.954 -5.159 1.00 87.12 343 ASP A CA 1
ATOM 2664 C C . ASP A 1 343 ? 9.890 -16.366 -3.750 1.00 87.12 343 ASP A C 1
ATOM 2666 O O . ASP A 1 343 ? 9.016 -16.483 -2.887 1.00 87.12 343 ASP A O 1
ATOM 2670 N N . SER A 1 344 ? 10.971 -15.615 -3.537 1.00 87.94 344 SER A N 1
ATOM 2671 C CA . SER A 1 344 ? 11.202 -14.880 -2.294 1.00 87.94 344 SER A CA 1
ATOM 2672 C C . SER A 1 344 ? 10.112 -13.837 -2.001 1.00 87.94 344 SER A C 1
ATOM 2674 O O . SER A 1 344 ? 9.704 -13.702 -0.847 1.00 87.94 344 SER A O 1
ATOM 2676 N N . LEU A 1 345 ? 9.567 -13.143 -3.007 1.00 89.69 345 LEU A N 1
ATOM 2677 C CA . LEU A 1 345 ? 8.428 -12.228 -2.834 1.00 89.69 345 LEU A CA 1
ATOM 2678 C C . LEU A 1 345 ? 7.134 -12.959 -2.469 1.00 89.69 345 LEU A C 1
ATOM 2680 O O . LEU A 1 345 ? 6.422 -12.519 -1.562 1.00 89.69 345 LEU A O 1
ATOM 2684 N N . PHE A 1 346 ? 6.835 -14.088 -3.117 1.00 84.62 346 PHE A N 1
ATOM 2685 C CA . PHE A 1 346 ? 5.724 -14.961 -2.720 1.00 84.62 346 PHE A CA 1
ATOM 2686 C C . PHE A 1 346 ? 5.889 -15.419 -1.266 1.00 84.62 346 PHE A C 1
ATOM 2688 O O . PHE A 1 346 ? 4.923 -15.425 -0.502 1.00 84.62 346 PHE A O 1
ATOM 2695 N N . SER A 1 347 ? 7.131 -15.682 -0.849 1.00 80.38 347 SER A N 1
ATOM 2696 C CA . SER A 1 347 ? 7.499 -16.005 0.529 1.00 80.38 347 SER A CA 1
ATOM 2697 C C . SER A 1 347 ? 7.466 -14.825 1.500 1.00 80.38 347 SER A C 1
ATOM 2699 O O . SER A 1 347 ? 7.697 -15.035 2.679 1.00 80.38 347 SER A O 1
ATOM 2701 N N . VAL A 1 348 ? 7.029 -13.618 1.117 1.00 82.56 348 VAL A N 1
ATOM 2702 C CA . VAL A 1 348 ? 6.688 -12.529 2.073 1.00 82.56 348 VAL A CA 1
ATOM 2703 C C . VAL A 1 348 ? 5.312 -11.887 1.838 1.00 82.56 348 VAL A C 1
ATOM 2705 O O . VAL A 1 348 ? 4.926 -10.988 2.578 1.00 82.56 348 VAL A O 1
ATOM 2708 N N . THR A 1 349 ? 4.535 -12.356 0.856 1.00 84.44 349 THR A N 1
ATOM 2709 C CA . THR A 1 349 ? 3.227 -11.784 0.480 1.00 84.44 349 THR A CA 1
ATOM 2710 C C . THR A 1 349 ? 2.070 -12.782 0.627 1.00 84.44 349 THR A C 1
ATOM 2712 O O . THR A 1 349 ? 2.265 -13.998 0.606 1.00 84.44 349 THR A O 1
ATOM 2715 N N . GLU A 1 350 ? 0.847 -12.270 0.807 1.00 73.56 350 GLU A N 1
ATOM 2716 C CA . GLU A 1 350 ? -0.391 -13.059 0.753 1.00 73.56 350 GLU A CA 1
ATOM 2717 C C . GLU A 1 350 ? -0.903 -13.052 -0.692 1.00 73.56 350 GLU A C 1
ATOM 2719 O O . GLU A 1 350 ? -1.310 -12.011 -1.199 1.00 73.56 350 GLU A O 1
ATOM 2724 N N . ASN A 1 351 ? -0.870 -14.205 -1.363 1.00 72.69 351 ASN A N 1
ATOM 2725 C CA . ASN A 1 351 ? -1.313 -14.337 -2.751 1.00 72.69 351 ASN A CA 1
ATOM 2726 C C . ASN A 1 351 ? -2.537 -15.240 -2.825 1.00 72.69 351 ASN A C 1
ATOM 2728 O O . ASN A 1 351 ? -2.411 -16.464 -2.868 1.00 72.69 351 ASN A O 1
ATOM 2732 N N . ALA A 1 352 ? -3.719 -14.629 -2.838 1.00 70.56 352 ALA A N 1
ATOM 2733 C CA . ALA A 1 352 ? -4.968 -15.341 -3.070 1.00 70.56 352 ALA A CA 1
ATOM 2734 C C . ALA A 1 352 ? -5.396 -15.201 -4.542 1.00 70.56 352 ALA A C 1
ATOM 2736 O O . ALA A 1 352 ? -5.290 -14.101 -5.089 1.00 70.56 352 ALA A O 1
ATOM 2737 N N . PRO A 1 353 ? -5.890 -16.280 -5.183 1.00 70.19 353 PRO A N 1
ATOM 2738 C CA . PRO A 1 353 ? -6.333 -16.235 -6.580 1.00 70.19 353 PRO A CA 1
ATOM 2739 C C . PRO A 1 353 ? -7.523 -15.285 -6.776 1.00 70.19 353 PRO A C 1
ATOM 2741 O O . PRO A 1 353 ? -7.584 -14.541 -7.750 1.00 70.19 353 PRO A O 1
ATOM 2744 N N . ASP A 1 354 ? -8.437 -15.259 -5.810 1.00 71.81 354 ASP A N 1
ATOM 2745 C CA . ASP A 1 354 ? -9.645 -14.446 -5.832 1.00 71.81 354 ASP A CA 1
ATOM 2746 C C . ASP A 1 354 ? -10.022 -13.977 -4.415 1.00 71.81 354 ASP A C 1
ATOM 2748 O O . ASP A 1 354 ? -9.486 -14.443 -3.402 1.00 71.81 354 ASP A O 1
ATOM 2752 N N . PHE A 1 355 ? -10.936 -13.005 -4.344 1.00 65.81 355 PHE A N 1
ATOM 2753 C CA . PHE A 1 355 ? -11.352 -12.401 -3.078 1.00 65.81 355 PHE A CA 1
ATOM 2754 C C . PHE A 1 355 ? -12.130 -13.376 -2.186 1.00 65.81 355 PHE A C 1
ATOM 2756 O O . PHE A 1 355 ? -11.998 -13.301 -0.965 1.00 65.81 355 PHE A O 1
ATOM 2763 N N . ASP A 1 356 ? -12.895 -14.301 -2.767 1.00 68.75 356 ASP A N 1
ATOM 2764 C CA . ASP A 1 356 ? -13.673 -15.280 -2.006 1.00 68.75 356 ASP A CA 1
ATOM 2765 C C . ASP A 1 356 ? -12.753 -16.324 -1.369 1.00 68.75 356 ASP A C 1
ATOM 2767 O O . ASP A 1 356 ? -12.896 -16.646 -0.194 1.00 68.75 356 ASP A O 1
ATOM 2771 N N . THR A 1 357 ? -11.728 -16.777 -2.089 1.00 77.94 357 THR A N 1
ATOM 2772 C CA . THR A 1 357 ? -10.681 -17.645 -1.544 1.00 77.94 357 THR A CA 1
ATOM 2773 C C . THR A 1 357 ? -9.938 -16.966 -0.395 1.00 77.94 357 THR A C 1
ATOM 2775 O O . THR A 1 357 ? -9.795 -17.567 0.670 1.00 77.94 357 THR A O 1
ATOM 2778 N N . LEU A 1 358 ? -9.523 -15.700 -0.546 1.00 71.88 358 LEU A N 1
ATOM 2779 C CA . LEU A 1 358 ? -8.915 -14.940 0.557 1.00 71.88 358 LEU A CA 1
ATOM 2780 C C . LEU A 1 358 ? -9.830 -14.930 1.791 1.00 71.88 358 LEU A C 1
ATOM 2782 O O . LEU A 1 358 ? -9.374 -15.086 2.925 1.00 71.88 358 LEU A O 1
ATOM 2786 N N . MET A 1 359 ? -11.132 -14.789 1.554 1.00 67.69 359 MET A N 1
ATOM 2787 C CA . MET A 1 359 ? -12.147 -14.750 2.590 1.00 67.69 359 MET A CA 1
ATOM 2788 C C . MET A 1 359 ? -12.275 -16.059 3.358 1.00 67.69 359 MET A C 1
ATOM 2790 O O . MET A 1 359 ? -12.347 -16.062 4.594 1.00 67.69 359 MET A O 1
ATOM 2794 N N . THR A 1 360 ? -12.253 -17.164 2.620 1.00 79.12 360 THR A N 1
ATOM 2795 C CA . THR A 1 360 ? -12.295 -18.514 3.165 1.00 79.12 360 THR A CA 1
ATOM 2796 C C . THR A 1 360 ? -11.059 -18.819 3.986 1.00 79.12 360 THR A C 1
ATOM 2798 O O . THR A 1 360 ? -11.190 -19.287 5.112 1.00 79.12 360 THR A O 1
ATOM 2801 N N . ILE A 1 361 ? -9.871 -18.458 3.503 1.00 82.38 361 ILE A N 1
ATOM 2802 C CA . ILE A 1 361 ? -8.619 -18.634 4.249 1.00 82.38 361 ILE A CA 1
ATOM 2803 C C . ILE A 1 361 ? -8.634 -17.843 5.556 1.00 82.38 361 ILE A C 1
ATOM 2805 O O . ILE A 1 361 ? -8.300 -18.370 6.618 1.00 82.38 361 ILE A O 1
ATOM 2809 N N . GLN A 1 362 ? -9.073 -16.584 5.504 1.00 75.62 362 GLN A N 1
ATOM 2810 C CA . GLN A 1 362 ? -9.159 -15.757 6.702 1.00 75.62 362 GLN A CA 1
ATOM 2811 C C . GLN A 1 362 ? -10.155 -16.313 7.720 1.00 75.62 362 GLN A C 1
ATOM 2813 O O . GLN A 1 362 ? -9.933 -16.131 8.916 1.00 75.62 362 GLN A O 1
ATOM 2818 N N . ALA A 1 363 ? -11.245 -16.946 7.275 1.00 76.25 363 ALA A N 1
ATOM 2819 C CA . ALA A 1 363 ? -12.183 -17.644 8.151 1.00 76.25 363 ALA A CA 1
ATOM 2820 C C . ALA A 1 363 ? -11.598 -18.939 8.708 1.00 76.25 363 ALA A C 1
ATOM 2822 O O . ALA A 1 363 ? -11.666 -19.150 9.916 1.00 76.25 363 ALA A O 1
ATOM 2823 N N . ALA A 1 364 ? -10.949 -19.733 7.857 1.00 84.69 364 ALA A N 1
ATOM 2824 C CA . ALA A 1 364 ? -10.289 -20.969 8.237 1.00 84.69 364 ALA A CA 1
ATOM 2825 C C . ALA A 1 364 ? -9.268 -20.735 9.349 1.00 84.69 364 ALA A C 1
ATOM 2827 O O . ALA A 1 364 ? -9.360 -21.354 10.401 1.00 84.69 364 ALA A O 1
ATOM 2828 N N . ARG A 1 365 ? -8.391 -19.736 9.199 1.00 83.25 365 ARG A N 1
ATOM 2829 C CA . ARG A 1 365 ? -7.431 -19.351 10.243 1.00 83.25 365 ARG A CA 1
ATOM 2830 C C . ARG A 1 365 ? -8.091 -19.032 11.588 1.00 83.25 365 ARG A C 1
ATOM 2832 O O . ARG A 1 365 ? -7.511 -19.323 12.624 1.00 83.25 365 ARG A O 1
ATOM 2839 N N . ARG A 1 366 ? -9.247 -18.357 11.597 1.00 76.75 366 ARG A N 1
ATOM 2840 C CA . ARG A 1 366 ? -9.924 -17.959 12.851 1.00 76.75 366 ARG A CA 1
ATOM 2841 C C . ARG A 1 366 ? -10.566 -19.137 13.567 1.00 76.75 366 ARG A C 1
ATOM 2843 O O . ARG A 1 366 ? -10.690 -19.104 14.786 1.00 76.75 366 ARG A O 1
ATOM 2850 N N . LEU A 1 367 ? -11.029 -20.111 12.793 1.00 79.81 367 LEU A N 1
ATOM 2851 C CA . LEU A 1 367 ? -11.776 -21.264 13.277 1.00 79.81 367 LEU A CA 1
ATOM 2852 C C . LEU A 1 367 ? -10.875 -22.481 13.522 1.00 79.81 367 LEU A C 1
ATOM 2854 O O . LEU A 1 367 ? -11.284 -23.389 14.237 1.00 79.81 367 LEU A O 1
ATOM 2858 N N . TYR A 1 368 ? -9.666 -22.494 12.964 1.00 78.62 368 TYR A N 1
ATOM 2859 C CA . TYR A 1 368 ? -8.651 -23.512 13.206 1.00 78.62 368 TYR A CA 1
ATOM 2860 C C . TYR A 1 368 ? -8.091 -23.394 14.632 1.00 78.62 368 TYR A C 1
ATOM 2862 O O . TYR A 1 368 ? -7.527 -22.355 14.974 1.00 78.62 368 TYR A O 1
ATOM 2870 N N . GLN A 1 369 ? -8.262 -24.458 15.431 1.00 62.62 369 GLN A N 1
ATOM 2871 C CA . GLN A 1 369 ? -7.790 -24.605 16.822 1.00 62.62 369 GLN A CA 1
ATOM 2872 C C . GLN A 1 369 ? -8.055 -23.364 17.702 1.00 62.62 369 GLN A C 1
ATOM 2874 O O . GLN A 1 369 ? -7.147 -22.574 17.974 1.00 62.62 369 GLN A O 1
ATOM 2879 N N . PRO A 1 370 ? -9.312 -23.157 18.138 1.00 52.88 370 PRO A N 1
ATOM 2880 C CA . PRO A 1 370 ? -9.723 -21.971 18.872 1.00 52.88 370 PRO A CA 1
ATOM 2881 C C . PRO A 1 370 ? -9.310 -22.068 20.343 1.00 52.88 370 PRO A C 1
ATOM 2883 O O . PRO A 1 370 ? -10.161 -22.058 21.230 1.00 52.88 370 PRO A O 1
ATOM 2886 N N . ASP A 1 371 ? -8.016 -22.128 20.626 1.00 46.22 371 ASP A N 1
ATOM 2887 C CA . ASP A 1 371 ? -7.583 -21.820 21.976 1.00 46.22 371 ASP A CA 1
ATOM 2888 C C . ASP A 1 371 ? -7.722 -20.308 22.195 1.00 46.22 371 ASP A C 1
ATOM 2890 O O . ASP A 1 371 ? -7.500 -19.502 21.287 1.00 46.22 371 ASP A O 1
ATOM 2894 N N . ASN A 1 372 ? -8.048 -19.886 23.419 1.00 49.62 372 ASN A N 1
ATOM 2895 C CA . ASN A 1 372 ? -8.140 -18.471 23.816 1.00 49.62 372 ASN A CA 1
ATOM 2896 C C . ASN A 1 372 ? -6.805 -17.689 23.689 1.00 49.62 372 ASN A C 1
ATOM 2898 O O . ASN A 1 372 ? -6.697 -16.5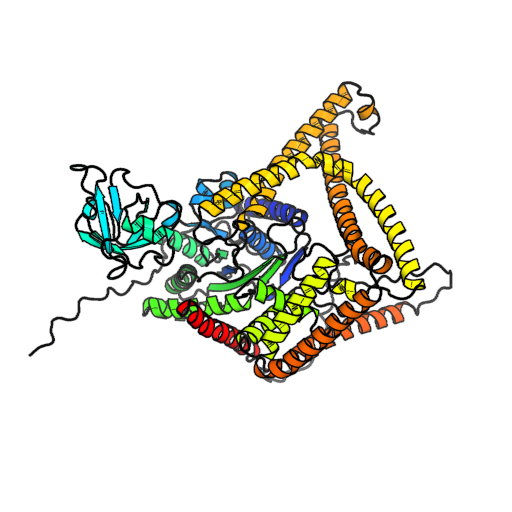47 24.148 1.00 49.62 372 ASN A O 1
ATOM 2902 N N . HIS A 1 373 ? -5.795 -18.284 23.055 1.00 53.56 373 HIS A N 1
ATOM 2903 C CA . HIS A 1 373 ? -4.444 -17.782 22.928 1.00 53.56 373 HIS A CA 1
ATOM 2904 C C . HIS A 1 373 ? -4.280 -16.720 21.841 1.00 53.56 373 HIS A C 1
ATOM 2906 O O . HIS A 1 373 ? -5.055 -16.525 20.894 1.00 53.56 373 HIS A O 1
ATOM 2912 N N . ARG A 1 374 ? -3.225 -15.942 22.047 1.00 53.50 374 ARG A N 1
ATOM 2913 C CA . ARG A 1 374 ? -3.024 -14.654 21.415 1.00 53.50 374 ARG A CA 1
ATOM 2914 C C . ARG A 1 374 ? -1.891 -14.709 20.380 1.00 53.50 374 ARG A C 1
ATOM 2916 O O . ARG A 1 374 ? -0.745 -14.443 20.708 1.00 53.50 374 ARG A O 1
ATOM 2923 N N . PHE A 1 375 ? -2.200 -15.040 19.120 1.00 62.28 375 PHE A N 1
ATOM 2924 C CA . PHE A 1 375 ? -1.221 -15.062 18.019 1.00 62.28 375 PHE A CA 1
ATOM 2925 C C . PHE A 1 375 ? -0.681 -13.660 17.677 1.00 62.28 375 PHE A C 1
ATOM 2927 O O . PHE A 1 375 ? -1.428 -12.686 17.577 1.00 62.28 375 PHE A O 1
ATOM 2934 N N . SER A 1 376 ? 0.624 -13.550 17.423 1.00 61.00 376 SER A N 1
ATOM 2935 C CA . SER A 1 376 ? 1.238 -12.308 16.934 1.00 61.00 376 SER A CA 1
ATOM 2936 C C . SER A 1 376 ? 0.782 -11.989 15.491 1.00 61.00 376 SER A C 1
ATOM 2938 O O . SER A 1 376 ? 0.500 -12.907 14.720 1.00 61.00 376 SER A O 1
ATOM 2940 N N . LEU A 1 377 ? 0.712 -10.700 15.087 1.00 59.16 377 LEU A N 1
ATOM 2941 C CA . LEU A 1 377 ? 0.366 -10.335 13.688 1.00 59.16 377 LEU A CA 1
ATOM 2942 C C . LEU A 1 377 ? 1.256 -11.075 12.660 1.00 59.16 377 LEU A C 1
ATOM 2944 O O . LEU A 1 377 ? 0.714 -11.575 11.680 1.00 59.16 377 LEU A O 1
ATOM 2948 N N . PRO A 1 378 ? 2.582 -11.199 12.885 1.00 61.31 378 PRO A N 1
ATOM 2949 C CA . PRO A 1 378 ? 3.460 -12.023 12.054 1.00 61.31 378 PRO A CA 1
ATOM 2950 C C . PRO A 1 378 ? 3.023 -13.484 11.895 1.00 61.31 378 PRO A C 1
ATOM 2952 O O . PRO A 1 378 ? 2.969 -13.997 10.782 1.00 61.31 378 PRO A O 1
ATOM 2955 N N . LEU A 1 379 ? 2.683 -14.157 12.999 1.00 71.81 379 LEU A N 1
ATOM 2956 C CA . LEU A 1 379 ? 2.259 -15.558 12.971 1.00 71.81 379 LEU A CA 1
ATOM 2957 C C . LEU A 1 379 ? 0.935 -15.725 12.218 1.00 71.81 379 LEU A C 1
ATOM 2959 O O . LEU A 1 379 ? 0.732 -16.709 11.518 1.00 71.81 379 LEU A O 1
ATOM 2963 N N . VAL A 1 380 ? 0.046 -14.739 12.314 1.00 68.81 380 VAL A N 1
ATOM 2964 C CA . VAL A 1 380 ? -1.214 -14.737 11.568 1.00 68.81 380 VAL A CA 1
ATOM 2965 C C . VAL A 1 380 ? -0.995 -14.710 10.058 1.00 68.81 380 VAL A C 1
ATOM 2967 O O . VAL A 1 380 ? -1.635 -15.489 9.351 1.00 68.81 380 VAL A O 1
ATOM 2970 N N . VAL A 1 381 ? -0.107 -13.836 9.578 1.00 67.12 381 VAL A N 1
ATOM 2971 C CA . VAL A 1 381 ? 0.262 -13.771 8.156 1.00 67.12 381 VAL A CA 1
ATOM 2972 C C . VAL A 1 381 ? 0.851 -15.115 7.720 1.00 67.12 381 VAL A C 1
ATOM 2974 O O . VAL A 1 381 ? 0.458 -15.666 6.693 1.00 67.12 381 VAL A O 1
ATOM 2977 N N . GLU A 1 382 ? 1.713 -15.707 8.550 1.00 74.06 382 GLU A N 1
ATOM 2978 C CA . GLU A 1 382 ? 2.305 -17.018 8.282 1.00 74.06 382 GLU A CA 1
ATOM 2979 C C . GLU A 1 382 ? 1.261 -18.142 8.164 1.00 74.06 382 GLU A C 1
ATOM 2981 O O . GLU A 1 382 ? 1.299 -18.922 7.213 1.00 74.06 382 GLU A O 1
ATOM 2986 N N . ILE A 1 383 ? 0.282 -18.200 9.074 1.00 78.75 383 ILE A N 1
ATOM 2987 C CA . ILE A 1 383 ? -0.801 -19.193 9.011 1.00 78.75 383 ILE A CA 1
ATOM 2988 C C . ILE A 1 383 ? -1.653 -18.990 7.751 1.00 78.75 383 ILE A C 1
ATOM 2990 O O . ILE A 1 383 ? -1.935 -19.963 7.054 1.00 78.75 383 ILE A O 1
ATOM 2994 N N . ASN A 1 384 ? -2.033 -17.747 7.418 1.00 78.75 384 ASN A N 1
ATOM 2995 C CA . ASN A 1 384 ? -2.786 -17.451 6.190 1.00 78.75 384 ASN A CA 1
ATOM 2996 C C . ASN A 1 384 ? -2.062 -17.993 4.949 1.00 78.75 384 ASN A C 1
ATOM 2998 O O . ASN A 1 384 ? -2.688 -18.570 4.062 1.00 78.75 384 ASN A O 1
ATOM 3002 N N . ARG A 1 385 ? -0.737 -17.843 4.895 1.00 76.31 385 ARG A N 1
ATOM 3003 C CA . ARG A 1 385 ? 0.083 -18.339 3.787 1.00 76.31 385 ARG A CA 1
ATOM 3004 C C . ARG A 1 385 ? 0.136 -19.854 3.731 1.00 76.31 385 ARG A C 1
ATOM 3006 O O . ARG A 1 385 ? -0.093 -20.409 2.661 1.00 76.31 385 ARG A O 1
ATOM 3013 N N . ARG A 1 386 ? 0.355 -20.536 4.858 1.00 84.38 386 ARG A N 1
ATOM 3014 C CA . ARG A 1 386 ? 0.315 -22.008 4.901 1.00 84.38 386 ARG A CA 1
ATOM 3015 C C . ARG A 1 386 ? -1.047 -22.549 4.461 1.00 84.38 386 ARG A C 1
ATOM 3017 O O . ARG A 1 386 ? -1.107 -23.484 3.665 1.00 84.38 386 ARG A O 1
ATOM 3024 N N . LEU A 1 387 ? -2.134 -21.911 4.895 1.00 86.25 387 LEU A N 1
ATOM 3025 C CA . LEU A 1 387 ? -3.488 -22.250 4.457 1.00 86.25 387 LEU A CA 1
ATOM 3026 C C . LEU A 1 387 ? -3.693 -21.995 2.957 1.00 86.25 387 LEU A C 1
ATOM 3028 O O . LEU A 1 387 ? -4.286 -22.834 2.287 1.00 86.25 387 LEU A O 1
ATOM 3032 N N . LEU A 1 388 ? -3.184 -20.887 2.404 1.00 82.88 388 LEU A N 1
ATOM 3033 C CA . LEU A 1 388 ? -3.241 -20.605 0.961 1.00 82.88 388 LEU A CA 1
ATOM 3034 C C . LEU A 1 388 ? -2.492 -21.660 0.140 1.00 82.88 388 LEU A C 1
ATOM 3036 O O . LEU A 1 388 ? -2.997 -22.112 -0.886 1.00 82.88 388 LEU A O 1
ATOM 3040 N N . VAL A 1 389 ? -1.308 -22.073 0.597 1.00 82.56 389 VAL A N 1
ATOM 3041 C CA . VAL A 1 389 ? -0.521 -23.140 -0.038 1.00 82.56 389 VAL A CA 1
ATOM 3042 C C . VAL A 1 389 ? -1.280 -24.469 0.007 1.00 82.56 389 VAL A C 1
ATOM 3044 O O . VAL A 1 389 ? -1.386 -25.144 -1.018 1.00 82.56 389 VAL A O 1
ATOM 3047 N N . GLY A 1 390 ? -1.864 -24.819 1.159 1.00 85.69 390 GLY A N 1
ATOM 3048 C CA . GLY A 1 390 ? -2.696 -26.016 1.311 1.00 85.69 390 GLY A CA 1
ATOM 3049 C C . GLY A 1 390 ? -3.931 -25.993 0.406 1.00 85.69 390 GLY A C 1
ATOM 3050 O O . GLY A 1 390 ? -4.156 -26.937 -0.351 1.00 85.69 390 GLY A O 1
ATOM 3051 N N . TYR A 1 391 ? -4.676 -24.884 0.404 1.00 86.50 391 TYR A N 1
ATOM 3052 C CA . TYR A 1 391 ? -5.836 -24.679 -0.465 1.00 86.50 391 TYR A CA 1
ATOM 3053 C C . TYR A 1 391 ? -5.459 -24.804 -1.937 1.00 86.50 391 TYR A C 1
ATOM 3055 O O . TYR A 1 391 ? -6.152 -25.469 -2.692 1.00 86.50 391 TYR A O 1
ATOM 3063 N N . LYS A 1 392 ? -4.330 -24.229 -2.363 1.00 80.75 392 LYS A N 1
ATOM 3064 C CA . LYS A 1 392 ? -3.890 -24.325 -3.758 1.00 80.75 392 LYS A CA 1
ATOM 3065 C C . LYS A 1 392 ? -3.612 -25.769 -4.191 1.00 80.75 392 LYS A C 1
ATOM 3067 O O . LYS A 1 392 ? -3.866 -26.102 -5.346 1.00 80.75 392 LYS A O 1
ATOM 3072 N N . LYS A 1 393 ? -3.097 -26.616 -3.291 1.00 84.75 393 LYS A N 1
ATOM 3073 C CA . LYS A 1 393 ? -2.815 -28.034 -3.573 1.00 84.75 393 LYS A CA 1
ATOM 3074 C C . LYS A 1 393 ? -4.086 -28.883 -3.641 1.00 84.75 393 LYS A C 1
ATOM 3076 O O . LYS A 1 393 ? -4.149 -29.782 -4.470 1.00 84.75 393 LYS A O 1
ATOM 3081 N N . TYR A 1 394 ? -5.070 -28.582 -2.798 1.00 86.69 394 TYR A N 1
ATOM 3082 C CA . TYR A 1 394 ? -6.270 -29.401 -2.602 1.00 86.69 394 TYR A CA 1
ATOM 3083 C C . TYR A 1 394 ? -7.573 -28.685 -2.997 1.00 86.69 394 TYR A C 1
ATOM 3085 O O . TYR A 1 394 ? -8.644 -29.061 -2.540 1.00 86.69 394 TYR A O 1
ATOM 3093 N N . LYS A 1 395 ? -7.508 -27.653 -3.849 1.00 83.81 395 LYS A N 1
ATOM 3094 C CA . LYS A 1 395 ? -8.667 -26.819 -4.233 1.00 83.81 395 LYS A CA 1
ATOM 3095 C C . LYS A 1 395 ? -9.850 -27.621 -4.792 1.00 83.81 395 LYS A C 1
ATOM 3097 O O . LYS A 1 395 ? -10.988 -27.191 -4.639 1.00 83.81 395 LYS A O 1
ATOM 3102 N N . ASP A 1 396 ? -9.557 -28.758 -5.422 1.00 86.25 396 ASP A N 1
ATOM 3103 C CA . ASP A 1 396 ? -10.529 -29.628 -6.086 1.00 86.25 396 ASP A CA 1
ATOM 3104 C C . ASP A 1 396 ? -11.025 -30.761 -5.155 1.00 86.25 396 ASP A C 1
ATOM 3106 O O . ASP A 1 396 ? -11.889 -31.543 -5.540 1.00 86.25 396 ASP A O 1
ATOM 3110 N N . ASP A 1 397 ? -10.502 -30.859 -3.923 1.00 89.38 397 ASP A N 1
ATOM 3111 C CA . ASP A 1 397 ? -10.981 -31.809 -2.909 1.00 89.38 397 ASP A CA 1
ATOM 3112 C C . ASP A 1 397 ? -12.393 -31.404 -2.453 1.00 89.38 397 ASP A C 1
ATOM 3114 O O . ASP A 1 397 ? -12.634 -30.263 -2.039 1.00 89.38 397 ASP A O 1
ATOM 3118 N N . SER A 1 398 ? -13.335 -32.352 -2.492 1.00 90.69 398 SER A N 1
ATOM 3119 C CA . SER A 1 398 ? -14.734 -32.126 -2.115 1.00 90.69 398 SER A CA 1
ATOM 3120 C C . SER A 1 398 ? -14.887 -31.562 -0.698 1.00 90.69 398 SER A C 1
ATOM 3122 O O . SER A 1 398 ? -15.789 -30.760 -0.457 1.00 90.69 398 SER A O 1
ATOM 3124 N N . ARG A 1 399 ? -13.983 -31.905 0.232 1.00 89.44 399 ARG A N 1
ATOM 3125 C CA . ARG A 1 399 ? -13.981 -31.372 1.605 1.00 89.44 399 ARG A CA 1
ATOM 3126 C C . ARG A 1 399 ? -13.657 -29.882 1.633 1.00 89.44 399 ARG A C 1
ATOM 3128 O O . ARG A 1 399 ? -14.280 -29.130 2.377 1.00 89.44 399 ARG A O 1
ATOM 3135 N N . ILE A 1 400 ? -12.718 -29.426 0.802 1.00 88.56 400 ILE A N 1
ATOM 3136 C CA . ILE A 1 400 ? -12.346 -28.005 0.724 1.00 88.56 400 ILE A CA 1
ATOM 3137 C C . ILE A 1 400 ? -13.458 -27.185 0.068 1.00 88.56 400 ILE A C 1
ATOM 3139 O O . ILE A 1 400 ? -13.757 -26.082 0.535 1.00 88.56 400 ILE A O 1
ATOM 3143 N N . ILE A 1 401 ? -14.109 -27.730 -0.962 1.00 89.44 401 ILE A N 1
ATOM 3144 C CA . ILE A 1 401 ? -15.279 -27.107 -1.597 1.00 89.44 401 ILE A CA 1
ATOM 3145 C C . ILE A 1 401 ? -16.421 -26.962 -0.577 1.00 89.44 401 ILE A C 1
ATOM 3147 O O . ILE A 1 401 ? -16.968 -25.866 -0.429 1.00 89.44 401 ILE A O 1
ATOM 3151 N N . ASN A 1 402 ? -16.712 -28.016 0.197 1.00 91.38 402 ASN A N 1
ATOM 3152 C CA . ASN A 1 402 ? -17.729 -27.979 1.251 1.00 91.38 402 ASN A CA 1
ATOM 3153 C C . ASN A 1 402 ? -17.396 -26.950 2.345 1.00 91.38 402 ASN A C 1
ATOM 3155 O O . ASN A 1 402 ? -18.239 -26.121 2.690 1.00 91.38 402 ASN A O 1
ATOM 3159 N N . ILE A 1 403 ? -16.150 -26.927 2.838 1.00 90.50 403 ILE A N 1
ATOM 3160 C CA . ILE A 1 403 ? -15.698 -25.920 3.811 1.00 90.50 403 ILE A CA 1
ATOM 3161 C C . ILE A 1 403 ? -15.890 -24.512 3.250 1.00 90.50 403 ILE A C 1
ATOM 3163 O O . ILE A 1 403 ? -16.386 -23.638 3.960 1.00 90.50 403 ILE A O 1
ATOM 3167 N N . LYS A 1 404 ? -15.530 -24.267 1.983 1.00 88.94 404 LYS A N 1
ATOM 3168 C CA . LYS A 1 404 ? -15.713 -22.956 1.347 1.00 88.94 404 LYS A CA 1
ATOM 3169 C C . LYS A 1 404 ? -17.184 -22.537 1.364 1.00 88.94 404 LYS A C 1
ATOM 3171 O O . LYS A 1 404 ? -17.488 -21.416 1.773 1.00 88.94 404 LYS A O 1
ATOM 3176 N N . GLU A 1 405 ? -18.096 -23.428 0.996 1.00 89.38 405 GLU A N 1
ATOM 3177 C CA . GLU A 1 405 ? -19.535 -23.158 1.014 1.00 89.38 405 GLU A CA 1
ATOM 3178 C C . GLU A 1 405 ? -20.081 -22.941 2.437 1.00 89.38 405 GLU A C 1
ATOM 3180 O O . GLU A 1 405 ? -20.849 -22.008 2.683 1.00 89.38 405 GLU A O 1
ATOM 3185 N N . MET A 1 406 ? -19.656 -23.754 3.408 1.00 89.62 406 MET A N 1
ATOM 3186 C CA . MET A 1 406 ? -20.030 -23.593 4.817 1.00 89.62 406 MET A CA 1
ATOM 3187 C C . MET A 1 406 ? -19.516 -22.278 5.405 1.00 89.62 406 MET A C 1
ATOM 3189 O O . MET A 1 406 ? -20.243 -21.604 6.134 1.00 89.62 406 MET A O 1
ATOM 3193 N N . VAL A 1 407 ? -18.293 -21.872 5.056 1.00 87.56 407 VAL A N 1
ATOM 3194 C CA . VAL A 1 407 ? -17.738 -20.569 5.433 1.00 87.56 407 VAL A CA 1
ATOM 3195 C C . VAL A 1 407 ? -18.569 -19.433 4.840 1.00 87.56 407 VAL A C 1
ATOM 3197 O O . VAL A 1 407 ? -18.831 -18.455 5.542 1.00 87.56 407 VAL A O 1
ATOM 3200 N N . HIS A 1 408 ? -18.978 -19.522 3.571 1.00 85.06 408 HIS A N 1
ATOM 3201 C CA . HIS A 1 408 ? -19.827 -18.500 2.956 1.00 85.06 408 HIS A CA 1
ATOM 3202 C C . HIS A 1 408 ? -21.166 -18.377 3.683 1.00 85.06 408 HIS A C 1
ATOM 3204 O O . HIS A 1 408 ? -21.477 -17.285 4.157 1.00 85.06 408 HIS A O 1
ATOM 3210 N N . ARG A 1 409 ? -21.876 -19.494 3.887 1.00 88.56 409 ARG A N 1
ATOM 3211 C CA . ARG A 1 409 ? -23.143 -19.526 4.637 1.00 88.56 409 ARG A CA 1
ATOM 3212 C C . ARG A 1 409 ? -22.996 -18.952 6.045 1.00 88.56 409 ARG A C 1
ATOM 3214 O O . ARG A 1 409 ? -23.760 -18.078 6.438 1.00 88.56 409 ARG A O 1
ATOM 3221 N N . TYR A 1 410 ? -21.965 -19.369 6.778 1.00 88.56 410 TYR A N 1
ATOM 3222 C CA . TYR A 1 410 ? -21.682 -18.848 8.117 1.00 88.56 410 TYR A CA 1
ATOM 3223 C C . TYR A 1 410 ? -21.426 -17.334 8.123 1.00 88.56 410 TYR A C 1
ATOM 3225 O O . TYR A 1 410 ? -21.950 -16.612 8.969 1.00 88.56 410 TYR A O 1
ATOM 3233 N N . ASN A 1 411 ? -20.642 -16.824 7.171 1.00 81.94 411 ASN A N 1
ATOM 3234 C CA . ASN A 1 411 ? -20.367 -15.391 7.088 1.00 81.94 411 ASN A CA 1
ATOM 3235 C C . ASN A 1 411 ? -21.602 -14.574 6.685 1.00 81.94 411 ASN A C 1
ATOM 3237 O O . ASN A 1 411 ? -21.725 -13.434 7.136 1.00 81.94 411 ASN A O 1
ATOM 3241 N N . ASP A 1 412 ? -22.486 -15.126 5.854 1.00 81.06 412 ASP A N 1
ATOM 3242 C CA . ASP A 1 412 ? -23.724 -14.468 5.433 1.00 81.06 412 ASP A CA 1
ATOM 3243 C C . ASP A 1 412 ? -24.726 -14.389 6.593 1.00 81.06 412 ASP A C 1
ATOM 3245 O O . ASP A 1 412 ? -25.287 -13.319 6.843 1.00 81.06 412 ASP A O 1
ATOM 3249 N N . GLU A 1 413 ? -24.841 -15.454 7.393 1.00 86.69 413 GLU A N 1
ATOM 3250 C CA . GLU A 1 413 ? -25.615 -15.448 8.640 1.00 86.69 413 GLU A CA 1
ATOM 3251 C C . GLU A 1 413 ? -25.089 -14.406 9.632 1.00 86.69 413 GLU A C 1
ATOM 3253 O O . GLU A 1 413 ? -25.840 -13.550 10.104 1.00 86.69 413 GLU A O 1
ATOM 3258 N N . LEU A 1 414 ? -23.775 -14.388 9.885 1.00 84.44 414 LEU A N 1
ATOM 3259 C CA . LEU A 1 414 ? -23.164 -13.374 10.748 1.00 84.44 414 LEU A CA 1
ATOM 3260 C C . LEU A 1 414 ? -23.422 -11.951 10.248 1.00 84.44 414 LEU A C 1
ATOM 3262 O O . LEU A 1 414 ? -23.672 -11.051 11.050 1.00 84.44 414 LEU A O 1
ATOM 3266 N N . TYR A 1 415 ? -23.333 -11.737 8.933 1.00 79.00 415 TYR A N 1
ATOM 3267 C CA . TYR A 1 415 ? -23.572 -10.436 8.323 1.00 79.00 415 TYR A CA 1
ATOM 3268 C C . TYR A 1 415 ? -25.027 -9.994 8.505 1.00 79.00 415 TYR A C 1
ATOM 3270 O O . TYR A 1 415 ? -25.261 -8.843 8.875 1.00 79.00 415 TYR A O 1
ATOM 3278 N N . SER A 1 416 ? -25.985 -10.907 8.320 1.00 83.69 416 SER A N 1
ATOM 3279 C CA . SER A 1 416 ? -27.415 -10.634 8.514 1.00 83.69 416 SER A CA 1
ATOM 3280 C C . SER A 1 416 ? -27.744 -10.233 9.958 1.00 83.69 416 SER A C 1
ATOM 3282 O O . SER A 1 416 ? -28.561 -9.343 10.186 1.00 83.69 416 SER A O 1
ATOM 3284 N N . MET A 1 417 ? -27.040 -10.819 10.932 1.00 83.00 417 MET A N 1
ATOM 3285 C CA . MET A 1 417 ? -27.190 -10.507 12.357 1.00 83.00 417 MET A CA 1
ATOM 3286 C C . MET A 1 417 ? -26.349 -9.301 12.809 1.00 83.00 417 MET A C 1
ATOM 3288 O O . MET A 1 417 ? -26.411 -8.905 13.972 1.00 83.00 417 MET A O 1
ATOM 3292 N N . GLY A 1 418 ? -25.528 -8.718 11.927 1.00 80.31 418 GLY A N 1
ATOM 3293 C CA . GLY A 1 418 ? -24.595 -7.645 12.284 1.00 80.31 418 GLY A CA 1
ATOM 3294 C C . GLY A 1 418 ? -23.502 -8.080 13.270 1.00 80.31 418 GLY A C 1
ATOM 3295 O O . GLY A 1 418 ? -22.936 -7.241 13.975 1.00 80.31 418 GLY A O 1
ATOM 3296 N N . LEU A 1 419 ? -23.214 -9.382 13.337 1.00 81.31 419 LEU A N 1
ATOM 3297 C CA . LEU A 1 419 ? -22.255 -9.986 14.254 1.00 81.31 419 LEU A CA 1
ATOM 3298 C C . LEU A 1 419 ? -20.877 -10.172 13.624 1.00 81.31 419 LEU A C 1
ATOM 3300 O O . LEU A 1 419 ? -20.695 -10.181 12.404 1.00 81.31 419 LEU A O 1
ATOM 3304 N N . LYS A 1 420 ? -19.891 -10.368 14.500 1.00 75.75 420 LYS A N 1
ATOM 3305 C CA . LYS A 1 420 ? -18.543 -10.842 14.180 1.00 75.75 420 LYS A CA 1
ATOM 3306 C C . LYS A 1 420 ? -18.292 -12.219 14.785 1.00 75.75 420 LYS A C 1
ATOM 3308 O O . LYS A 1 420 ? -18.809 -12.511 15.854 1.00 75.75 420 LYS A O 1
ATOM 3313 N N . ASP A 1 421 ? -17.447 -13.029 14.153 1.00 79.44 421 ASP A N 1
ATOM 3314 C CA . ASP A 1 421 ? -17.153 -14.412 14.555 1.00 79.44 421 ASP A CA 1
ATOM 3315 C C . ASP A 1 421 ? -16.760 -14.525 16.036 1.00 79.44 421 ASP A C 1
ATOM 3317 O O . ASP A 1 421 ? -17.341 -15.307 16.781 1.00 79.44 421 ASP A O 1
ATOM 3321 N N . HIS A 1 422 ? -15.859 -13.665 16.518 1.00 76.50 422 HIS A N 1
ATOM 3322 C CA . HIS A 1 422 ? -15.481 -13.673 17.936 1.00 76.50 422 HIS A CA 1
ATOM 3323 C C . HIS A 1 422 ? -16.610 -13.307 18.900 1.00 76.50 422 HIS A C 1
ATOM 3325 O O . HIS A 1 422 ? -16.529 -13.638 20.076 1.00 76.50 422 HIS A O 1
ATOM 3331 N N . GLN A 1 423 ? -17.630 -12.590 18.428 1.00 79.19 423 GLN A N 1
ATOM 3332 C CA . GLN A 1 423 ? -18.761 -12.181 19.254 1.00 79.19 423 GLN A CA 1
ATOM 3333 C C . GLN A 1 423 ? -19.756 -13.327 19.447 1.00 79.19 423 GLN A C 1
ATOM 3335 O O . GLN A 1 423 ? -20.555 -13.275 20.374 1.00 79.19 423 GLN A O 1
ATOM 3340 N N . VAL A 1 424 ? -19.698 -14.372 18.612 1.00 84.12 424 VAL A N 1
ATOM 3341 C CA . VAL A 1 424 ? -20.604 -15.529 18.686 1.00 84.12 424 VAL A CA 1
ATOM 3342 C C . VAL A 1 424 ? -20.463 -16.268 20.015 1.00 84.12 424 VAL A C 1
ATOM 3344 O O . VAL A 1 424 ? -21.464 -16.682 20.600 1.00 84.12 424 VAL A O 1
ATOM 3347 N N . HIS A 1 425 ? -19.238 -16.392 20.534 1.00 77.75 425 HIS A N 1
ATOM 3348 C CA . HIS A 1 425 ? -18.994 -17.023 21.834 1.00 77.75 425 HIS A CA 1
ATOM 3349 C C . HIS A 1 425 ? -19.599 -16.210 22.993 1.00 77.75 425 HIS A C 1
ATOM 3351 O O . HIS A 1 425 ? -20.100 -16.777 23.966 1.00 77.75 425 HIS A O 1
ATOM 3357 N N . ASP A 1 426 ? -19.606 -14.881 22.870 1.00 73.75 426 ASP A N 1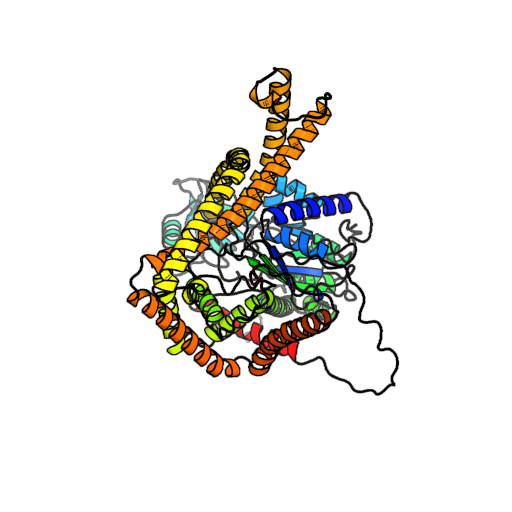
ATOM 3358 C CA . ASP A 1 426 ? -20.082 -13.967 23.911 1.00 73.75 426 ASP A CA 1
ATOM 3359 C C . ASP A 1 426 ? -21.615 -13.922 24.025 1.00 73.75 426 ASP A C 1
ATOM 3361 O O . ASP A 1 426 ? -22.133 -13.444 25.038 1.00 73.75 426 ASP A O 1
ATOM 3365 N N . LEU A 1 427 ? -22.345 -14.443 23.029 1.00 81.44 427 LEU A N 1
ATOM 3366 C CA . LEU A 1 427 ? -23.809 -14.448 23.014 1.00 81.44 427 LEU A CA 1
ATOM 3367 C C . LEU A 1 427 ? -24.370 -15.225 24.211 1.00 81.44 427 LEU A C 1
ATOM 3369 O O . LEU A 1 427 ? -24.009 -16.383 24.454 1.00 81.44 427 LEU A O 1
ATOM 3373 N N . LYS A 1 428 ? -25.289 -14.605 24.950 1.00 81.12 428 LYS A N 1
ATOM 3374 C CA . LYS A 1 428 ? -25.931 -15.206 26.126 1.00 81.12 428 LYS A CA 1
ATOM 3375 C C . LYS A 1 428 ? -27.342 -15.670 25.771 1.00 81.12 428 LYS A C 1
ATOM 3377 O O . LYS A 1 428 ? -28.077 -14.946 25.120 1.00 81.12 428 LYS A O 1
ATOM 3382 N N . THR A 1 429 ? -27.708 -16.870 26.219 1.00 79.88 429 THR A N 1
ATOM 3383 C CA . THR A 1 429 ? -29.040 -17.474 25.997 1.00 79.88 429 THR A CA 1
ATOM 3384 C C . THR A 1 429 ? -29.841 -17.659 27.289 1.00 79.88 429 THR A C 1
ATOM 3386 O O . THR A 1 429 ? -31.043 -17.898 27.244 1.00 79.88 429 THR A O 1
ATOM 3389 N N . SER A 1 430 ? -29.187 -17.571 28.454 1.00 84.44 430 SER A N 1
ATOM 3390 C CA . SER A 1 430 ? -29.846 -17.667 29.763 1.00 84.44 430 SER A CA 1
ATOM 3391 C C . SER A 1 430 ? -30.498 -16.339 30.142 1.00 84.44 430 SER A C 1
ATOM 3393 O O . SER A 1 430 ? -29.915 -15.285 29.895 1.00 84.44 430 SER A O 1
ATOM 3395 N N . PHE A 1 431 ? -31.655 -16.390 30.809 1.00 82.62 431 PHE A N 1
ATOM 3396 C CA . PHE A 1 431 ? -32.409 -15.213 31.256 1.00 82.62 431 PHE A CA 1
ATOM 3397 C C . PHE A 1 431 ? -31.546 -14.211 32.045 1.00 82.62 431 PHE A C 1
ATOM 3399 O O . PHE A 1 431 ? -31.517 -13.024 31.723 1.00 82.62 431 PHE A O 1
ATOM 3406 N N . MET A 1 432 ? -30.751 -14.688 33.010 1.00 84.06 432 MET A N 1
ATOM 3407 C CA . MET A 1 432 ? -29.832 -13.825 33.771 1.00 84.06 432 MET A CA 1
ATOM 3408 C C . MET A 1 432 ? -28.729 -13.220 32.894 1.00 84.06 432 MET A C 1
ATOM 3410 O O . MET A 1 432 ? -28.330 -12.072 33.088 1.00 84.06 432 MET A O 1
ATOM 3414 N N . GLY A 1 433 ? -28.274 -13.959 31.880 1.00 84.44 433 GLY A N 1
ATOM 3415 C CA . GLY A 1 433 ? -27.317 -13.457 30.895 1.00 84.44 433 GLY A CA 1
ATOM 3416 C C . GLY A 1 433 ? -27.910 -12.379 29.983 1.00 84.44 433 GLY A C 1
ATOM 3417 O O . GLY A 1 433 ? -27.204 -11.438 29.617 1.00 84.44 433 GLY A O 1
ATOM 3418 N N . VAL A 1 434 ? -29.201 -12.469 29.655 1.00 85.94 434 VAL A N 1
ATOM 3419 C CA . VAL A 1 434 ? -29.927 -11.433 28.903 1.00 85.94 434 VAL A CA 1
ATOM 3420 C C . VAL A 1 434 ? -30.067 -10.164 29.743 1.00 85.94 434 VAL A C 1
ATOM 3422 O O . VAL A 1 434 ? -29.743 -9.080 29.259 1.00 85.94 434 VAL A O 1
ATOM 3425 N N . LEU A 1 435 ? -30.442 -10.282 31.021 1.00 87.81 435 LEU A N 1
ATOM 3426 C CA . LEU A 1 435 ? -30.534 -9.133 31.927 1.00 87.81 435 LEU A CA 1
ATOM 3427 C C . LEU A 1 435 ? -29.173 -8.441 32.115 1.00 87.81 435 LEU A C 1
ATOM 3429 O O . LEU A 1 435 ? -29.074 -7.217 32.025 1.00 87.81 435 LEU A O 1
ATOM 3433 N N . GLN A 1 436 ? -28.097 -9.213 32.285 1.00 87.69 436 GLN A N 1
ATOM 3434 C CA . GLN A 1 436 ? -26.736 -8.672 32.329 1.00 87.69 436 GLN A CA 1
ATOM 3435 C C . GLN A 1 436 ? -26.354 -7.972 31.015 1.00 87.69 436 GLN A C 1
ATOM 3437 O O . GLN A 1 436 ? -25.716 -6.913 31.035 1.00 87.69 436 GLN A O 1
ATOM 3442 N N . SER A 1 437 ? -26.751 -8.538 29.871 1.00 87.50 437 SER A N 1
ATOM 3443 C CA . SER A 1 437 ? -26.517 -7.940 28.552 1.00 87.50 437 SER A CA 1
ATOM 3444 C C . SER A 1 437 ? -27.256 -6.612 28.402 1.00 87.50 437 SER A C 1
ATOM 3446 O O . SER A 1 437 ? -26.677 -5.664 27.875 1.00 87.50 437 SER A O 1
ATOM 3448 N N . LEU A 1 438 ? -28.475 -6.502 28.940 1.00 91.31 438 LEU A N 1
ATOM 3449 C CA . LEU A 1 438 ? -29.254 -5.264 28.972 1.00 91.31 438 LEU A CA 1
ATOM 3450 C C . LEU A 1 438 ? -28.579 -4.183 29.828 1.00 91.31 438 LEU A C 1
ATOM 3452 O O . LEU A 1 438 ? -28.361 -3.073 29.348 1.00 91.31 438 LEU A O 1
ATOM 3456 N N . VAL A 1 439 ? -28.170 -4.505 31.059 1.00 92.44 439 VAL A N 1
ATOM 3457 C CA . VAL A 1 439 ? -27.449 -3.558 31.936 1.00 92.44 439 VAL A CA 1
ATOM 3458 C C . VAL A 1 439 ? -26.138 -3.102 31.291 1.00 92.44 439 VAL A C 1
ATOM 3460 O O . VAL A 1 439 ? -25.795 -1.914 31.301 1.00 92.44 439 VAL A O 1
ATOM 3463 N N . THR A 1 440 ? -25.412 -4.037 30.672 1.00 88.19 440 THR A N 1
ATOM 3464 C CA . THR A 1 440 ? -24.176 -3.732 29.945 1.00 88.19 440 THR A CA 1
ATOM 3465 C C . THR A 1 440 ? -24.456 -2.827 28.749 1.00 88.19 440 THR A C 1
ATOM 3467 O O . THR A 1 440 ? -23.719 -1.866 28.537 1.00 88.19 440 THR A O 1
ATOM 3470 N N . LEU A 1 441 ? -25.524 -3.088 27.990 1.00 91.62 441 LEU A N 1
ATOM 3471 C CA . LEU A 1 441 ? -25.933 -2.271 26.852 1.00 91.62 441 LEU A CA 1
ATOM 3472 C C . LEU A 1 441 ? -26.217 -0.833 27.293 1.00 91.62 441 LEU A C 1
ATOM 3474 O O . LEU A 1 441 ? -25.614 0.086 26.746 1.00 91.62 441 LEU A O 1
ATOM 3478 N N . VAL A 1 442 ? -27.044 -0.639 28.325 1.00 94.19 442 VAL A N 1
ATOM 3479 C CA . VAL A 1 442 ? -27.374 0.691 28.869 1.00 94.19 442 VAL A CA 1
ATOM 3480 C C . VAL A 1 442 ? -26.113 1.429 29.319 1.00 94.19 442 VAL A C 1
ATOM 3482 O O . VAL A 1 442 ? -25.886 2.574 28.930 1.00 94.19 442 VAL A O 1
ATOM 3485 N N . THR A 1 443 ? -25.232 0.755 30.063 1.00 92.44 443 THR A N 1
ATOM 3486 C CA . THR A 1 443 ? -23.973 1.354 30.535 1.00 92.44 443 THR A CA 1
ATOM 3487 C C . THR A 1 443 ? -23.055 1.749 29.373 1.00 92.44 443 THR A C 1
ATOM 3489 O O . THR A 1 443 ? -22.430 2.812 29.401 1.00 92.44 443 THR A O 1
ATOM 3492 N N . ARG A 1 444 ? -22.955 0.914 28.330 1.00 90.81 444 ARG A N 1
ATOM 3493 C CA . ARG A 1 444 ? -22.136 1.204 27.144 1.00 90.81 444 ARG A CA 1
ATOM 3494 C C . ARG A 1 444 ? -22.731 2.324 26.298 1.00 90.81 444 ARG A C 1
ATOM 3496 O O . ARG A 1 444 ? -21.969 3.158 25.826 1.00 90.81 444 ARG A O 1
ATOM 3503 N N . VAL A 1 445 ? -24.053 2.383 26.150 1.00 93.75 445 VAL A N 1
ATOM 3504 C CA . VAL A 1 445 ? -24.739 3.488 25.469 1.00 93.75 445 VAL A CA 1
ATOM 3505 C C . VAL A 1 445 ? -24.500 4.799 26.218 1.00 93.75 445 VAL A C 1
ATOM 3507 O O . VAL A 1 445 ? -24.065 5.761 25.597 1.00 93.75 445 VAL A O 1
ATOM 3510 N N . ALA A 1 446 ? -24.648 4.825 27.546 1.00 94.06 446 ALA A N 1
ATOM 3511 C CA . ALA A 1 446 ? -24.374 6.019 28.347 1.00 94.06 446 ALA A CA 1
ATOM 3512 C C . ALA A 1 446 ? -22.917 6.500 28.205 1.00 94.06 446 ALA A C 1
ATOM 3514 O O . ALA A 1 446 ? -22.660 7.679 27.960 1.00 94.06 446 ALA A O 1
ATOM 3515 N N . ARG A 1 447 ? -21.942 5.582 28.284 1.00 92.75 447 ARG A N 1
ATOM 3516 C CA . ARG A 1 447 ? -20.523 5.905 28.041 1.00 92.75 447 ARG A CA 1
ATOM 3517 C C . ARG A 1 447 ? -20.275 6.401 26.615 1.00 92.75 447 ARG A C 1
ATOM 3519 O O . ARG A 1 447 ? -19.500 7.335 26.428 1.00 92.75 447 ARG A O 1
ATOM 3526 N N . LEU A 1 448 ? -20.925 5.798 25.619 1.00 91.19 448 LEU A N 1
ATOM 3527 C CA . LEU A 1 448 ? -20.828 6.225 24.226 1.00 91.19 448 LEU A CA 1
ATOM 3528 C C . LEU A 1 448 ? -21.370 7.645 24.048 1.00 91.19 448 LEU A C 1
ATOM 3530 O O . LEU A 1 448 ? -20.739 8.429 23.349 1.00 91.19 448 LEU A O 1
ATOM 3534 N N . SER A 1 449 ? -22.471 8.001 24.715 1.00 93.00 449 SER A N 1
ATOM 3535 C CA . SER A 1 449 ? -23.012 9.364 24.709 1.00 93.00 449 SER A CA 1
ATOM 3536 C C . SER A 1 449 ? -22.010 10.377 25.266 1.00 93.00 449 SER A C 1
ATOM 3538 O O . SER A 1 449 ? -21.805 11.422 24.654 1.00 93.00 449 SER A O 1
ATOM 3540 N N . VAL A 1 450 ? -21.322 10.058 26.370 1.00 93.62 450 VAL A N 1
ATOM 3541 C CA . VAL A 1 450 ? -20.268 10.925 26.931 1.00 93.62 450 VAL A CA 1
ATOM 3542 C C . VAL A 1 450 ? -19.108 11.095 25.944 1.00 93.62 450 VAL A C 1
ATOM 3544 O O . VAL A 1 450 ? -18.711 12.221 25.642 1.00 93.62 450 VAL A O 1
ATOM 3547 N N . LEU A 1 451 ? -18.589 9.991 25.396 1.00 89.31 451 LEU A N 1
ATOM 3548 C CA . LEU A 1 451 ? -17.483 10.023 24.431 1.00 89.31 451 LEU A CA 1
ATOM 3549 C C . LEU A 1 451 ? -17.858 10.769 23.148 1.00 89.31 451 LEU A C 1
ATOM 3551 O O . LEU A 1 451 ? -17.046 11.529 22.619 1.00 89.31 451 LEU A O 1
ATOM 3555 N N . PHE A 1 452 ? -19.089 10.584 22.670 1.00 90.19 452 PHE A N 1
ATOM 3556 C CA . PHE A 1 452 ? -19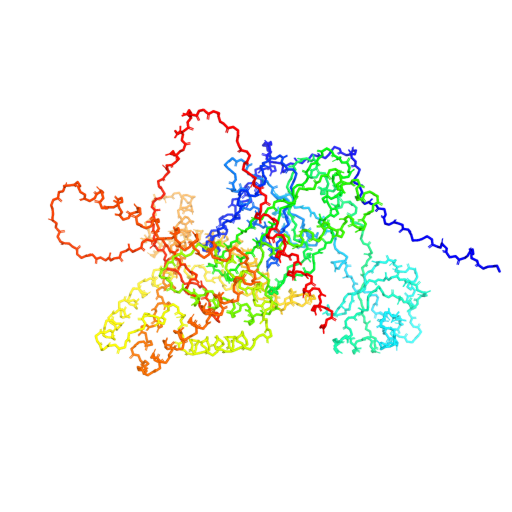.615 11.292 21.514 1.00 90.19 452 PHE A CA 1
ATOM 3557 C C . PHE A 1 452 ? -19.592 12.799 21.767 1.00 90.19 452 PHE A C 1
ATOM 3559 O O . PHE A 1 452 ? -18.940 13.511 21.006 1.00 90.19 452 PHE A O 1
ATOM 3566 N N . THR A 1 453 ? -20.166 13.270 22.879 1.00 91.62 453 THR A N 1
ATOM 3567 C CA . THR A 1 453 ? -20.170 14.693 23.258 1.00 91.62 453 THR A CA 1
ATOM 3568 C C . THR A 1 453 ? -18.761 15.282 23.338 1.00 91.62 453 THR A C 1
ATOM 3570 O O . THR A 1 453 ? -18.520 16.361 22.799 1.00 91.62 453 THR A O 1
ATOM 3573 N N . MET A 1 454 ? -17.799 14.560 23.923 1.00 89.50 454 MET A N 1
ATOM 3574 C CA . MET A 1 454 ? -16.400 15.010 23.985 1.00 89.50 454 MET A CA 1
ATOM 3575 C C . MET A 1 454 ? -15.718 15.062 22.610 1.00 89.50 454 MET A C 1
ATOM 3577 O O . MET A 1 454 ? -14.815 15.869 22.398 1.00 89.50 454 MET A O 1
ATOM 3581 N N . SER A 1 455 ? -16.123 14.208 21.669 1.00 89.81 455 SER A N 1
ATOM 3582 C CA . SER A 1 455 ? -15.548 14.175 20.321 1.00 89.81 455 SER A CA 1
ATOM 3583 C C . SER A 1 455 ? -16.098 15.266 19.393 1.00 89.81 455 SER A C 1
ATOM 3585 O O . SER A 1 455 ? -15.383 15.675 18.476 1.00 89.81 455 SER A O 1
ATOM 3587 N N . ILE A 1 456 ? -17.317 15.776 19.635 1.00 90.75 456 ILE A N 1
ATOM 3588 C CA . ILE A 1 456 ? -18.009 16.730 18.748 1.00 90.75 456 ILE A CA 1
ATOM 3589 C C . ILE A 1 456 ? -17.158 17.962 18.399 1.00 90.75 456 ILE A C 1
ATOM 3591 O O . ILE A 1 456 ? -17.033 18.236 17.204 1.00 90.75 456 ILE A O 1
ATOM 3595 N N . PRO A 1 457 ? -16.540 18.698 19.349 1.00 89.94 457 PRO A N 1
ATOM 3596 C CA . PRO A 1 457 ? -15.829 19.934 19.016 1.00 89.94 457 PRO A CA 1
ATOM 3597 C C . PRO A 1 457 ? -14.708 19.712 17.996 1.00 89.94 457 PRO A C 1
ATOM 3599 O O . PRO A 1 457 ? -14.648 20.394 16.974 1.00 89.94 457 PRO A O 1
ATOM 3602 N N . GLY A 1 458 ? -13.864 18.700 18.215 1.00 89.56 458 GLY A N 1
ATOM 3603 C CA . GLY A 1 458 ? -12.806 18.355 17.265 1.00 89.56 458 GLY A CA 1
ATOM 3604 C C . GLY A 1 458 ? -13.350 17.808 15.943 1.00 89.56 458 GLY A C 1
ATOM 3605 O O . GLY A 1 458 ? -12.823 18.149 14.886 1.00 89.56 458 GLY A O 1
ATOM 3606 N N . ALA A 1 459 ? -14.443 17.038 15.967 1.00 87.94 459 ALA A N 1
ATOM 3607 C CA . ALA A 1 459 ? -15.064 16.511 14.754 1.00 87.94 459 ALA A CA 1
ATOM 3608 C C . ALA A 1 459 ? -15.631 17.629 13.867 1.00 87.94 459 ALA A C 1
ATOM 3610 O O . ALA A 1 459 ? -15.482 17.572 12.647 1.00 87.94 459 ALA A O 1
ATOM 3611 N N . VAL A 1 460 ? -16.229 18.661 14.470 1.00 91.25 460 VAL A N 1
ATOM 3612 C CA . VAL A 1 460 ? -16.729 19.853 13.772 1.00 91.25 460 VAL A CA 1
ATOM 3613 C C . VAL A 1 460 ? -15.573 20.647 13.168 1.00 91.25 460 VAL A C 1
ATOM 3615 O O . VAL A 1 460 ? -15.616 20.965 11.981 1.00 91.25 460 VAL A O 1
ATOM 3618 N N . LEU A 1 461 ? -14.504 20.892 13.934 1.00 89.50 461 LEU A N 1
ATOM 3619 C CA . LEU A 1 461 ? -13.309 21.590 13.441 1.00 89.50 461 LEU A CA 1
ATOM 3620 C C . LEU A 1 461 ? -12.638 20.847 12.271 1.00 89.50 461 LEU A C 1
ATOM 3622 O O . LEU A 1 461 ? -12.135 21.475 11.342 1.00 89.50 461 LEU A O 1
ATOM 3626 N N . PHE A 1 462 ? -12.662 19.510 12.277 1.00 87.19 462 PHE A N 1
ATOM 3627 C CA . PHE A 1 462 ? -12.096 18.673 11.209 1.00 87.19 462 PHE A CA 1
ATOM 3628 C C . PHE A 1 462 ? -13.067 18.331 10.078 1.00 87.19 462 PHE A C 1
ATOM 3630 O O . PHE A 1 462 ? -12.651 17.766 9.059 1.00 87.19 462 PHE A O 1
ATOM 3637 N N . MET A 1 463 ? -14.347 18.679 10.208 1.00 90.75 463 MET A N 1
ATOM 3638 C CA . MET A 1 463 ? -15.384 18.356 9.229 1.00 90.75 463 MET A CA 1
ATOM 3639 C C . MET A 1 463 ? -15.018 18.803 7.800 1.00 90.75 463 MET A C 1
ATOM 3641 O O . MET A 1 463 ? -15.143 17.973 6.889 1.00 90.75 463 MET A O 1
ATOM 3645 N N . PRO A 1 464 ? -14.453 20.010 7.564 1.00 92.75 464 PRO A N 1
ATOM 3646 C CA . PRO A 1 464 ? -14.012 20.413 6.228 1.00 92.75 464 PRO A CA 1
ATOM 3647 C C . PRO A 1 464 ? -12.946 19.481 5.638 1.00 92.75 464 PRO A C 1
ATOM 3649 O O . PRO A 1 464 ? -12.994 19.162 4.447 1.00 92.75 464 PRO A O 1
ATOM 3652 N N . ILE A 1 465 ? -12.021 18.985 6.468 1.00 91.00 465 ILE A N 1
ATOM 3653 C CA . ILE A 1 465 ? -10.971 18.052 6.047 1.00 91.00 465 ILE A CA 1
ATOM 3654 C C . ILE A 1 465 ? -11.583 16.720 5.644 1.00 91.00 465 ILE A C 1
ATOM 3656 O O . ILE A 1 465 ? -11.301 16.236 4.549 1.00 91.00 465 ILE A O 1
ATOM 3660 N N . PHE A 1 466 ? -12.451 16.138 6.474 1.00 86.81 466 PHE A N 1
ATOM 3661 C CA . PHE A 1 466 ? -13.079 14.852 6.163 1.00 86.81 466 PHE A CA 1
ATOM 3662 C C . PHE A 1 466 ? -13.911 14.915 4.882 1.00 86.81 466 PHE A C 1
ATOM 3664 O O . PHE A 1 466 ? -13.815 14.029 4.023 1.00 86.81 466 PHE A O 1
ATOM 3671 N N . VAL A 1 467 ? -14.691 15.984 4.723 1.00 90.69 467 VAL A N 1
ATOM 3672 C CA . VAL A 1 467 ? -15.538 16.204 3.552 1.00 90.69 467 VAL A CA 1
ATOM 3673 C C . VAL A 1 467 ? -14.691 16.389 2.293 1.00 90.69 467 VAL A C 1
ATOM 3675 O O . VAL A 1 467 ? -14.925 15.702 1.291 1.00 90.69 467 VAL A O 1
ATOM 3678 N N . LEU A 1 468 ? -13.685 17.270 2.327 1.00 92.56 468 LEU A N 1
ATOM 3679 C CA . LEU A 1 468 ? -12.854 17.544 1.157 1.00 92.56 468 LEU A CA 1
ATOM 3680 C C . LEU A 1 468 ? -11.973 16.344 0.801 1.00 92.56 468 LEU A C 1
ATOM 3682 O O . LEU A 1 468 ? -11.923 15.955 -0.365 1.00 92.56 468 LEU A O 1
ATOM 3686 N N . ALA A 1 469 ? -11.354 15.694 1.789 1.00 89.06 469 ALA A N 1
ATOM 3687 C CA . ALA A 1 469 ? -10.564 14.485 1.585 1.00 89.06 469 ALA A CA 1
ATOM 3688 C C . ALA A 1 469 ? -11.408 13.368 0.956 1.00 89.06 469 ALA A C 1
ATOM 3690 O O . ALA A 1 469 ? -10.968 12.727 0.001 1.00 89.06 469 ALA A O 1
ATOM 3691 N N . SER A 1 470 ? -12.644 13.157 1.421 1.00 86.81 470 SER A N 1
ATOM 3692 C CA . SER A 1 470 ? -13.564 12.164 0.849 1.00 86.81 470 SER A CA 1
ATOM 3693 C C . SER A 1 470 ? -13.960 12.504 -0.594 1.00 86.81 470 SER A C 1
ATOM 3695 O O . SER A 1 470 ? -13.920 11.635 -1.468 1.00 86.81 470 SER A O 1
ATOM 3697 N N . ARG A 1 471 ? -14.276 13.772 -0.892 1.00 91.88 471 ARG A N 1
ATOM 3698 C CA . ARG A 1 471 ? -14.642 14.201 -2.254 1.00 91.88 471 ARG A CA 1
ATOM 3699 C C . ARG A 1 471 ? -13.467 14.131 -3.228 1.00 91.88 471 ARG A C 1
ATOM 3701 O O . ARG A 1 471 ? -13.606 13.550 -4.307 1.00 91.88 471 ARG A O 1
ATOM 3708 N N . VAL A 1 472 ? -12.312 14.682 -2.855 1.00 91.06 472 VAL A N 1
ATOM 3709 C CA . VAL A 1 472 ? -11.106 14.705 -3.696 1.00 91.06 472 VAL A CA 1
ATOM 3710 C C . VAL A 1 472 ? -10.589 13.290 -3.932 1.00 91.06 472 VAL A C 1
ATOM 3712 O O . VAL A 1 472 ? -10.345 12.932 -5.084 1.00 91.06 472 VAL A O 1
ATOM 3715 N N . SER A 1 473 ? -10.493 12.458 -2.888 1.00 88.06 473 SER A N 1
ATOM 3716 C CA . SER A 1 473 ? -10.023 11.073 -3.035 1.00 88.06 473 SER A CA 1
ATOM 3717 C C . SER A 1 473 ? -10.931 10.249 -3.948 1.00 88.06 473 SER A C 1
ATOM 3719 O O . SER A 1 473 ? -10.421 9.586 -4.845 1.00 88.06 473 SER A O 1
ATOM 3721 N N . LYS A 1 474 ? -12.264 10.354 -3.826 1.00 88.56 474 LYS A N 1
ATOM 3722 C CA . LYS A 1 474 ? -13.210 9.676 -4.734 1.00 88.56 474 LYS A CA 1
ATOM 3723 C C . LYS A 1 474 ? -13.110 10.190 -6.173 1.00 88.56 474 LYS A C 1
ATOM 3725 O O . LYS A 1 474 ? -13.132 9.391 -7.108 1.00 88.56 474 LYS A O 1
ATOM 3730 N N . LYS A 1 475 ? -12.982 11.509 -6.376 1.00 89.81 475 LYS A N 1
ATOM 3731 C CA . LYS A 1 475 ? -12.812 12.104 -7.716 1.00 89.81 475 LYS A CA 1
ATOM 3732 C C . LYS A 1 475 ? -11.521 11.615 -8.375 1.00 89.81 475 LYS A C 1
ATOM 3734 O O . LYS A 1 475 ? -11.531 11.239 -9.546 1.00 89.81 475 LYS A O 1
ATOM 3739 N N . LYS A 1 476 ? -10.422 11.581 -7.620 1.00 87.75 476 LYS A N 1
ATOM 3740 C CA . LYS A 1 476 ? -9.119 11.115 -8.101 1.00 87.75 476 LYS A CA 1
ATOM 3741 C C . LYS A 1 476 ? -9.096 9.605 -8.323 1.00 87.75 476 LYS A C 1
ATOM 3743 O O . LYS A 1 476 ? -8.602 9.201 -9.366 1.00 87.75 476 LYS A O 1
ATOM 3748 N N . ALA A 1 477 ? -9.707 8.802 -7.447 1.00 85.69 477 ALA A N 1
ATOM 3749 C CA . ALA A 1 477 ? -9.898 7.358 -7.631 1.00 85.69 477 ALA A CA 1
ATOM 3750 C C . ALA A 1 477 ? -10.595 7.040 -8.961 1.00 85.69 477 ALA A C 1
ATOM 3752 O O . ALA A 1 477 ? -10.075 6.270 -9.762 1.00 85.69 477 ALA A O 1
ATOM 3753 N N . LYS A 1 478 ? -11.712 7.723 -9.260 1.00 86.25 478 LYS A N 1
ATOM 3754 C CA . LYS A 1 478 ? -12.420 7.579 -10.545 1.00 86.25 478 LYS A CA 1
ATOM 3755 C C . LYS A 1 478 ? -11.550 7.966 -11.746 1.00 86.25 478 LYS A C 1
ATOM 3757 O O . LYS A 1 478 ? -11.595 7.291 -12.769 1.00 86.25 478 LYS A O 1
ATOM 3762 N N . ALA A 1 479 ? -10.762 9.038 -11.638 1.00 84.19 479 ALA A N 1
ATOM 3763 C CA . ALA A 1 479 ? -9.844 9.448 -12.702 1.00 84.19 479 ALA A CA 1
ATOM 3764 C C . ALA A 1 479 ? -8.695 8.442 -12.903 1.00 84.19 479 ALA A C 1
ATOM 3766 O O . ALA A 1 479 ? -8.354 8.123 -14.036 1.00 84.19 479 ALA A O 1
ATOM 3767 N N . GLY A 1 480 ? -8.132 7.911 -11.814 1.00 78.94 480 GLY A N 1
ATOM 3768 C CA . GLY A 1 480 ? -7.071 6.905 -11.848 1.00 78.94 480 GLY A CA 1
ATOM 3769 C C . GLY A 1 480 ? -7.542 5.554 -12.384 1.00 78.94 480 GLY A C 1
ATOM 3770 O O . GLY A 1 480 ? -6.796 4.914 -13.117 1.00 78.94 480 GLY A O 1
ATOM 3771 N N . LEU A 1 481 ? -8.782 5.157 -12.075 1.00 80.75 481 LEU A N 1
ATOM 3772 C CA . LEU A 1 481 ? -9.417 3.963 -12.635 1.00 80.75 481 LEU A CA 1
ATOM 3773 C C . LEU A 1 481 ? -9.570 4.080 -14.155 1.00 80.75 481 LEU A C 1
ATOM 3775 O O . LEU A 1 481 ? -9.196 3.168 -14.878 1.00 80.75 481 LEU A O 1
ATOM 3779 N N . LYS A 1 482 ? -10.048 5.231 -14.648 1.00 79.69 482 LYS A N 1
ATOM 3780 C CA . LYS A 1 482 ? -10.170 5.483 -16.093 1.00 79.69 482 LYS A CA 1
ATOM 3781 C C . LYS A 1 482 ? -8.827 5.475 -16.825 1.00 79.69 482 LYS A C 1
ATOM 3783 O O . LYS A 1 482 ? -8.819 5.246 -18.023 1.00 79.69 482 LYS A O 1
ATOM 3788 N N . ALA A 1 483 ? -7.726 5.761 -16.131 1.00 76.50 483 ALA A N 1
ATOM 3789 C CA . ALA A 1 483 ? -6.395 5.910 -16.712 1.00 76.50 483 ALA A CA 1
ATOM 3790 C C . ALA A 1 483 ? -5.493 4.673 -16.539 1.00 76.50 483 ALA A C 1
ATOM 3792 O O . ALA A 1 483 ? -4.272 4.791 -16.651 1.00 76.50 483 ALA A O 1
ATOM 3793 N N . SER A 1 484 ? -6.055 3.502 -16.217 1.00 73.56 484 SER A N 1
ATOM 3794 C CA . SER A 1 484 ? -5.274 2.296 -15.944 1.00 73.56 484 SER A CA 1
ATOM 3795 C C . SER A 1 484 ? -5.910 1.034 -16.513 1.00 73.56 484 SER A C 1
ATOM 3797 O O . SER A 1 484 ? -7.114 0.837 -16.414 1.00 73.56 484 SER A O 1
ATOM 3799 N N . LEU A 1 485 ? -5.058 0.151 -17.038 1.00 69.75 485 LEU A N 1
ATOM 3800 C CA . LEU A 1 485 ? -5.419 -1.185 -17.518 1.00 69.75 485 LEU A CA 1
ATOM 3801 C C . LEU A 1 485 ? -5.486 -2.237 -16.401 1.00 69.75 485 LEU A C 1
ATOM 3803 O O . LEU A 1 485 ? -6.104 -3.283 -16.569 1.00 69.75 485 LEU A O 1
ATOM 3807 N N . VAL A 1 486 ? -4.804 -1.993 -15.279 1.00 68.38 486 VAL A N 1
ATOM 3808 C CA . VAL A 1 486 ? -4.566 -3.013 -14.240 1.00 68.38 486 VAL A CA 1
ATOM 3809 C C . VAL A 1 486 ? -5.461 -2.858 -13.009 1.00 68.38 486 VAL A C 1
ATOM 3811 O O . VAL A 1 486 ? -5.641 -3.830 -12.273 1.00 68.38 486 VAL A O 1
ATOM 3814 N N . LYS A 1 487 ? -6.042 -1.669 -12.800 1.00 78.62 487 LYS A N 1
ATOM 3815 C CA . LYS A 1 487 ? -6.871 -1.329 -11.631 1.00 78.62 487 LYS A CA 1
ATOM 3816 C C . LYS A 1 487 ? -8.311 -1.817 -11.798 1.00 78.62 487 LYS A C 1
ATOM 3818 O O . LYS A 1 487 ? -8.897 -1.651 -12.861 1.00 78.62 487 LYS A O 1
ATOM 3823 N N . ILE A 1 488 ? -8.894 -2.341 -10.723 1.00 70.81 488 ILE A N 1
ATOM 3824 C CA . ILE A 1 488 ? -10.280 -2.828 -10.666 1.00 70.81 488 ILE A CA 1
ATOM 3825 C C . ILE A 1 488 ? -11.212 -1.738 -10.110 1.00 70.81 488 ILE A C 1
ATOM 3827 O O . ILE A 1 488 ? -12.214 -1.396 -10.731 1.00 70.81 488 ILE A O 1
ATOM 3831 N N . LYS A 1 489 ? -10.886 -1.156 -8.949 1.00 71.88 489 LYS A N 1
ATOM 3832 C CA . LYS A 1 489 ? -11.694 -0.143 -8.234 1.00 71.88 489 LYS A CA 1
ATOM 3833 C C . LYS A 1 489 ? -10.960 1.187 -8.019 1.00 71.88 489 LYS A C 1
ATOM 3835 O O . LYS A 1 489 ? -11.594 2.175 -7.650 1.00 71.88 489 LYS A O 1
ATOM 3840 N N . GLY A 1 490 ? -9.643 1.242 -8.243 1.00 76.81 490 GLY A N 1
ATOM 3841 C CA . GLY A 1 490 ? -8.834 2.462 -8.070 1.00 76.81 490 GLY A CA 1
ATOM 3842 C C . GLY A 1 490 ? -8.681 2.910 -6.609 1.00 76.81 490 GLY A C 1
ATOM 3843 O O . GLY A 1 490 ? -8.550 4.104 -6.324 1.00 76.81 490 GLY A O 1
ATOM 3844 N N . THR A 1 491 ? -8.753 1.967 -5.663 1.00 78.31 491 THR A N 1
ATOM 3845 C CA . THR A 1 491 ? -8.633 2.245 -4.221 1.00 78.31 491 THR A CA 1
ATOM 3846 C C . THR A 1 491 ? -7.217 2.619 -3.787 1.00 78.31 491 THR A C 1
ATOM 3848 O O . THR A 1 491 ? -7.049 3.231 -2.735 1.00 78.31 491 THR A O 1
ATOM 3851 N N . ASP A 1 492 ? -6.222 2.310 -4.617 1.00 78.56 492 ASP A N 1
ATOM 3852 C CA . ASP A 1 492 ? -4.782 2.483 -4.390 1.00 78.56 492 ASP A CA 1
ATOM 3853 C C . ASP A 1 492 ? -4.331 3.944 -4.213 1.00 78.56 492 ASP A C 1
ATOM 3855 O O . ASP A 1 492 ? -3.250 4.221 -3.700 1.00 78.56 492 ASP A O 1
ATOM 3859 N N . ILE A 1 493 ? -5.166 4.901 -4.624 1.00 83.00 493 ILE A N 1
ATOM 3860 C CA . ILE A 1 493 ? -4.887 6.338 -4.483 1.00 83.00 493 ILE A CA 1
ATOM 3861 C C . ILE A 1 493 ? -5.778 7.033 -3.449 1.00 83.00 493 ILE A C 1
ATOM 3863 O O . ILE A 1 493 ? -5.570 8.212 -3.153 1.00 83.00 493 ILE A O 1
ATOM 3867 N N . ILE A 1 494 ? -6.763 6.334 -2.871 1.00 84.62 494 ILE A N 1
ATOM 3868 C CA . ILE A 1 494 ? -7.716 6.940 -1.928 1.00 84.62 494 ILE A CA 1
ATOM 3869 C C . ILE A 1 494 ? -6.991 7.413 -0.671 1.00 84.62 494 ILE A C 1
ATOM 3871 O O . ILE A 1 494 ? -7.146 8.567 -0.265 1.00 84.62 494 ILE A O 1
ATOM 3875 N N . ALA A 1 495 ? -6.198 6.531 -0.065 1.00 84.31 495 ALA A N 1
ATOM 3876 C CA . ALA A 1 495 ? -5.475 6.825 1.163 1.00 84.31 495 ALA A CA 1
ATOM 3877 C C . ALA A 1 495 ? -4.440 7.942 0.953 1.00 84.31 495 ALA A C 1
ATOM 3879 O O . ALA A 1 495 ? -4.388 8.881 1.746 1.00 84.31 495 ALA A O 1
ATOM 3880 N N . THR A 1 496 ? -3.711 7.920 -0.169 1.00 86.25 496 THR A N 1
ATOM 3881 C CA . THR A 1 496 ? -2.782 8.996 -0.542 1.00 86.25 496 THR A CA 1
ATOM 3882 C C . THR A 1 496 ? -3.479 10.351 -0.589 1.00 86.25 496 THR A C 1
ATOM 3884 O O . THR A 1 496 ? -3.018 11.298 0.041 1.00 86.25 496 THR A O 1
ATOM 3887 N N . TRP A 1 497 ? -4.587 10.475 -1.324 1.00 86.31 497 TRP A N 1
ATOM 3888 C CA . TRP A 1 497 ? -5.258 11.770 -1.452 1.00 86.31 497 TRP A CA 1
ATOM 3889 C C . TRP A 1 497 ? -5.872 12.237 -0.134 1.00 86.31 497 TRP A C 1
ATOM 3891 O O . TRP A 1 497 ? -5.884 13.437 0.119 1.00 86.31 497 TRP A O 1
ATOM 3901 N N . LYS A 1 498 ? -6.322 11.318 0.730 1.00 88.56 498 LYS A N 1
ATOM 3902 C CA . LYS A 1 498 ? -6.742 11.670 2.093 1.00 88.56 498 LYS A CA 1
ATOM 3903 C C . LYS A 1 498 ? -5.587 12.265 2.901 1.00 88.56 498 LYS A C 1
ATOM 3905 O O . LYS A 1 498 ? -5.774 13.311 3.511 1.00 88.56 498 LYS A O 1
ATOM 3910 N N . LEU A 1 499 ? -4.407 11.641 2.857 1.00 86.88 499 LEU A N 1
ATOM 3911 C CA . LEU A 1 499 ? -3.208 12.131 3.542 1.00 86.88 499 LEU A CA 1
ATOM 3912 C C . LEU A 1 499 ? -2.732 13.480 2.999 1.00 86.88 499 LEU A C 1
ATOM 3914 O O . LEU A 1 499 ? -2.482 14.383 3.785 1.00 86.88 499 LEU A O 1
ATOM 3918 N N . ILE A 1 500 ? -2.656 13.647 1.674 1.00 85.69 500 ILE A N 1
ATOM 3919 C CA . ILE A 1 500 ? -2.221 14.910 1.054 1.00 85.69 500 ILE A CA 1
ATOM 3920 C C . ILE A 1 500 ? -3.188 16.047 1.400 1.00 85.69 500 ILE A C 1
ATOM 3922 O O . ILE A 1 500 ? -2.747 17.134 1.764 1.00 85.69 500 ILE A O 1
ATOM 3926 N N . VAL A 1 501 ? -4.504 15.809 1.313 1.00 88.81 501 VAL A N 1
ATOM 3927 C CA . VAL A 1 501 ? -5.501 16.827 1.677 1.00 88.81 501 VAL A CA 1
ATOM 3928 C C . VAL A 1 501 ? -5.395 17.177 3.158 1.00 88.81 501 VAL A C 1
ATOM 3930 O O . VAL A 1 501 ? -5.400 18.358 3.483 1.00 88.81 501 VAL A O 1
ATOM 3933 N N . ALA A 1 502 ? -5.251 16.191 4.048 1.00 88.12 502 ALA A N 1
ATOM 3934 C CA . ALA A 1 502 ? -5.090 16.445 5.478 1.00 88.12 502 ALA A CA 1
ATOM 3935 C C . ALA A 1 502 ? -3.794 17.210 5.797 1.00 88.12 502 ALA A C 1
ATOM 3937 O O . ALA A 1 502 ? -3.835 18.162 6.568 1.00 88.12 502 ALA A O 1
ATOM 3938 N N . LEU A 1 503 ? -2.674 16.846 5.163 1.00 86.25 503 LEU A N 1
ATOM 3939 C CA . LEU A 1 503 ? -1.369 17.484 5.358 1.00 86.25 503 LEU A CA 1
ATOM 3940 C C . LEU A 1 503 ? -1.386 18.972 4.985 1.00 86.25 503 LEU A C 1
ATOM 3942 O O . LEU A 1 503 ? -0.759 19.774 5.666 1.00 86.25 503 LEU A O 1
ATOM 3946 N N . VAL A 1 504 ? -2.095 19.343 3.916 1.00 87.62 504 VAL A N 1
ATOM 3947 C CA . VAL A 1 504 ? -2.183 20.742 3.469 1.00 87.62 504 VAL A CA 1
ATOM 3948 C C . VAL A 1 504 ? -3.275 21.501 4.220 1.00 87.62 504 VAL A C 1
ATOM 3950 O O . VAL A 1 504 ? -3.062 22.632 4.645 1.00 87.62 504 VAL A O 1
ATOM 3953 N N . LEU A 1 505 ? -4.454 20.900 4.387 1.00 91.19 505 LEU A N 1
ATOM 3954 C CA . LEU A 1 505 ? -5.619 21.608 4.907 1.00 91.19 505 LEU A CA 1
ATOM 3955 C C . LEU A 1 505 ? -5.599 21.748 6.434 1.00 91.19 505 LEU A C 1
ATOM 3957 O O . LEU A 1 505 ? -6.089 22.756 6.928 1.00 91.19 505 LEU A O 1
ATOM 3961 N N . ALA A 1 506 ? -5.025 20.799 7.185 1.00 90.25 506 ALA A N 1
ATOM 3962 C CA . ALA A 1 506 ? -4.989 20.902 8.646 1.00 90.25 506 ALA A CA 1
ATOM 3963 C C . ALA A 1 506 ? -4.188 22.122 9.139 1.00 90.25 506 ALA A C 1
ATOM 3965 O O . ALA A 1 506 ? -4.758 22.904 9.899 1.00 90.25 506 ALA A O 1
ATOM 3966 N N . PRO A 1 507 ? -2.943 22.378 8.677 1.00 91.06 507 PRO A N 1
ATOM 3967 C CA . PRO A 1 507 ? -2.212 23.582 9.070 1.00 91.06 507 PRO A CA 1
ATOM 3968 C C . PRO A 1 507 ? -2.930 24.865 8.650 1.00 91.06 507 PRO A C 1
ATOM 3970 O O . PRO A 1 507 ? -3.017 25.798 9.441 1.00 91.06 507 PRO A O 1
ATOM 3973 N N . VAL A 1 508 ? -3.495 24.903 7.435 1.00 93.94 508 VAL A N 1
ATOM 3974 C CA . VAL A 1 508 ? -4.253 26.066 6.943 1.00 93.94 508 VAL A CA 1
ATOM 3975 C C . VAL A 1 508 ? -5.441 26.356 7.857 1.00 93.94 508 VAL A C 1
ATOM 3977 O O . VAL A 1 508 ? -5.596 27.489 8.304 1.00 93.94 508 VAL A O 1
ATOM 3980 N N . LEU A 1 509 ? -6.240 25.340 8.194 1.00 94.31 509 LEU A N 1
ATOM 3981 C CA . LEU A 1 509 ? -7.380 25.512 9.090 1.00 94.31 509 LEU A CA 1
ATOM 3982 C C . LEU A 1 509 ? -6.938 25.964 10.480 1.00 94.31 509 LEU A C 1
ATOM 3984 O O . LEU A 1 509 ? -7.477 26.944 10.982 1.00 94.31 509 LEU A O 1
ATOM 3988 N N . TYR A 1 510 ? -5.914 25.343 11.067 1.00 94.31 510 TYR A N 1
ATOM 3989 C CA . TYR A 1 510 ? -5.408 25.755 12.376 1.00 94.31 510 TYR A CA 1
ATOM 3990 C C . TYR A 1 510 ? -4.901 27.193 12.395 1.00 94.31 510 TYR A C 1
ATOM 3992 O O . TYR A 1 510 ? -5.248 27.936 13.307 1.00 94.31 510 TYR A O 1
ATOM 4000 N N . VAL A 1 511 ? -4.154 27.625 11.376 1.00 95.25 511 VAL A N 1
ATOM 4001 C CA . VAL A 1 511 ? -3.726 29.024 11.252 1.00 95.25 511 VAL A CA 1
ATOM 4002 C C . VAL A 1 511 ? -4.946 29.941 11.166 1.00 95.25 511 VAL A C 1
ATOM 4004 O O . VAL A 1 511 ? -5.042 30.903 11.927 1.00 95.25 511 VAL A O 1
ATOM 4007 N N . THR A 1 512 ? -5.912 29.634 10.293 1.00 95.38 512 THR A N 1
ATOM 4008 C CA . THR A 1 512 ? -7.111 30.472 10.126 1.00 95.38 512 THR A CA 1
ATOM 4009 C C . THR A 1 512 ? -7.960 30.547 11.396 1.00 95.38 512 THR A C 1
ATOM 4011 O O . THR A 1 512 ? -8.419 31.629 11.761 1.00 95.38 512 THR A O 1
ATOM 4014 N N . TYR A 1 513 ? -8.131 29.435 12.111 1.00 95.00 513 TYR A N 1
ATOM 4015 C CA . TYR A 1 513 ? -8.890 29.375 13.357 1.00 95.00 513 TYR A CA 1
ATOM 4016 C C . TYR A 1 513 ? -8.171 30.118 14.481 1.00 95.00 513 TYR A C 1
ATOM 4018 O O . TYR A 1 513 ? -8.802 30.930 15.153 1.00 95.00 513 TYR A O 1
ATOM 4026 N N . SER A 1 514 ? -6.857 29.938 14.638 1.00 95.19 514 SER A N 1
ATOM 4027 C CA . SER A 1 514 ? -6.069 30.679 15.629 1.00 95.19 514 SER A CA 1
ATOM 4028 C C . SER A 1 514 ? -6.128 32.189 15.398 1.00 95.19 514 SER A C 1
ATOM 4030 O O . SER A 1 514 ? -6.357 32.943 16.340 1.00 95.19 514 SER A O 1
ATOM 4032 N N . LEU A 1 515 ? -5.988 32.646 14.148 1.00 95.44 515 LEU A N 1
ATOM 4033 C CA . LEU A 1 515 ? -6.108 34.070 13.815 1.00 95.44 515 LEU A CA 1
ATOM 4034 C C . LEU A 1 515 ? -7.522 34.600 14.087 1.00 95.44 515 LEU A C 1
ATOM 4036 O O . LEU A 1 515 ? -7.674 35.683 14.650 1.00 95.44 515 LEU A O 1
ATOM 4040 N N . THR A 1 516 ? -8.554 33.822 13.753 1.00 93.81 516 THR A N 1
ATOM 4041 C CA . THR A 1 516 ? -9.951 34.185 14.037 1.00 93.81 516 THR A CA 1
ATOM 4042 C C . THR A 1 516 ? -10.194 34.320 15.543 1.00 93.81 516 THR A C 1
ATOM 4044 O O . THR A 1 516 ? -10.812 35.290 15.974 1.00 93.81 516 THR A O 1
ATOM 4047 N N . MET A 1 517 ? -9.654 33.409 16.360 1.00 92.44 517 MET A N 1
ATOM 4048 C CA . MET A 1 517 ? -9.766 33.464 17.824 1.00 92.44 517 MET A CA 1
ATOM 4049 C C . MET A 1 517 ? -9.104 34.714 18.411 1.00 92.44 517 MET A C 1
ATOM 4051 O O . MET A 1 517 ? -9.700 35.368 19.265 1.00 92.44 517 MET A O 1
ATOM 4055 N N . ILE A 1 518 ? -7.928 35.105 17.911 1.00 93.00 518 ILE A N 1
ATOM 4056 C CA . ILE A 1 518 ? -7.253 36.348 18.329 1.00 93.00 518 ILE A CA 1
ATOM 4057 C C . ILE A 1 518 ? -8.106 37.573 17.987 1.00 93.00 518 ILE A C 1
ATOM 4059 O O . ILE A 1 518 ? -8.263 38.468 18.816 1.00 93.00 518 ILE A O 1
ATOM 4063 N N . VAL A 1 519 ? -8.682 37.620 16.781 1.00 92.69 519 VAL A N 1
ATOM 4064 C CA . VAL A 1 519 ? -9.544 38.734 16.352 1.00 92.69 519 VAL A CA 1
ATOM 4065 C C . VAL A 1 519 ? -10.806 38.820 17.212 1.00 92.69 519 VAL A C 1
ATOM 4067 O O . VAL A 1 519 ? -11.200 39.914 17.615 1.00 92.69 519 VAL A O 1
ATOM 4070 N N . LEU A 1 520 ? -11.436 37.684 17.522 1.00 92.12 520 LEU A N 1
ATOM 4071 C CA . LEU A 1 520 ? -12.628 37.640 18.371 1.00 92.12 520 LEU A CA 1
ATOM 4072 C C . LEU A 1 520 ? -12.328 38.041 19.819 1.00 92.12 520 LEU A C 1
ATOM 4074 O O . LEU A 1 520 ? -13.125 38.765 20.417 1.00 92.12 520 LEU A O 1
ATOM 4078 N N . LEU A 1 521 ? -11.177 37.623 20.357 1.00 90.56 521 LEU A N 1
ATOM 4079 C CA . LEU A 1 521 ? -10.711 38.029 21.682 1.00 90.56 521 LEU A CA 1
ATOM 4080 C C . LEU A 1 521 ? -10.461 39.543 21.732 1.00 90.56 521 LEU A C 1
ATOM 4082 O O . LEU A 1 521 ? -10.938 40.214 22.642 1.00 90.56 521 LEU A O 1
ATOM 4086 N N . ALA A 1 522 ? -9.798 40.100 20.714 1.00 88.62 522 ALA A N 1
ATOM 4087 C CA . ALA A 1 522 ? -9.527 41.535 20.619 1.00 88.62 522 ALA A CA 1
ATOM 4088 C C . ALA A 1 522 ? -10.800 42.391 20.485 1.00 88.62 522 ALA A C 1
ATOM 4090 O O . ALA A 1 522 ? -10.809 43.546 20.898 1.00 88.62 522 ALA A O 1
ATOM 4091 N N . ARG A 1 523 ? -11.881 41.833 19.922 1.00 90.44 523 ARG A N 1
ATOM 4092 C CA . ARG A 1 523 ? -13.196 42.489 19.811 1.00 90.44 523 ARG A CA 1
ATOM 4093 C C . ARG A 1 523 ? -14.080 42.328 21.055 1.00 90.44 523 ARG A C 1
ATOM 4095 O O . ARG A 1 523 ? -15.217 42.786 21.032 1.00 90.44 523 ARG A O 1
ATOM 4102 N N . GLY A 1 524 ? -13.602 41.662 22.109 1.00 85.56 524 GLY A N 1
ATOM 4103 C CA . GLY A 1 524 ? -14.367 41.470 23.344 1.00 85.56 524 GLY A CA 1
ATOM 4104 C C . GLY A 1 524 ? -15.585 40.555 23.182 1.00 85.56 524 GLY A C 1
ATOM 4105 O O . GLY A 1 524 ? -16.609 40.761 23.831 1.00 85.56 524 GLY A O 1
ATOM 4106 N N . ASN A 1 525 ? -15.522 39.557 22.292 1.00 89.19 525 ASN A N 1
ATOM 4107 C CA . ASN A 1 525 ? -16.625 38.613 22.123 1.00 89.19 525 ASN A CA 1
ATOM 4108 C C . ASN A 1 525 ? -16.857 37.800 23.413 1.00 89.19 525 ASN A C 1
ATOM 4110 O O . ASN A 1 525 ? -15.947 37.100 23.857 1.00 89.19 525 ASN A O 1
ATOM 4114 N N . LYS A 1 526 ? -18.090 37.831 23.946 1.00 84.06 526 LYS A N 1
ATOM 4115 C CA . LYS A 1 526 ? -18.485 37.174 25.209 1.00 84.06 526 LYS A CA 1
ATOM 4116 C C . LYS A 1 526 ? -18.058 35.706 25.318 1.00 84.06 526 LYS A C 1
ATOM 4118 O O . LYS A 1 526 ? -17.666 35.265 26.391 1.00 84.06 526 LYS A O 1
ATOM 4123 N N . TYR A 1 527 ? -18.129 34.938 24.231 1.00 82.81 527 TYR A N 1
ATOM 4124 C CA . TYR A 1 527 ? -17.808 33.509 24.271 1.00 82.81 527 TYR A CA 1
ATOM 4125 C C . TYR A 1 527 ? -16.303 33.257 24.350 1.00 82.81 527 TYR A C 1
ATOM 4127 O O . TYR A 1 527 ? -15.860 32.387 25.093 1.00 82.81 527 TYR A O 1
ATOM 4135 N N . VAL A 1 528 ? -15.512 34.035 23.606 1.00 82.25 528 VAL A N 1
ATOM 4136 C CA . VAL A 1 528 ? -14.052 33.877 23.570 1.00 82.25 528 VAL A CA 1
ATOM 4137 C C . VAL A 1 528 ? -13.401 34.475 24.815 1.00 82.25 528 VAL A C 1
ATOM 4139 O O . VAL A 1 528 ? -12.415 33.928 25.297 1.00 82.25 528 VAL A O 1
ATOM 4142 N N . SER A 1 529 ? -13.982 35.530 25.395 1.00 78.44 529 SER A N 1
ATOM 4143 C CA . SER A 1 529 ? -13.505 36.122 26.651 1.00 78.44 529 SER A CA 1
ATOM 4144 C C . SER A 1 529 ? -13.654 35.204 27.869 1.00 78.44 529 SER A C 1
ATOM 4146 O O . SER A 1 529 ? -13.001 35.440 28.878 1.00 78.44 529 SER A O 1
ATOM 4148 N N . HIS A 1 530 ? -14.492 34.161 27.794 1.00 84.62 530 HIS A N 1
ATOM 4149 C CA . HIS A 1 530 ? -14.573 33.132 28.838 1.00 84.62 530 HIS A CA 1
ATOM 4150 C C . HIS A 1 530 ? -13.437 32.103 28.769 1.00 84.62 530 HIS A C 1
ATOM 4152 O O . HIS A 1 530 ? -13.235 31.371 29.738 1.00 84.62 530 HIS A O 1
ATOM 4158 N N . LEU A 1 531 ? -12.695 32.018 27.657 1.00 84.38 531 LEU A N 1
ATOM 4159 C CA . LEU A 1 531 ? -11.517 31.159 27.608 1.00 84.38 531 LEU A CA 1
ATOM 4160 C C . LEU A 1 531 ? -10.388 31.775 28.432 1.00 84.38 531 LEU A C 1
ATOM 4162 O O . LEU A 1 531 ? -10.056 32.951 28.294 1.00 84.38 531 LEU A O 1
ATOM 4166 N N . TRP A 1 532 ? -9.748 30.941 29.246 1.00 85.44 532 TRP A N 1
ATOM 4167 C CA . TRP A 1 532 ? -8.537 31.329 29.951 1.00 85.44 532 TRP A CA 1
ATOM 4168 C C . TRP A 1 532 ? -7.377 31.465 28.959 1.00 85.44 532 TRP A C 1
ATOM 4170 O O . TRP A 1 532 ? -6.886 30.474 28.422 1.00 85.44 532 TRP A O 1
ATOM 4180 N N . VAL A 1 533 ? -6.949 32.704 28.710 1.00 88.00 533 VAL A N 1
ATOM 4181 C CA . VAL A 1 533 ? -5.817 33.027 27.836 1.00 88.00 533 VAL A CA 1
ATOM 4182 C C . VAL A 1 533 ? -4.734 33.695 28.688 1.00 88.00 533 VAL A C 1
ATOM 4184 O O . VAL A 1 533 ? -4.911 34.840 29.098 1.00 88.00 533 VAL A O 1
ATOM 4187 N N . PRO A 1 534 ? -3.609 33.015 28.971 1.00 86.38 534 PRO A N 1
ATOM 4188 C CA . PRO A 1 534 ? -2.628 33.491 29.951 1.00 86.38 534 PRO A CA 1
ATOM 4189 C C . PRO A 1 534 ? -1.698 34.597 29.430 1.00 86.38 534 PRO A C 1
ATOM 4191 O O . PRO A 1 534 ? -0.882 35.117 30.186 1.00 86.38 534 PRO A O 1
ATOM 4194 N N . PHE A 1 535 ? -1.781 34.952 28.145 1.00 89.31 535 PHE A N 1
ATOM 4195 C CA . PHE A 1 535 ? -0.829 35.852 27.497 1.00 89.31 535 PHE A CA 1
ATOM 4196 C C . PHE A 1 535 ? -1.519 37.058 26.857 1.00 89.31 535 PHE A C 1
ATOM 4198 O O . PHE A 1 535 ? -2.476 36.907 26.098 1.00 89.31 535 PHE A O 1
ATOM 4205 N N . SER A 1 536 ? -0.959 38.250 27.068 1.00 86.12 536 SER A N 1
ATOM 4206 C CA . SER A 1 536 ? -1.406 39.485 26.402 1.00 86.12 536 SER A CA 1
ATOM 4207 C C . SER A 1 536 ? -0.794 39.669 25.007 1.00 86.12 536 SER A C 1
ATOM 4209 O O . SER A 1 536 ? -1.367 40.346 24.156 1.00 86.12 536 SER A O 1
ATOM 4211 N N . ASN A 1 537 ? 0.374 39.067 24.742 1.00 93.12 537 ASN A N 1
ATOM 4212 C CA . ASN A 1 537 ? 1.050 39.169 23.447 1.00 93.12 537 ASN A CA 1
ATOM 4213 C C . ASN A 1 537 ? 0.332 38.316 22.383 1.00 93.12 537 ASN A C 1
ATOM 4215 O O . ASN A 1 537 ? 0.228 37.097 22.530 1.00 93.12 537 ASN A O 1
ATOM 4219 N N . LYS A 1 538 ? -0.083 38.945 21.273 1.00 92.00 538 LYS A N 1
ATOM 4220 C CA . LYS A 1 538 ? -0.777 38.301 20.140 1.00 92.00 538 LYS A CA 1
ATOM 4221 C C . LYS A 1 538 ? -0.023 37.095 19.565 1.00 92.00 538 LYS A C 1
ATOM 4223 O O . LYS A 1 538 ? -0.653 36.123 19.160 1.00 92.00 538 LYS A O 1
ATOM 4228 N N . PHE A 1 539 ? 1.310 37.124 19.550 1.00 93.44 539 PHE A N 1
ATOM 4229 C CA . PHE A 1 539 ? 2.119 35.998 19.075 1.00 93.44 539 PHE A CA 1
ATOM 4230 C C . PHE A 1 539 ? 2.011 34.781 20.005 1.00 93.44 539 PHE A C 1
ATOM 4232 O O . PHE A 1 539 ? 1.795 33.660 19.548 1.00 93.44 539 PHE A O 1
ATOM 4239 N N . MET A 1 540 ? 2.068 34.999 21.322 1.00 93.44 540 MET A N 1
ATOM 4240 C CA . MET A 1 540 ? 1.890 33.921 22.303 1.00 93.44 540 MET A CA 1
ATOM 4241 C C . MET A 1 540 ? 0.447 33.405 22.328 1.00 93.44 540 MET A C 1
ATOM 4243 O O . MET A 1 540 ? 0.230 32.203 22.467 1.00 93.44 540 MET A O 1
ATOM 4247 N N . GLN A 1 541 ? -0.540 34.280 22.105 1.00 93.06 541 GLN A N 1
ATOM 4248 C CA . GLN A 1 541 ? -1.934 33.870 21.902 1.00 93.06 541 GLN A CA 1
ATOM 4249 C C . GLN A 1 541 ? -2.086 32.963 20.675 1.00 93.06 541 GLN A C 1
ATOM 4251 O O . GLN A 1 541 ? -2.796 31.962 20.743 1.00 93.06 541 GLN A O 1
ATOM 4256 N N . PHE A 1 542 ? -1.394 33.262 19.569 1.00 95.25 542 PHE A N 1
ATOM 4257 C CA . PHE A 1 542 ? -1.401 32.408 18.379 1.00 95.25 542 PHE A CA 1
ATOM 4258 C C . PHE A 1 542 ? -0.862 31.009 18.675 1.00 95.25 542 PHE A C 1
ATOM 4260 O O . PHE A 1 542 ? -1.523 30.026 18.339 1.00 95.25 542 PHE A O 1
ATOM 4267 N N . ILE A 1 543 ? 0.298 30.916 19.335 1.00 94.81 543 ILE A N 1
ATOM 4268 C CA . ILE A 1 543 ? 0.890 29.630 19.730 1.00 94.81 543 ILE A CA 1
ATOM 4269 C C . ILE A 1 543 ? -0.071 28.862 20.643 1.00 94.81 543 ILE A C 1
ATOM 4271 O O . ILE A 1 543 ? -0.313 27.677 20.413 1.00 94.81 543 ILE A O 1
ATOM 4275 N N . TYR A 1 544 ? -0.665 29.541 21.628 1.00 94.06 544 TYR A N 1
ATOM 4276 C CA . TYR A 1 544 ? -1.632 28.948 22.548 1.00 94.06 544 TYR A CA 1
ATOM 4277 C C . TYR A 1 544 ? -2.859 28.382 21.818 1.00 94.06 544 TYR A C 1
ATOM 4279 O O . TYR A 1 544 ? -3.167 27.201 21.972 1.00 94.06 544 TYR A O 1
ATOM 4287 N N . PHE A 1 545 ? -3.531 29.175 20.974 1.00 94.06 545 PHE A N 1
ATOM 4288 C CA . PHE A 1 545 ? -4.705 28.706 20.231 1.00 94.06 545 PHE A CA 1
ATOM 4289 C C . PHE A 1 545 ? -4.357 27.598 19.238 1.00 94.06 545 PHE A C 1
ATOM 4291 O O . PHE A 1 545 ? -5.113 26.636 19.108 1.00 94.06 545 PHE A O 1
ATOM 4298 N N . TYR A 1 546 ? -3.200 27.683 18.580 1.00 94.69 546 TYR A N 1
ATOM 4299 C CA . TYR A 1 546 ? -2.749 26.640 17.665 1.00 94.69 546 TYR A CA 1
ATOM 4300 C C . TYR A 1 546 ? -2.532 25.316 18.410 1.00 94.69 546 TYR A C 1
ATOM 4302 O O . TYR A 1 546 ? -3.049 24.278 17.995 1.00 94.69 546 TYR A O 1
ATOM 4310 N N . ALA A 1 547 ? -1.832 25.350 19.548 1.00 93.31 547 ALA A N 1
ATOM 4311 C CA . ALA A 1 547 ? -1.625 24.180 20.396 1.00 93.31 547 ALA A CA 1
ATOM 4312 C C . ALA A 1 547 ? -2.951 23.619 20.937 1.00 93.31 547 ALA A C 1
ATOM 4314 O O . ALA A 1 547 ? -3.166 22.406 20.898 1.00 93.31 547 ALA A O 1
ATOM 4315 N N . LEU A 1 548 ? -3.871 24.490 21.366 1.00 92.31 548 LEU A N 1
ATOM 4316 C CA . LEU A 1 548 ? -5.199 24.105 21.845 1.00 92.31 548 LEU A CA 1
ATOM 4317 C C . LEU A 1 548 ? -6.006 23.376 20.761 1.00 92.31 548 LEU A C 1
ATOM 4319 O O . LEU A 1 548 ? -6.628 22.352 21.045 1.00 92.31 548 LEU A O 1
ATOM 4323 N N . LEU A 1 549 ? -5.972 23.854 19.514 1.00 92.94 549 LEU A N 1
ATOM 4324 C CA . LEU A 1 549 ? -6.651 23.220 18.378 1.00 92.94 549 LEU A CA 1
ATOM 4325 C C . LEU A 1 549 ? -6.043 21.858 18.026 1.00 92.94 549 LEU A C 1
ATOM 4327 O O . LEU A 1 549 ? -6.782 20.896 17.793 1.00 92.94 549 LEU A O 1
ATOM 4331 N N . VAL A 1 550 ? -4.710 21.753 18.026 1.00 90.56 550 VAL A N 1
ATOM 4332 C CA . VAL A 1 550 ? -4.001 20.483 17.807 1.00 90.56 550 VAL A CA 1
ATOM 4333 C C . VAL A 1 550 ? -4.367 19.472 18.895 1.00 90.56 550 VAL A C 1
ATOM 4335 O O . VAL A 1 550 ? -4.733 18.338 18.578 1.00 90.56 550 VAL A O 1
ATOM 4338 N N . PHE A 1 551 ? -4.342 19.885 20.165 1.00 90.88 551 PHE A N 1
ATOM 4339 C CA . PHE A 1 551 ? -4.698 19.027 21.293 1.00 90.88 551 PHE A CA 1
ATOM 4340 C C . PHE A 1 551 ? -6.168 18.598 21.245 1.00 90.88 551 PHE A C 1
ATOM 4342 O O . PHE A 1 551 ? -6.463 17.412 21.366 1.00 90.88 551 PHE A O 1
ATOM 4349 N N . THR A 1 552 ? -7.086 19.535 20.988 1.00 91.06 552 THR A N 1
ATOM 4350 C CA . THR A 1 552 ? -8.529 19.259 20.873 1.00 91.06 552 THR A CA 1
ATOM 4351 C C . THR A 1 552 ? -8.812 18.257 19.758 1.00 91.06 552 THR A C 1
ATOM 4353 O O . THR A 1 552 ? -9.601 17.329 19.930 1.00 91.06 552 THR A O 1
ATOM 4356 N N . THR A 1 553 ? -8.131 18.399 18.622 1.00 88.75 553 THR A N 1
ATOM 4357 C CA . THR A 1 553 ? -8.250 17.461 17.504 1.00 88.75 553 THR A CA 1
ATOM 4358 C C . THR A 1 553 ? -7.728 16.082 17.881 1.00 88.75 553 THR A C 1
ATOM 4360 O O . THR A 1 553 ? -8.404 15.085 17.638 1.00 88.75 553 THR A O 1
ATOM 4363 N N . TYR A 1 554 ? -6.535 16.006 18.474 1.00 86.44 554 TYR A N 1
ATOM 4364 C CA . TYR A 1 554 ? -5.954 14.734 18.893 1.00 86.44 554 TYR A CA 1
ATOM 4365 C C . TYR A 1 554 ? -6.834 14.029 19.933 1.00 86.44 554 TYR A C 1
ATOM 4367 O O . TYR A 1 554 ? -7.105 12.835 19.801 1.00 86.44 554 TYR A O 1
ATOM 4375 N N . ALA A 1 555 ? -7.346 14.772 20.917 1.00 89.19 555 ALA A N 1
ATOM 4376 C CA . ALA A 1 555 ? -8.267 14.265 21.923 1.00 89.19 555 ALA A CA 1
ATOM 4377 C C . ALA A 1 555 ? -9.568 13.755 21.288 1.00 89.19 555 ALA A C 1
ATOM 4379 O O . ALA A 1 555 ? -9.974 12.638 21.581 1.00 89.19 555 ALA A O 1
ATOM 4380 N N . SER A 1 556 ? -10.176 14.516 20.372 1.00 90.38 556 SER A N 1
ATOM 4381 C CA . SER A 1 556 ? -11.381 14.110 19.632 1.00 90.38 556 SER A CA 1
ATOM 4382 C C . SER A 1 556 ? -11.157 12.866 18.767 1.00 90.38 556 SER A C 1
ATOM 4384 O O . SER A 1 556 ? -11.998 11.970 18.729 1.00 90.38 556 SER A O 1
ATOM 4386 N N . LEU A 1 557 ? -9.997 12.759 18.116 1.00 83.94 557 LEU A N 1
ATOM 4387 C CA . LEU A 1 557 ? -9.609 11.572 17.360 1.00 83.94 557 LEU A CA 1
ATOM 4388 C C . LEU A 1 557 ? -9.477 10.355 18.286 1.00 83.94 557 LEU A C 1
ATOM 4390 O O . LEU A 1 557 ? -10.023 9.296 17.981 1.00 83.94 557 LEU A O 1
ATOM 4394 N N . LYS A 1 558 ? -8.823 10.504 19.444 1.00 83.12 558 LYS A N 1
ATOM 4395 C CA . LYS A 1 558 ? -8.672 9.420 20.426 1.00 83.12 558 LYS A CA 1
ATOM 4396 C C . LYS A 1 558 ? -9.993 9.013 21.072 1.00 83.12 558 LYS A C 1
ATOM 4398 O O . LYS A 1 558 ? -10.272 7.819 21.160 1.00 83.12 558 LYS A O 1
ATOM 4403 N N . THR A 1 559 ? -10.828 9.962 21.486 1.00 86.25 559 THR A N 1
ATOM 4404 C CA . THR A 1 559 ? -12.157 9.664 22.041 1.00 86.25 559 THR A CA 1
ATOM 4405 C C . THR A 1 559 ? -13.079 9.064 20.987 1.00 86.25 559 THR A C 1
ATOM 4407 O O . THR A 1 559 ? -13.803 8.121 21.295 1.00 86.25 559 THR A O 1
ATOM 4410 N N . GLY A 1 560 ? -13.002 9.529 19.738 1.00 83.25 560 GLY A N 1
ATOM 4411 C CA . GLY A 1 560 ? -13.724 8.962 18.601 1.00 83.25 560 GLY A CA 1
ATOM 4412 C C . GLY A 1 560 ? -13.310 7.523 18.290 1.00 83.25 560 GLY A C 1
ATOM 4413 O O . GLY A 1 560 ? -14.169 6.689 18.013 1.00 83.25 560 GLY A O 1
ATOM 4414 N N . GLU A 1 561 ? -12.020 7.193 18.398 1.00 76.12 561 GLU A N 1
ATOM 4415 C CA . GLU A 1 561 ? -11.547 5.807 18.307 1.00 76.12 561 GLU A CA 1
ATOM 4416 C C . GLU A 1 561 ? -12.160 4.930 19.413 1.00 76.12 561 GLU A C 1
ATOM 4418 O O . GLU A 1 561 ? -12.735 3.886 19.106 1.00 76.12 561 GLU A O 1
ATOM 4423 N N . ILE A 1 562 ? -12.118 5.376 20.677 1.00 80.19 562 ILE A N 1
ATOM 4424 C CA . ILE A 1 562 ? -12.688 4.637 21.826 1.00 80.19 562 ILE A CA 1
ATOM 4425 C C . ILE A 1 562 ? -14.194 4.475 21.682 1.00 80.19 562 ILE A C 1
ATOM 4427 O O . ILE A 1 562 ? -14.725 3.383 21.893 1.00 80.19 562 ILE A O 1
ATOM 4431 N N . GLY A 1 563 ? -14.880 5.541 21.276 1.00 81.88 563 GLY A N 1
ATOM 4432 C CA . GLY A 1 563 ? -16.309 5.517 21.004 1.00 81.88 563 GLY A CA 1
ATOM 4433 C C . GLY A 1 563 ? -16.651 4.524 19.898 1.00 81.88 563 GLY A C 1
ATOM 4434 O O . GLY A 1 563 ? -17.603 3.761 20.030 1.00 81.88 563 GLY A O 1
ATOM 4435 N N . MET A 1 564 ? -15.847 4.460 18.838 1.00 80.00 564 MET A N 1
ATOM 4436 C CA . MET A 1 564 ? -16.062 3.534 17.729 1.00 80.00 564 MET A CA 1
ATOM 4437 C C . MET A 1 564 ? -15.864 2.066 18.139 1.00 80.00 564 MET A C 1
ATOM 4439 O O . MET A 1 564 ? -16.629 1.205 17.705 1.00 80.00 564 MET A O 1
ATOM 4443 N N . ASP A 1 565 ? -14.880 1.757 18.984 1.00 74.88 565 ASP A N 1
ATOM 4444 C CA . ASP A 1 565 ? -14.702 0.401 19.519 1.00 74.88 565 ASP A CA 1
ATOM 4445 C C . ASP A 1 565 ? -15.853 0.006 20.458 1.00 74.88 565 ASP A C 1
ATOM 4447 O O . ASP A 1 565 ? -16.372 -1.112 20.388 1.00 74.88 565 ASP A O 1
ATOM 4451 N N . LEU A 1 566 ? -16.317 0.945 21.287 1.00 80.62 566 LEU A N 1
ATOM 4452 C CA . LEU A 1 566 ? -17.467 0.747 22.164 1.00 80.62 566 LEU A CA 1
ATOM 4453 C C . LEU A 1 566 ? -18.760 0.530 21.368 1.00 80.62 566 LEU A C 1
ATOM 4455 O O . LEU A 1 566 ? -19.511 -0.400 21.661 1.00 80.62 566 LEU A O 1
ATOM 4459 N N . PHE A 1 567 ? -18.993 1.332 20.329 1.00 82.88 567 PHE A N 1
ATOM 4460 C CA . PHE A 1 567 ? -20.162 1.240 19.455 1.00 82.88 567 PHE A CA 1
ATOM 4461 C C . PHE A 1 567 ? -20.292 -0.144 18.809 1.00 82.88 567 PHE A C 1
ATOM 4463 O O . PHE A 1 567 ? -21.366 -0.738 18.788 1.00 82.88 567 PHE A O 1
ATOM 4470 N N . LYS A 1 568 ? -19.187 -0.723 18.344 1.00 79.69 568 LYS A N 1
ATOM 4471 C CA . LYS A 1 568 ? -19.214 -2.039 17.687 1.00 79.69 568 LYS A CA 1
ATOM 4472 C C . LYS A 1 568 ? -19.279 -3.218 18.646 1.00 79.69 568 LYS A C 1
ATOM 4474 O O . LYS A 1 568 ? -19.434 -4.361 18.222 1.00 79.69 568 LYS A O 1
ATOM 4479 N N . SER A 1 569 ? -19.185 -2.947 19.941 1.00 83.31 569 SER A N 1
ATOM 4480 C CA . SER A 1 569 ? -19.447 -3.930 20.984 1.00 83.31 569 SER A CA 1
ATOM 4481 C C . SER A 1 569 ? -20.941 -4.041 21.335 1.00 83.31 569 SER A C 1
ATOM 4483 O O . SER A 1 569 ? -21.306 -4.917 22.117 1.00 83.31 569 SER A O 1
ATOM 4485 N N . LEU A 1 570 ? -21.795 -3.164 20.786 1.00 85.31 570 LEU A N 1
ATOM 4486 C CA . LEU A 1 570 ? -23.245 -3.157 21.015 1.00 85.31 570 LEU A CA 1
ATOM 4487 C C . LEU A 1 570 ? -23.999 -4.275 20.265 1.00 85.31 570 LEU A C 1
ATOM 4489 O O . LEU A 1 570 ? -24.840 -4.904 20.907 1.00 85.31 570 LEU A O 1
ATOM 4493 N N . PRO A 1 571 ? -23.716 -4.588 18.978 1.00 86.44 571 PRO A N 1
ATOM 4494 C CA . PRO A 1 571 ? -24.450 -5.607 18.223 1.00 86.44 571 PRO A CA 1
ATOM 4495 C C . PRO A 1 571 ? -24.642 -6.957 18.935 1.00 86.44 571 PRO A C 1
ATOM 4497 O O . PRO A 1 571 ? -25.784 -7.397 19.007 1.00 86.44 571 PRO A O 1
ATOM 4500 N N . PRO A 1 572 ? -23.628 -7.603 19.551 1.00 86.00 572 PRO A N 1
ATOM 4501 C CA . PRO A 1 572 ? -23.854 -8.878 20.240 1.00 86.00 572 PRO A CA 1
ATOM 4502 C C . PRO A 1 572 ? -24.758 -8.780 21.467 1.00 86.00 572 PRO A C 1
ATOM 4504 O O . PRO A 1 572 ? -25.460 -9.739 21.786 1.00 86.00 572 PRO A O 1
ATOM 4507 N N . LEU A 1 573 ? -24.774 -7.629 22.145 1.00 87.00 573 LEU A N 1
ATOM 4508 C CA . LEU A 1 573 ? -25.689 -7.388 23.260 1.00 87.00 573 LEU A CA 1
ATOM 4509 C C . LEU A 1 573 ? -27.122 -7.256 22.743 1.00 87.00 573 LEU A C 1
ATOM 4511 O O . LEU A 1 573 ? -28.022 -7.887 23.282 1.00 87.00 573 LEU A O 1
ATOM 4515 N N . VAL A 1 574 ? -27.316 -6.494 21.660 1.00 88.31 574 VAL A N 1
ATOM 4516 C CA . VAL A 1 574 ? -28.618 -6.339 20.992 1.00 88.31 574 VAL A CA 1
ATOM 4517 C C . VAL A 1 574 ? -29.125 -7.692 20.492 1.00 88.31 574 VAL A C 1
ATOM 4519 O O . VAL A 1 574 ? -30.261 -8.061 20.774 1.00 88.31 574 VAL A O 1
ATOM 4522 N N . VAL A 1 575 ? -28.277 -8.477 19.824 1.00 87.62 575 VAL A N 1
ATOM 4523 C CA . VAL A 1 575 ? -28.637 -9.818 19.344 1.00 87.62 575 VAL A CA 1
ATOM 4524 C C . VAL A 1 575 ? -29.003 -10.743 20.503 1.00 87.62 575 VAL A C 1
ATOM 4526 O O . VAL A 1 575 ? -30.027 -11.411 20.422 1.00 87.62 575 VAL A O 1
ATOM 4529 N N . SER A 1 576 ? -28.247 -10.731 21.606 1.00 87.00 576 SER A N 1
ATOM 4530 C CA . SER A 1 576 ? -28.566 -11.551 22.789 1.00 87.00 576 SER A CA 1
ATOM 4531 C C . SER A 1 576 ? -29.901 -11.176 23.448 1.00 87.00 576 SER A C 1
ATOM 4533 O O . SER A 1 576 ? -30.507 -12.019 24.097 1.00 87.00 576 SER A O 1
ATOM 4535 N N . ILE A 1 577 ? -30.358 -9.926 23.306 1.00 86.69 577 ILE A N 1
ATOM 4536 C CA . ILE A 1 577 ? -31.615 -9.443 23.902 1.00 86.69 577 ILE A CA 1
ATOM 4537 C C . ILE A 1 577 ? -32.814 -9.704 22.985 1.00 86.69 577 ILE A C 1
ATOM 4539 O O . ILE A 1 577 ? -33.867 -10.116 23.464 1.00 86.69 577 ILE A O 1
ATOM 4543 N N . PHE A 1 578 ? -32.672 -9.445 21.682 1.00 87.25 578 PHE A N 1
ATOM 4544 C CA . PHE A 1 578 ? -33.806 -9.398 20.751 1.00 87.25 578 PHE A CA 1
ATOM 4545 C C . PHE A 1 578 ? -33.917 -10.607 19.816 1.00 87.25 578 PHE A C 1
ATOM 4547 O O . PHE A 1 578 ? -34.962 -10.791 19.196 1.00 87.25 578 PHE A O 1
ATOM 4554 N N . SER A 1 579 ? -32.869 -11.424 19.668 1.00 84.44 579 SER A N 1
ATOM 4555 C CA . SER A 1 579 ? -32.917 -12.566 18.746 1.00 84.44 579 SER A CA 1
ATOM 4556 C C . SER A 1 579 ? -33.470 -13.825 19.415 1.00 84.44 579 SER A C 1
ATOM 4558 O O . SER A 1 579 ? -33.159 -14.091 20.576 1.00 84.44 579 SER A O 1
ATOM 4560 N N . PRO A 1 580 ? -34.239 -14.656 18.685 1.00 83.00 580 PRO A N 1
ATOM 4561 C CA . PRO A 1 580 ? -34.700 -15.938 19.199 1.00 83.00 580 PRO A CA 1
ATOM 4562 C C . PRO A 1 580 ? -33.532 -16.827 19.637 1.00 83.00 580 PRO A C 1
ATOM 4564 O O . PRO A 1 580 ? -32.564 -17.006 18.893 1.00 83.00 580 PRO A O 1
ATOM 4567 N N . ASN A 1 581 ? -33.668 -17.470 20.801 1.00 83.25 581 ASN A N 1
ATOM 4568 C CA . ASN A 1 581 ? -32.664 -18.398 21.337 1.00 83.25 581 ASN A CA 1
ATOM 4569 C C . ASN A 1 581 ? -32.285 -19.520 20.354 1.00 83.25 581 ASN A C 1
ATOM 4571 O O . ASN A 1 581 ? -31.153 -19.994 20.383 1.00 83.25 581 ASN A O 1
ATOM 4575 N N . ILE A 1 582 ? -33.214 -19.927 19.481 1.00 81.62 582 ILE A N 1
ATOM 4576 C CA . ILE A 1 582 ? -32.992 -20.952 18.451 1.00 81.62 582 ILE A CA 1
ATOM 4577 C C . ILE A 1 582 ? -31.910 -20.499 17.463 1.00 81.62 582 ILE A C 1
ATOM 4579 O O . ILE A 1 582 ? -30.934 -21.214 17.268 1.00 81.62 582 ILE A O 1
ATOM 4583 N N . LYS A 1 583 ? -32.007 -19.271 16.939 1.00 85.69 583 LYS A N 1
ATOM 4584 C CA . LYS A 1 583 ? -31.021 -18.721 15.994 1.00 85.69 583 LYS A CA 1
ATOM 4585 C C . LYS A 1 583 ? -29.635 -18.560 16.622 1.00 85.69 583 LYS A C 1
ATOM 4587 O O . LYS A 1 583 ? -28.620 -18.802 15.978 1.00 85.69 583 LYS A O 1
ATOM 4592 N N . ILE A 1 584 ? -29.579 -18.176 17.902 1.00 86.06 584 ILE A N 1
ATOM 4593 C CA . ILE A 1 584 ? -28.310 -18.057 18.641 1.00 86.06 584 ILE A CA 1
ATOM 4594 C C . ILE A 1 584 ? -27.648 -19.432 18.826 1.00 86.06 584 ILE A C 1
ATOM 4596 O O . ILE A 1 584 ? -26.423 -19.537 18.774 1.00 86.06 584 ILE A O 1
ATOM 4600 N N . LYS A 1 585 ? -28.435 -20.488 19.059 1.00 88.25 585 LYS A N 1
ATOM 4601 C CA . LYS A 1 585 ? -27.911 -21.858 19.136 1.00 88.25 585 LYS A CA 1
ATOM 4602 C C . LYS A 1 585 ? -27.418 -22.337 17.773 1.00 88.25 585 LYS A C 1
ATOM 4604 O O . LYS A 1 585 ? -26.283 -22.788 17.688 1.00 88.25 585 LYS A O 1
ATOM 4609 N N . GLU A 1 586 ? -28.207 -22.127 16.724 1.00 89.75 586 GLU A N 1
ATOM 4610 C CA . GLU A 1 586 ? -27.870 -22.503 15.348 1.00 89.75 586 GLU A CA 1
ATOM 4611 C C . GLU A 1 586 ? -26.529 -21.903 14.902 1.00 89.75 586 GLU A C 1
ATOM 4613 O O . GLU A 1 586 ? -25.638 -22.627 14.464 1.00 89.75 586 GLU A O 1
ATOM 4618 N N . ILE A 1 587 ? -26.305 -20.601 15.116 1.00 89.50 587 ILE A N 1
ATOM 4619 C CA . ILE A 1 587 ? -25.043 -19.964 14.709 1.00 89.50 587 ILE A CA 1
ATOM 4620 C C . ILE A 1 587 ? -23.833 -20.446 15.530 1.00 89.50 587 ILE A C 1
ATOM 4622 O O . ILE A 1 587 ? -22.717 -20.536 15.010 1.00 89.50 587 ILE A O 1
ATOM 4626 N N . LYS A 1 588 ? -24.036 -20.797 16.809 1.00 89.50 588 LYS A N 1
ATOM 4627 C CA . LYS A 1 588 ? -22.994 -21.406 17.652 1.00 89.50 588 LYS A CA 1
ATOM 4628 C C . LYS A 1 588 ? -22.657 -22.823 17.194 1.00 89.50 588 LYS A C 1
ATOM 4630 O O . LYS A 1 588 ? -21.479 -23.175 17.150 1.00 89.50 588 LYS A O 1
ATOM 4635 N N . GLU A 1 589 ? -23.666 -23.608 16.831 1.00 91.00 589 GLU A N 1
ATOM 4636 C CA . GLU A 1 589 ? -23.507 -24.958 16.287 1.00 91.00 589 GLU A CA 1
ATOM 4637 C C . GLU A 1 589 ? -22.806 -24.926 14.928 1.00 91.00 589 GLU A C 1
ATOM 4639 O O . GLU A 1 589 ? -21.819 -25.639 14.742 1.00 91.00 589 GLU A O 1
ATOM 4644 N N . MET A 1 590 ? -23.218 -24.030 14.022 1.00 89.94 590 MET A N 1
ATOM 4645 C CA . MET A 1 590 ? -22.541 -23.795 12.742 1.00 89.94 590 MET A CA 1
ATOM 4646 C C . MET A 1 590 ? -21.059 -23.472 12.942 1.00 89.94 590 MET A C 1
ATOM 4648 O O . MET A 1 590 ? -20.206 -24.070 12.287 1.00 89.94 590 MET A O 1
ATOM 4652 N N . ARG A 1 591 ? -20.736 -22.564 13.875 1.00 89.31 591 ARG A N 1
ATOM 4653 C CA . ARG A 1 591 ? -19.348 -22.206 14.196 1.00 89.31 591 ARG A CA 1
ATOM 4654 C C . ARG A 1 591 ? -18.556 -23.400 14.732 1.00 89.31 591 ARG A C 1
ATOM 4656 O O . ARG A 1 591 ? -17.425 -23.612 14.300 1.00 89.31 591 ARG A O 1
ATOM 4663 N N . SER A 1 592 ? -19.127 -24.156 15.671 1.00 88.62 592 SER A N 1
ATOM 4664 C CA . SER A 1 592 ? -18.483 -25.325 16.288 1.00 88.62 592 SER A CA 1
ATOM 4665 C C . SER A 1 592 ? -18.201 -26.423 15.261 1.00 88.62 592 SER A C 1
ATOM 4667 O O . SER A 1 592 ? -17.077 -26.921 15.163 1.00 88.62 592 SER A O 1
ATOM 4669 N N . ARG A 1 593 ? -19.197 -26.734 14.424 1.00 90.94 593 ARG A N 1
ATOM 4670 C CA . ARG A 1 593 ? -19.076 -27.704 13.334 1.00 90.94 593 ARG A CA 1
ATOM 4671 C C . ARG A 1 593 ? -18.001 -27.283 12.340 1.00 90.94 593 ARG A C 1
ATOM 4673 O O . ARG A 1 593 ? -17.118 -28.073 12.031 1.00 90.94 593 ARG A O 1
ATOM 4680 N N . LEU A 1 594 ? -18.037 -26.027 11.899 1.00 90.31 594 LEU A N 1
ATOM 4681 C CA . LEU A 1 594 ? -17.074 -25.495 10.943 1.00 90.31 594 LEU A CA 1
ATOM 4682 C C . LEU A 1 594 ? -15.644 -25.498 11.507 1.00 90.31 594 LEU A C 1
ATOM 4684 O O . LEU A 1 594 ? -14.715 -25.907 10.820 1.00 90.31 594 LEU A O 1
ATOM 4688 N N . SER A 1 595 ? -15.464 -25.100 12.770 1.00 89.00 595 SER A N 1
ATOM 4689 C CA . SER A 1 595 ? -14.172 -25.163 13.470 1.00 89.00 595 SER A CA 1
ATOM 4690 C C . SER A 1 595 ? -13.627 -26.588 13.561 1.00 89.00 595 SER A C 1
ATOM 4692 O O . SER A 1 595 ? -12.446 -26.809 13.284 1.00 89.00 595 SER A O 1
ATOM 4694 N N . SER A 1 596 ? -14.489 -27.556 13.876 1.00 88.44 596 SER A N 1
ATOM 4695 C CA . SER A 1 596 ? -14.117 -28.969 13.957 1.00 88.44 596 SER A CA 1
ATOM 4696 C C . SER A 1 596 ? -13.700 -29.521 12.593 1.00 88.44 596 SER A C 1
ATOM 4698 O O . SER A 1 596 ? -12.647 -30.140 12.478 1.00 88.44 596 SER A O 1
ATOM 4700 N N . GLU A 1 597 ? -14.476 -29.234 11.547 1.00 90.19 597 GLU A N 1
ATOM 4701 C CA . GLU A 1 597 ? -14.215 -29.699 10.180 1.00 90.19 597 GLU A CA 1
ATOM 4702 C C . GLU A 1 597 ? -12.933 -29.091 9.597 1.00 90.19 597 GLU A C 1
ATOM 4704 O O . GLU A 1 597 ? -12.101 -29.810 9.050 1.00 90.19 597 GLU A O 1
ATOM 4709 N N . ILE A 1 598 ? -12.709 -27.787 9.794 1.00 89.69 598 ILE A N 1
ATOM 4710 C CA . ILE A 1 598 ? -11.459 -27.122 9.397 1.00 89.69 598 ILE A CA 1
ATOM 4711 C C . ILE A 1 598 ? -10.266 -27.732 10.134 1.00 89.69 598 ILE A C 1
ATOM 4713 O O . ILE A 1 598 ? -9.236 -27.992 9.518 1.00 89.69 598 ILE A O 1
ATOM 4717 N N . THR A 1 599 ? -10.391 -27.962 11.443 1.00 87.81 599 THR A N 1
ATOM 4718 C CA . THR A 1 599 ? -9.303 -28.528 12.251 1.00 87.81 599 THR A CA 1
ATOM 4719 C C . THR A 1 599 ? -8.966 -29.950 11.807 1.00 87.81 599 THR A C 1
ATOM 4721 O O . THR A 1 599 ? -7.789 -30.255 11.633 1.00 87.81 599 THR A O 1
ATOM 4724 N N . LEU A 1 600 ? -9.976 -30.783 11.533 1.00 89.31 600 LEU A N 1
ATOM 4725 C CA . LEU A 1 600 ? -9.798 -32.124 10.970 1.00 89.31 600 LEU A CA 1
ATOM 4726 C C . LEU A 1 600 ? -9.068 -32.083 9.628 1.00 89.31 600 LEU A C 1
ATOM 4728 O O . LEU A 1 600 ? -8.010 -32.690 9.486 1.00 89.31 600 LEU A O 1
ATOM 4732 N N . VAL A 1 601 ? -9.579 -31.307 8.668 1.00 89.94 601 VAL A N 1
ATOM 4733 C CA . VAL A 1 601 ? -8.990 -31.224 7.324 1.00 89.94 601 VAL A CA 1
ATOM 4734 C C . VAL A 1 601 ? -7.558 -30.692 7.374 1.00 89.94 601 VAL A C 1
ATOM 4736 O O . VAL A 1 601 ? -6.683 -31.211 6.684 1.00 89.94 601 VAL A O 1
ATOM 4739 N N . CYS A 1 602 ? -7.283 -29.688 8.207 1.00 87.12 602 CYS A N 1
ATOM 4740 C CA . CYS A 1 602 ? -5.933 -29.164 8.381 1.00 87.12 602 CYS A CA 1
ATOM 4741 C C . CYS A 1 602 ? -4.984 -30.171 9.046 1.00 87.12 602 CYS A C 1
ATOM 4743 O O . CYS A 1 602 ? -3.831 -30.235 8.633 1.00 87.12 602 CYS A O 1
ATOM 4745 N N . ASN A 1 603 ? -5.437 -30.959 10.024 1.00 86.69 603 ASN A N 1
ATOM 4746 C CA . ASN A 1 603 ? -4.604 -31.974 10.675 1.00 86.69 603 ASN A CA 1
ATOM 4747 C C . ASN A 1 603 ? -4.337 -33.185 9.767 1.00 86.69 603 ASN A C 1
ATOM 4749 O O . ASN A 1 603 ? -3.240 -33.730 9.800 1.00 86.69 603 ASN A O 1
ATOM 4753 N N . GLU A 1 604 ? -5.299 -33.584 8.933 1.00 87.69 604 GLU A N 1
ATOM 4754 C CA . GLU A 1 604 ? -5.134 -34.695 7.986 1.00 87.69 604 GLU A CA 1
ATOM 4755 C C . GLU A 1 604 ? -4.276 -34.303 6.777 1.00 87.69 604 GLU A C 1
ATOM 4757 O O . GLU A 1 604 ? -3.349 -35.014 6.392 1.00 87.69 604 GLU A O 1
ATOM 4762 N N . LEU A 1 605 ? -4.573 -33.157 6.156 1.00 87.88 605 LEU A N 1
ATOM 4763 C CA . LEU A 1 605 ? -3.876 -32.720 4.946 1.00 87.88 605 LEU A CA 1
ATOM 4764 C C . LEU A 1 605 ? -2.586 -31.959 5.255 1.00 87.88 605 LEU A C 1
ATOM 4766 O O . LEU A 1 605 ? -1.663 -31.985 4.443 1.00 87.88 605 LEU A O 1
ATOM 4770 N N . GLY A 1 606 ? -2.483 -31.291 6.403 1.00 84.81 606 GLY A N 1
ATOM 4771 C CA . GLY A 1 606 ? -1.341 -30.455 6.785 1.00 84.81 606 GLY A CA 1
ATOM 4772 C C . GLY A 1 606 ? 0.016 -31.161 6.693 1.00 84.81 606 GLY A C 1
ATOM 4773 O O . GLY A 1 606 ? 0.885 -30.651 5.977 1.00 84.81 606 GLY A O 1
ATOM 4774 N N . PRO A 1 607 ? 0.199 -32.345 7.311 1.00 86.88 607 PRO A N 1
ATOM 4775 C CA . PRO A 1 607 ? 1.450 -33.106 7.252 1.00 86.88 607 PRO A CA 1
ATOM 4776 C C . PRO A 1 607 ? 1.869 -33.488 5.826 1.00 86.88 607 PRO A C 1
ATOM 4778 O O . PRO A 1 607 ? 3.053 -33.513 5.501 1.00 86.88 607 PRO A O 1
ATOM 4781 N N . THR A 1 608 ? 0.902 -33.713 4.927 1.00 85.62 608 THR A N 1
ATOM 4782 C CA . THR A 1 608 ? 1.180 -34.049 3.517 1.00 85.62 608 THR A CA 1
ATOM 4783 C C . THR A 1 608 ? 1.717 -32.867 2.701 1.00 85.62 608 THR A C 1
ATOM 4785 O O . THR A 1 608 ? 2.216 -33.044 1.584 1.00 85.62 608 THR A O 1
ATOM 4788 N N . VAL A 1 609 ? 1.548 -31.638 3.197 1.00 83.56 609 VAL A N 1
ATOM 4789 C CA . VAL A 1 609 ? 2.021 -30.403 2.549 1.00 83.56 609 VAL A CA 1
ATOM 4790 C C . VAL A 1 609 ? 3.268 -29.872 3.238 1.00 83.56 609 VAL A C 1
ATOM 4792 O O . VAL A 1 609 ? 4.188 -29.417 2.561 1.00 83.56 609 VAL A O 1
ATOM 4795 N N . PHE A 1 610 ? 3.303 -29.947 4.567 1.00 84.56 610 PHE A N 1
ATOM 4796 C CA . PHE A 1 610 ? 4.340 -29.364 5.403 1.00 84.56 610 PHE A CA 1
ATOM 4797 C C . PHE A 1 610 ? 4.991 -30.451 6.266 1.00 84.56 610 PHE A C 1
ATOM 4799 O O . PHE A 1 610 ? 4.392 -30.891 7.245 1.00 84.56 610 PHE A O 1
ATOM 4806 N N . PRO A 1 611 ? 6.237 -30.853 5.964 1.00 78.44 611 PRO A N 1
ATOM 4807 C CA . PRO A 1 611 ? 6.968 -31.824 6.782 1.00 78.44 611 PRO A CA 1
ATOM 4808 C C . PRO A 1 611 ? 7.213 -31.344 8.221 1.00 78.44 611 PRO A C 1
ATOM 4810 O O . PRO A 1 611 ? 7.405 -32.144 9.125 1.00 78.44 611 PRO A O 1
ATOM 4813 N N . ASP A 1 612 ? 7.221 -30.027 8.443 1.00 81.50 612 ASP A N 1
ATOM 4814 C CA . ASP A 1 612 ? 7.389 -29.384 9.747 1.00 81.50 612 ASP A CA 1
ATOM 4815 C C . ASP A 1 612 ? 6.053 -29.104 10.460 1.00 81.50 612 ASP A C 1
ATOM 4817 O O . ASP A 1 612 ? 6.045 -28.355 11.436 1.00 81.50 612 ASP A O 1
ATOM 4821 N N . PHE A 1 613 ? 4.926 -29.652 9.984 1.00 80.75 613 PHE A N 1
ATOM 4822 C CA . PHE A 1 613 ? 3.586 -29.331 10.491 1.00 80.75 613 PHE A CA 1
ATOM 4823 C C . PHE A 1 613 ? 3.460 -29.520 12.007 1.00 80.75 613 PHE A C 1
ATOM 4825 O O . PHE A 1 613 ? 3.072 -28.587 12.711 1.00 80.75 613 PHE A O 1
ATOM 4832 N N . GLU A 1 614 ? 3.857 -30.685 12.523 1.00 74.94 614 GLU A N 1
ATOM 4833 C CA . GLU A 1 614 ? 3.786 -30.987 13.956 1.00 74.94 614 GLU A CA 1
ATOM 4834 C C . GLU A 1 614 ? 4.702 -30.084 14.778 1.00 74.94 614 GLU A C 1
ATOM 4836 O O . GLU A 1 614 ? 4.297 -29.590 15.829 1.00 74.94 614 GLU A O 1
ATOM 4841 N N . LYS A 1 615 ? 5.911 -29.792 14.276 1.00 75.19 615 LYS A N 1
ATOM 4842 C CA . LYS A 1 615 ? 6.859 -28.878 14.928 1.00 75.19 615 LYS A CA 1
ATOM 4843 C C . LYS A 1 615 ? 6.309 -27.457 14.974 1.00 75.19 615 LYS A C 1
ATOM 4845 O O . LYS A 1 615 ? 6.369 -26.822 16.015 1.00 75.19 615 LYS A O 1
ATOM 4850 N N . PHE A 1 616 ? 5.742 -26.962 13.876 1.00 76.19 616 PHE A N 1
ATOM 4851 C CA . PHE A 1 616 ? 5.141 -25.633 13.803 1.00 76.19 616 PHE A CA 1
ATOM 4852 C C . PHE A 1 616 ? 3.911 -25.508 14.707 1.00 76.19 616 PHE A C 1
ATOM 4854 O O . PHE A 1 616 ? 3.780 -24.497 15.403 1.00 76.19 616 PHE A O 1
ATOM 4861 N N . SER A 1 617 ? 3.044 -26.526 14.709 1.00 70.25 617 SER A N 1
ATOM 4862 C CA . SER A 1 617 ? 1.868 -26.599 15.575 1.00 70.25 617 SER A CA 1
ATOM 4863 C C . SER A 1 617 ? 2.307 -26.625 17.039 1.00 70.25 617 SER A C 1
ATOM 4865 O O . SER A 1 617 ? 1.980 -25.721 17.791 1.00 70.25 617 SER A O 1
ATOM 4867 N N . SER A 1 618 ? 3.157 -27.566 17.446 1.00 64.44 618 SER A N 1
ATOM 4868 C CA . SER A 1 618 ? 3.621 -27.676 18.835 1.00 64.44 618 SER A CA 1
ATOM 4869 C C . SER A 1 618 ? 4.433 -26.462 19.306 1.00 64.44 618 SER A C 1
ATOM 4871 O O . SER A 1 618 ? 4.128 -25.906 20.357 1.00 64.44 618 SER A O 1
ATOM 4873 N N . SER A 1 619 ? 5.418 -25.975 18.541 1.00 62.75 619 SER A N 1
ATOM 4874 C CA . SER A 1 619 ? 6.349 -24.935 19.008 1.00 62.75 619 SER A CA 1
ATOM 4875 C C . SER A 1 619 ? 5.725 -23.547 19.130 1.00 62.75 619 SER A C 1
ATOM 4877 O O . SER A 1 619 ? 6.089 -22.785 20.025 1.00 62.75 619 SER A O 1
ATOM 4879 N N . ASN A 1 620 ? 4.813 -23.190 18.219 1.00 61.38 620 ASN A N 1
ATOM 4880 C CA . ASN A 1 620 ? 4.164 -21.876 18.238 1.00 61.38 620 ASN A CA 1
ATOM 4881 C C . ASN A 1 620 ? 2.925 -21.849 19.140 1.00 61.38 620 ASN A C 1
ATOM 4883 O O . ASN A 1 620 ? 2.506 -20.765 19.544 1.00 61.38 620 ASN A O 1
ATOM 4887 N N . ILE A 1 621 ? 2.380 -23.019 19.487 1.00 55.81 621 ILE A N 1
ATOM 4888 C CA . ILE A 1 621 ? 1.253 -23.158 20.412 1.00 55.81 621 ILE A CA 1
ATOM 4889 C C . ILE A 1 621 ? 1.770 -23.315 21.858 1.00 55.81 621 ILE A C 1
ATOM 4891 O O . ILE A 1 621 ? 1.342 -22.548 22.720 1.00 55.81 621 ILE A O 1
ATOM 4895 N N . MET A 1 622 ? 2.789 -24.154 22.124 1.00 40.25 622 MET A N 1
ATOM 4896 C CA . MET A 1 622 ? 3.386 -24.330 23.470 1.00 40.25 622 MET A CA 1
ATOM 4897 C C . MET A 1 622 ? 4.171 -23.113 23.984 1.00 40.25 622 MET A C 1
ATOM 4899 O O . MET A 1 622 ? 4.180 -22.847 25.187 1.00 40.25 622 MET A O 1
ATOM 4903 N N . LYS A 1 623 ? 4.821 -22.330 23.109 1.00 44.06 623 LYS A N 1
ATOM 4904 C CA . LYS A 1 623 ? 5.454 -21.063 23.533 1.00 44.06 623 LYS A CA 1
ATOM 4905 C C . LYS A 1 623 ? 4.435 -20.003 23.960 1.00 44.06 623 LYS A C 1
ATOM 4907 O O . LYS A 1 623 ? 4.819 -19.045 24.621 1.00 44.06 623 LYS A O 1
ATOM 4912 N N . SER A 1 624 ? 3.157 -20.147 23.598 1.00 43.06 624 SER A N 1
ATOM 4913 C CA . SER A 1 624 ? 2.107 -19.245 24.086 1.00 43.06 624 SER A CA 1
ATOM 4914 C C . SER A 1 624 ? 1.663 -19.580 25.516 1.00 43.06 624 SER A C 1
ATOM 4916 O O . SER A 1 624 ? 1.325 -18.665 26.258 1.00 43.06 624 SER A O 1
ATOM 4918 N N . SER A 1 625 ? 1.762 -20.850 25.930 1.00 38.34 625 SER A N 1
ATOM 4919 C CA . SER A 1 625 ? 1.443 -21.304 27.291 1.00 38.34 625 SER A CA 1
ATOM 4920 C C . SER A 1 625 ? 2.517 -20.936 28.323 1.00 38.34 625 SER A C 1
ATOM 4922 O O . SER A 1 625 ? 2.193 -20.466 29.408 1.00 38.34 625 SER A O 1
ATOM 4924 N N . THR A 1 626 ? 3.807 -21.045 27.987 1.00 36.59 626 THR A N 1
ATOM 4925 C CA . THR A 1 626 ? 4.885 -20.810 28.968 1.00 36.59 626 THR A CA 1
ATOM 4926 C C . THR A 1 626 ? 5.103 -19.336 29.325 1.00 36.59 626 THR A C 1
ATOM 4928 O O . THR A 1 626 ? 5.554 -19.037 30.431 1.00 36.59 626 THR A O 1
ATOM 4931 N N . VAL A 1 627 ? 4.762 -18.394 28.437 1.00 43.56 627 VAL A N 1
ATOM 4932 C CA . VAL A 1 627 ? 4.944 -16.951 28.697 1.00 43.56 627 VAL A CA 1
ATOM 4933 C C . VAL A 1 627 ? 3.961 -16.439 29.758 1.00 43.56 627 VAL A C 1
ATOM 4935 O O . VAL A 1 627 ? 4.349 -15.611 30.581 1.00 43.56 627 VAL A O 1
ATOM 4938 N N . GLU A 1 628 ? 2.731 -16.964 29.804 1.00 39.38 628 GLU A N 1
ATOM 4939 C CA . GLU A 1 628 ? 1.771 -16.634 30.867 1.00 39.38 628 GLU A CA 1
ATOM 4940 C C . GLU A 1 628 ? 2.054 -17.385 32.173 1.00 39.38 628 GLU A C 1
ATOM 4942 O O . GLU A 1 628 ? 1.879 -16.797 33.236 1.00 39.38 628 GLU A O 1
ATOM 4947 N N . ASP A 1 629 ? 2.544 -18.628 32.137 1.00 35.50 629 ASP A N 1
ATOM 4948 C CA . ASP A 1 629 ? 2.884 -19.356 33.370 1.00 35.50 629 ASP A CA 1
ATOM 4949 C C . ASP A 1 629 ? 4.107 -18.755 34.070 1.00 35.50 629 ASP A C 1
ATOM 4951 O O . ASP A 1 629 ? 4.112 -18.604 35.289 1.00 35.50 629 ASP A O 1
ATOM 4955 N N . THR A 1 630 ? 5.098 -18.280 33.310 1.00 38.25 630 THR A N 1
ATOM 4956 C CA . THR A 1 630 ? 6.249 -17.556 33.878 1.00 38.25 630 THR A CA 1
ATOM 4957 C C . THR A 1 630 ? 5.827 -16.192 34.447 1.00 38.25 630 THR A C 1
ATOM 4959 O O . THR A 1 630 ? 6.352 -15.757 35.472 1.00 38.25 630 THR A O 1
ATOM 4962 N N . GLN A 1 631 ? 4.839 -15.522 33.836 1.00 41.28 631 GLN A N 1
ATOM 4963 C CA . GLN A 1 631 ? 4.268 -14.276 34.366 1.00 41.28 631 GLN A CA 1
ATOM 4964 C C . GLN A 1 631 ? 3.395 -14.509 35.605 1.00 41.28 631 GLN A C 1
ATOM 4966 O O . GLN A 1 631 ? 3.518 -13.752 36.563 1.00 41.28 631 GLN A O 1
ATOM 4971 N N . LYS A 1 632 ? 2.593 -15.580 35.642 1.00 39.62 632 LYS A N 1
ATOM 4972 C CA . LYS A 1 632 ? 1.804 -15.974 36.818 1.00 39.62 632 LYS A CA 1
ATOM 4973 C C . LYS A 1 632 ? 2.687 -16.403 37.981 1.00 39.62 632 LYS A C 1
ATOM 4975 O O . LYS A 1 632 ? 2.402 -16.009 39.101 1.00 39.62 632 LYS A O 1
ATOM 4980 N N . ILE A 1 633 ? 3.766 -17.151 37.736 1.00 40.62 633 ILE A N 1
ATOM 4981 C CA . ILE A 1 633 ? 4.734 -17.549 38.772 1.00 40.62 633 ILE A CA 1
ATOM 4982 C C . ILE A 1 633 ? 5.474 -16.316 39.315 1.00 40.62 633 ILE A C 1
ATOM 4984 O O . ILE A 1 633 ? 5.639 -16.185 40.527 1.00 40.62 633 ILE A O 1
ATOM 4988 N N . ASN A 1 634 ? 5.838 -15.358 38.456 1.00 39.59 634 ASN A N 1
ATOM 4989 C CA . ASN A 1 634 ? 6.453 -14.102 38.895 1.00 39.59 634 ASN A CA 1
ATOM 4990 C C . ASN A 1 634 ? 5.471 -13.160 39.618 1.00 39.59 634 ASN A C 1
ATOM 4992 O O . ASN A 1 634 ? 5.876 -12.465 40.549 1.00 39.59 634 ASN A O 1
ATOM 4996 N N . GLU A 1 635 ? 4.184 -13.153 39.259 1.00 41.88 635 GLU A N 1
ATOM 4997 C CA . GLU A 1 635 ? 3.142 -12.435 40.010 1.00 41.88 635 GLU A CA 1
ATOM 4998 C C . GLU A 1 635 ? 2.831 -13.105 41.358 1.00 41.88 635 GLU A C 1
ATOM 5000 O O . GLU A 1 635 ? 2.655 -12.393 42.350 1.00 41.88 635 GLU A O 1
ATOM 5005 N N . LEU A 1 636 ? 2.842 -14.444 41.433 1.00 38.03 636 LEU A N 1
ATOM 5006 C CA . LEU A 1 636 ? 2.663 -15.208 42.678 1.00 38.03 636 LEU A CA 1
ATOM 5007 C C . LEU A 1 636 ? 3.830 -14.982 43.654 1.00 38.03 636 LEU A C 1
ATOM 5009 O O . LEU A 1 636 ? 3.627 -14.780 44.849 1.00 38.03 636 LEU A O 1
ATOM 5013 N N . ASN A 1 637 ? 5.060 -14.945 43.136 1.00 41.22 637 ASN A N 1
ATOM 5014 C CA . ASN A 1 637 ? 6.257 -14.701 43.941 1.00 41.22 637 ASN A CA 1
ATOM 5015 C C . ASN A 1 637 ? 6.347 -13.244 44.423 1.00 41.22 637 ASN A C 1
ATOM 5017 O O . ASN A 1 637 ? 6.841 -12.985 45.521 1.00 41.22 637 ASN A O 1
ATOM 5021 N N . ASN A 1 638 ? 5.798 -12.292 43.660 1.00 41.88 638 ASN A N 1
ATOM 5022 C CA . ASN A 1 638 ? 5.702 -10.891 44.076 1.00 41.88 638 ASN A CA 1
ATOM 5023 C C . ASN A 1 638 ? 4.540 -10.611 45.046 1.00 41.88 638 ASN A C 1
ATOM 5025 O O . ASN A 1 638 ? 4.564 -9.588 45.729 1.00 41.88 638 ASN A O 1
ATOM 5029 N N . THR A 1 639 ? 3.554 -11.509 45.165 1.00 40.78 639 THR A N 1
ATOM 5030 C CA . THR A 1 639 ? 2.444 -11.386 46.132 1.00 40.78 639 THR A CA 1
ATOM 5031 C C . THR A 1 639 ? 2.742 -11.994 47.508 1.00 40.78 639 THR A C 1
ATOM 5033 O O . THR A 1 639 ? 1.977 -11.772 48.444 1.00 40.78 639 THR A O 1
ATOM 5036 N N . LEU A 1 640 ? 3.882 -12.673 47.687 1.00 35.44 640 LEU A N 1
ATOM 5037 C CA . LEU A 1 640 ? 4.313 -13.248 48.973 1.00 35.44 640 LEU A CA 1
ATOM 5038 C C . LEU A 1 640 ? 5.098 -12.281 49.887 1.00 35.44 640 LEU A C 1
ATOM 5040 O O . LEU A 1 640 ? 5.568 -12.683 50.950 1.00 35.44 640 LEU A O 1
ATOM 5044 N N . LYS A 1 641 ? 5.193 -10.986 49.551 1.00 32.88 641 LYS A N 1
ATOM 5045 C CA . LYS A 1 641 ? 5.709 -9.944 50.461 1.00 32.88 641 LYS A CA 1
ATOM 5046 C C . LYS A 1 641 ? 4.562 -9.125 51.076 1.00 32.88 641 LYS A C 1
ATOM 5048 O O . LYS A 1 641 ? 4.108 -8.139 50.513 1.00 32.88 641 LYS A O 1
ATOM 5053 N N . VAL A 1 642 ? 4.102 -9.619 52.228 1.00 30.70 642 VAL A N 1
ATOM 5054 C CA . VAL A 1 642 ? 3.413 -8.976 53.373 1.00 30.70 642 VAL A CA 1
ATOM 5055 C C . VAL A 1 642 ? 2.940 -7.514 53.203 1.00 30.70 642 VAL A C 1
ATOM 5057 O O . VAL A 1 642 ? 3.779 -6.630 53.106 1.00 30.70 642 VAL A O 1
ATOM 5060 N N . TYR A 1 643 ? 1.615 -7.268 53.271 1.00 26.22 643 TYR A N 1
ATOM 5061 C CA . TYR A 1 643 ? 0.870 -6.366 54.202 1.00 26.22 643 TYR A CA 1
ATOM 5062 C C . TYR A 1 643 ? -0.669 -6.467 53.945 1.00 26.22 643 TYR A C 1
ATOM 5064 O O . TYR A 1 643 ? -1.071 -6.852 52.847 1.00 26.22 643 TYR A O 1
ATOM 5072 N N . PRO A 1 644 ? -1.557 -6.197 54.936 1.00 29.75 644 PRO A N 1
ATOM 5073 C CA . PRO A 1 644 ? -2.908 -6.776 54.990 1.00 29.75 644 PRO A CA 1
ATOM 5074 C C . PRO A 1 644 ? -4.048 -5.957 54.343 1.00 29.75 644 PRO A C 1
ATOM 5076 O O . PRO A 1 644 ? -4.064 -4.731 54.351 1.00 29.75 644 PRO A O 1
ATOM 5079 N N . ASN A 1 645 ? -5.040 -6.712 53.850 1.00 28.64 645 ASN A N 1
ATOM 5080 C CA . ASN A 1 645 ? -6.469 -6.440 53.617 1.00 28.64 645 ASN A CA 1
ATOM 5081 C C . ASN A 1 645 ? -6.996 -4.989 53.538 1.00 28.64 645 ASN A C 1
ATOM 5083 O O . ASN A 1 645 ? -7.200 -4.320 54.552 1.00 28.64 645 ASN A O 1
ATOM 5087 N N . ARG A 1 646 ? -7.520 -4.628 52.353 1.00 25.20 646 ARG A N 1
ATOM 5088 C CA . ARG A 1 646 ? -8.796 -3.894 52.239 1.00 25.20 646 ARG A CA 1
ATOM 5089 C C . ARG A 1 646 ? -9.509 -4.188 50.913 1.00 25.20 646 ARG A C 1
ATOM 5091 O O . ARG A 1 646 ? -8.971 -3.982 49.830 1.00 25.20 646 ARG A O 1
ATOM 5098 N N . SER A 1 647 ? -10.742 -4.663 51.027 1.00 33.62 647 SER A N 1
ATOM 5099 C CA . SER A 1 647 ? -11.621 -5.133 49.957 1.00 33.62 647 SER A CA 1
ATOM 5100 C C . SER A 1 647 ? -12.056 -4.002 49.019 1.00 33.62 647 SER A C 1
ATOM 5102 O O . SER A 1 647 ? -12.786 -3.105 49.442 1.00 33.62 647 SER A O 1
ATOM 5104 N N . ARG A 1 648 ? -11.681 -4.068 47.734 1.00 25.36 648 ARG A N 1
ATOM 5105 C CA . ARG A 1 648 ? -12.369 -3.367 46.635 1.00 25.36 648 ARG A CA 1
ATOM 5106 C C . ARG A 1 648 ? -12.351 -4.209 45.355 1.00 25.36 648 ARG A C 1
ATOM 5108 O O . ARG A 1 648 ? -11.300 -4.582 44.854 1.00 25.36 648 ARG A O 1
ATOM 5115 N N . SER A 1 649 ? -13.560 -4.491 44.880 1.00 24.16 649 SER A N 1
ATOM 5116 C CA . SER A 1 649 ? -14.012 -4.933 43.555 1.00 24.16 649 SER A CA 1
ATOM 5117 C C . SER A 1 649 ? -12.928 -5.185 42.496 1.00 24.16 649 SER A C 1
ATOM 5119 O O . SER A 1 649 ? -12.471 -4.262 41.822 1.00 24.16 649 SER A O 1
ATOM 5121 N N . ALA A 1 650 ? -12.584 -6.456 42.290 1.00 23.64 650 ALA A N 1
ATOM 5122 C CA . ALA A 1 650 ? -11.725 -6.886 41.197 1.00 23.64 650 ALA A CA 1
ATOM 5123 C C . ALA A 1 650 ? -12.479 -6.792 39.859 1.00 23.64 650 ALA A C 1
ATOM 5125 O O . ALA A 1 650 ? -13.445 -7.514 39.614 1.00 23.64 650 ALA A O 1
ATOM 5126 N N . SER A 1 651 ? -12.020 -5.903 38.979 1.00 24.92 651 SER A N 1
ATOM 5127 C CA . SER A 1 651 ? -12.292 -5.999 37.545 1.00 24.92 651 SER A CA 1
ATOM 5128 C C . SER A 1 651 ? -11.103 -6.706 36.903 1.00 24.92 651 SER A C 1
ATOM 5130 O O . SER A 1 651 ? -9.968 -6.249 36.995 1.00 24.92 651 SER A O 1
ATOM 5132 N N . VAL A 1 652 ? -11.366 -7.877 36.325 1.00 26.47 652 VAL A N 1
ATOM 5133 C CA . VAL A 1 652 ? -10.360 -8.742 35.703 1.00 26.47 652 VAL A CA 1
ATOM 5134 C C . VAL A 1 652 ? -9.849 -8.067 34.428 1.00 26.47 652 VAL A C 1
ATOM 5136 O O . VAL A 1 652 ? -10.566 -7.962 33.434 1.00 26.47 652 VAL A O 1
ATOM 5139 N N . SER A 1 653 ? -8.611 -7.580 34.474 1.00 24.48 653 SER A N 1
ATOM 5140 C CA . SER A 1 653 ? -7.894 -6.960 33.359 1.00 24.48 653 SER A CA 1
ATOM 5141 C C . SER A 1 653 ? -6.831 -7.931 32.843 1.00 24.48 653 SER A C 1
ATOM 5143 O O . SER A 1 653 ? -5.732 -7.995 33.380 1.00 24.48 653 SER A O 1
ATOM 5145 N N . SER A 1 654 ? -7.150 -8.694 31.794 1.00 30.42 654 SER A N 1
ATOM 5146 C CA . SER A 1 654 ? -6.189 -9.574 31.111 1.00 30.42 654 SER A CA 1
ATOM 5147 C C . SER A 1 654 ? -5.367 -8.793 30.070 1.00 30.42 654 SER A C 1
ATOM 5149 O O . SER A 1 654 ? -5.931 -8.298 29.083 1.00 30.42 654 SER A O 1
ATOM 5151 N N . GLY A 1 655 ? -4.051 -8.711 30.274 1.00 28.20 655 GLY A N 1
ATOM 5152 C CA . GLY A 1 655 ? -3.078 -8.041 29.404 1.00 28.20 655 GLY A CA 1
ATOM 5153 C C . GLY A 1 655 ? -2.871 -8.690 28.025 1.00 28.20 655 GLY A C 1
ATOM 5154 O O . GLY A 1 655 ? -3.314 -9.804 27.767 1.00 28.20 655 GLY A O 1
ATOM 5155 N N . VAL A 1 656 ? -2.217 -7.936 27.126 1.00 27.72 656 VAL A N 1
ATOM 5156 C CA . VAL A 1 656 ? -1.581 -8.328 25.837 1.00 27.72 656 VAL A CA 1
ATOM 5157 C C . VAL A 1 656 ? -2.502 -8.709 24.662 1.00 27.72 656 VAL A C 1
ATOM 5159 O O . VAL A 1 656 ? -2.750 -9.876 24.432 1.00 27.72 656 VAL A O 1
ATOM 5162 N N . SER A 1 657 ? -3.039 -7.768 23.874 1.00 33.69 657 SER A N 1
ATOM 5163 C CA . SER A 1 657 ? -4.084 -8.032 22.847 1.00 33.69 657 SER A CA 1
ATOM 5164 C C . SER A 1 657 ? -3.728 -8.969 21.658 1.00 33.69 657 SER A C 1
ATOM 5166 O O . SER A 1 657 ? -2.688 -8.824 21.020 1.00 33.69 657 SER A O 1
ATOM 5168 N N . ASN A 1 658 ? -4.683 -9.844 21.281 1.00 38.00 658 ASN A N 1
ATOM 5169 C CA . ASN A 1 658 ? -4.782 -10.526 19.978 1.00 38.00 658 ASN A CA 1
ATOM 5170 C C . ASN A 1 658 ? -6.017 -10.019 19.235 1.00 38.00 658 ASN A C 1
ATOM 5172 O O . ASN A 1 658 ? -7.163 -10.340 19.546 1.00 38.00 658 ASN A O 1
ATOM 5176 N N . ALA A 1 659 ? -5.762 -9.165 18.260 1.00 36.91 659 ALA A N 1
ATOM 5177 C CA . ALA A 1 659 ? -6.757 -8.375 17.554 1.00 36.91 659 ALA A CA 1
ATOM 5178 C C . ALA A 1 659 ? -7.275 -9.019 16.255 1.00 36.91 659 ALA A C 1
ATOM 5180 O O . ALA A 1 659 ? -7.998 -8.383 15.486 1.00 36.91 659 ALA A O 1
ATOM 5181 N N . LEU A 1 660 ? -6.825 -10.237 15.951 1.00 37.25 660 LEU A N 1
ATOM 5182 C CA . LEU A 1 660 ? -6.974 -10.868 14.637 1.00 37.25 660 LEU A CA 1
ATOM 5183 C C . LEU A 1 660 ? -7.815 -12.143 14.644 1.00 37.25 660 LEU A C 1
ATOM 5185 O O . LEU A 1 660 ? -8.256 -12.571 13.578 1.00 37.25 660 LEU A O 1
ATOM 5189 N N . SER A 1 661 ? -8.088 -12.717 15.815 1.00 35.66 661 SER A N 1
ATOM 5190 C CA . SER A 1 661 ? -9.173 -13.690 16.001 1.00 35.66 661 SER A CA 1
ATOM 5191 C C . SER A 1 661 ? -10.556 -13.017 15.980 1.00 35.66 661 SER A C 1
ATOM 5193 O O . SER A 1 661 ? -11.573 -13.684 15.864 1.00 35.66 661 SER A O 1
ATOM 5195 N N . ARG A 1 662 ? -10.605 -11.674 16.033 1.00 40.16 662 ARG A N 1
ATOM 5196 C CA . ARG A 1 662 ? -11.822 -10.865 16.225 1.00 40.16 662 ARG A CA 1
ATOM 5197 C C . ARG A 1 662 ? -12.466 -10.287 14.964 1.00 40.16 662 ARG A C 1
ATOM 5199 O O . ARG A 1 662 ? -13.062 -9.214 14.982 1.00 40.16 662 ARG A O 1
ATOM 5206 N N . VAL A 1 663 ? -12.332 -10.965 13.835 1.00 40.88 663 VAL A N 1
ATOM 5207 C CA . VAL A 1 663 ? -12.547 -10.333 12.529 1.00 40.88 663 VAL A CA 1
ATOM 5208 C C . VAL A 1 663 ? -13.502 -11.148 11.691 1.00 40.88 663 VAL A C 1
ATOM 5210 O O . VAL A 1 663 ? -13.196 -12.291 11.406 1.00 40.88 663 VAL A O 1
ATOM 5213 N N . ASN A 1 664 ? -14.590 -10.556 11.205 1.00 37.31 664 ASN A N 1
ATOM 5214 C CA . ASN A 1 664 ? -15.373 -11.198 10.158 1.00 37.31 664 ASN A CA 1
ATOM 5215 C C . ASN A 1 664 ? -14.799 -10.961 8.779 1.00 37.31 664 ASN A C 1
ATOM 5217 O O . ASN A 1 664 ? -14.296 -9.888 8.467 1.00 37.31 664 ASN A O 1
ATOM 5221 N N . SER A 1 665 ? -14.950 -11.984 7.955 1.00 43.53 665 SER A N 1
ATOM 5222 C CA . SER A 1 665 ? -14.439 -12.035 6.603 1.00 43.53 665 SER A CA 1
ATOM 5223 C C . SER A 1 665 ? -15.112 -10.925 5.750 1.00 43.53 665 SER A C 1
ATOM 5225 O O . SER A 1 665 ? -14.446 -10.032 5.232 1.00 43.53 665 SER A O 1
ATOM 5227 N N . ARG A 1 666 ? -16.445 -10.820 5.745 1.00 39.34 666 ARG A N 1
ATOM 5228 C CA . ARG A 1 666 ? -17.182 -9.775 5.005 1.00 39.34 666 ARG A CA 1
ATOM 5229 C C . ARG A 1 666 ? -17.240 -8.392 5.697 1.00 39.34 666 ARG A C 1
ATOM 5231 O O . ARG A 1 666 ? -17.867 -7.476 5.169 1.00 39.34 666 ARG A O 1
ATOM 5238 N N . GLY A 1 667 ? -16.585 -8.196 6.853 1.00 35.38 667 GLY A N 1
ATOM 5239 C CA . GLY A 1 667 ? -16.754 -7.020 7.728 1.00 35.38 667 GLY A CA 1
ATOM 5240 C C . GLY A 1 667 ? -15.469 -6.249 8.082 1.00 35.38 667 GLY A C 1
ATOM 5241 O O . GLY A 1 667 ? -14.387 -6.799 8.238 1.00 35.38 667 GLY A O 1
ATOM 5242 N N . SER A 1 668 ? -15.591 -4.927 8.249 1.00 36.78 668 SER A N 1
ATOM 5243 C CA . SER A 1 668 ? -14.495 -3.994 8.577 1.00 36.78 668 SER A CA 1
ATOM 5244 C C . SER A 1 668 ? -13.716 -4.373 9.859 1.00 36.78 668 SER A C 1
ATOM 5246 O O . SER A 1 668 ? -14.310 -4.519 10.926 1.00 36.78 668 SER A O 1
ATOM 5248 N N . LEU A 1 669 ? -12.378 -4.448 9.762 1.00 40.88 669 LEU A N 1
ATOM 5249 C CA . LEU A 1 669 ? -11.382 -4.849 10.790 1.00 40.88 669 LEU A CA 1
ATOM 5250 C C . LEU A 1 669 ? -11.084 -3.786 11.870 1.00 40.88 669 LEU A C 1
ATOM 5252 O O . LEU A 1 669 ? -10.004 -3.770 12.465 1.00 40.88 669 LEU A O 1
ATOM 5256 N N . THR A 1 670 ? -11.993 -2.850 12.101 1.00 35.66 670 THR A N 1
ATOM 5257 C CA . THR A 1 670 ? -11.708 -1.624 12.853 1.00 35.66 670 THR A CA 1
ATOM 5258 C C . THR A 1 670 ? -11.792 -1.779 14.388 1.00 35.66 670 THR A C 1
ATOM 5260 O O . THR A 1 670 ? -11.923 -0.759 15.049 1.00 35.66 670 THR A O 1
ATOM 5263 N N . ASP A 1 671 ? -11.744 -2.993 14.963 1.00 44.16 671 ASP A N 1
ATOM 5264 C CA . ASP A 1 671 ? -12.325 -3.284 16.298 1.00 44.16 671 ASP A CA 1
ATOM 5265 C C . ASP A 1 671 ? -11.343 -3.949 17.265 1.00 44.16 671 ASP A C 1
ATOM 5267 O O . ASP A 1 671 ? -11.339 -5.165 17.462 1.00 44.16 671 ASP A O 1
ATOM 5271 N N . ILE A 1 672 ? -10.516 -3.142 17.909 1.00 42.88 672 ILE A N 1
ATOM 5272 C CA . ILE A 1 672 ? -9.682 -3.588 19.031 1.00 42.88 672 ILE A CA 1
ATOM 5273 C C . ILE A 1 672 ? -9.872 -2.540 20.115 1.00 42.88 672 ILE A C 1
ATOM 5275 O O . ILE A 1 672 ? -9.759 -1.376 19.787 1.00 42.88 672 ILE A O 1
ATOM 5279 N N . PRO A 1 673 ? -10.115 -2.851 21.389 1.00 34.62 673 PRO A N 1
ATOM 5280 C CA . PRO A 1 673 ? -10.123 -1.816 22.424 1.00 34.62 673 PRO A CA 1
ATOM 5281 C C . PRO A 1 673 ? -8.742 -1.141 22.592 1.00 34.62 673 PRO A C 1
ATOM 5283 O O . PRO A 1 673 ? -7.712 -1.688 22.200 1.00 34.62 673 PRO A O 1
ATOM 5286 N N . ILE A 1 674 ? -8.745 0.084 23.127 1.00 35.94 674 ILE A N 1
ATOM 5287 C CA . ILE A 1 674 ? -7.663 1.088 23.028 1.00 35.94 674 ILE A CA 1
ATOM 5288 C C . ILE A 1 674 ? -6.705 1.155 24.222 1.00 35.94 674 ILE A C 1
ATOM 5290 O O . ILE A 1 674 ? -5.622 1.706 24.067 1.00 35.94 674 ILE A O 1
ATOM 5294 N N . PHE A 1 675 ? -7.034 0.563 25.371 1.00 29.22 675 PHE A N 1
ATOM 5295 C CA . PHE A 1 675 ? -6.166 0.606 26.551 1.00 29.22 675 PHE A CA 1
ATOM 5296 C C . PHE A 1 675 ? -5.791 -0.796 27.033 1.00 29.22 675 PHE A C 1
ATOM 5298 O O . PHE A 1 675 ? -6.591 -1.499 27.644 1.00 29.22 675 PHE A O 1
ATOM 5305 N N . SER A 1 676 ? -4.542 -1.161 26.766 1.00 28.58 676 SER A N 1
ATOM 5306 C CA . SER A 1 676 ? -3.718 -1.981 27.651 1.00 28.58 676 SER A CA 1
ATOM 5307 C C . SER A 1 676 ? -2.337 -1.324 27.661 1.00 28.58 676 SER A C 1
ATOM 5309 O O . SER A 1 676 ? -1.435 -1.768 26.951 1.00 28.58 676 SER A O 1
ATOM 5311 N N . ASP A 1 677 ? -2.214 -0.192 28.360 1.00 29.03 677 ASP A N 1
ATOM 5312 C CA . ASP A 1 677 ? -0.906 0.394 28.655 1.00 29.03 677 ASP A CA 1
ATOM 5313 C C . ASP A 1 677 ? -0.135 -0.602 29.526 1.00 29.03 677 ASP A C 1
ATOM 5315 O O . ASP A 1 677 ? -0.494 -0.850 30.675 1.00 29.03 677 ASP A O 1
ATOM 5319 N N . GLY A 1 678 ? 0.924 -1.177 28.965 1.00 26.94 678 GLY A N 1
ATOM 5320 C CA . GLY A 1 678 ? 2.095 -1.562 29.735 1.00 26.94 678 GLY A CA 1
ATOM 5321 C C . GLY A 1 678 ? 3.101 -0.436 29.564 1.00 26.94 678 GLY A C 1
ATOM 5322 O O . GLY A 1 678 ? 3.531 -0.173 28.441 1.00 26.94 678 GLY A O 1
ATOM 5323 N N . ARG A 1 679 ? 3.435 0.257 30.656 1.00 23.52 679 ARG A N 1
ATOM 5324 C CA . ARG A 1 679 ? 4.570 1.183 30.698 1.00 23.52 679 ARG A CA 1
ATOM 5325 C C . ARG A 1 679 ? 5.796 0.461 30.135 1.00 23.52 679 ARG A C 1
ATOM 5327 O O . ARG A 1 679 ? 6.149 -0.611 30.617 1.00 23.52 679 ARG A O 1
ATOM 5334 N N . ILE A 1 680 ? 6.414 1.050 29.119 1.00 24.09 680 ILE A N 1
ATOM 5335 C CA . ILE A 1 680 ? 7.754 0.678 28.675 1.00 24.09 680 ILE A CA 1
ATOM 5336 C C . ILE A 1 680 ? 8.684 1.087 29.819 1.00 24.09 680 ILE A C 1
ATOM 5338 O O . ILE A 1 680 ? 8.915 2.276 30.017 1.00 24.09 680 ILE A O 1
ATOM 5342 N N . ASN A 1 681 ? 9.147 0.119 30.607 1.00 23.39 681 ASN A N 1
ATOM 5343 C CA . ASN A 1 681 ? 10.412 0.277 31.307 1.00 23.39 681 ASN A CA 1
ATOM 5344 C C . ASN A 1 681 ? 11.491 -0.211 30.345 1.00 23.39 681 ASN A C 1
ATOM 5346 O O . ASN A 1 681 ? 11.475 -1.369 29.924 1.00 23.39 681 ASN A O 1
ATOM 5350 N N . ASP A 1 682 ? 12.394 0.695 29.985 1.00 29.47 682 ASP A N 1
ATOM 5351 C CA . ASP A 1 682 ? 13.684 0.344 29.418 1.00 29.47 682 ASP A CA 1
ATOM 5352 C C . ASP A 1 682 ? 14.425 -0.541 30.426 1.00 29.47 682 ASP A C 1
ATOM 5354 O O . ASP A 1 682 ? 14.825 -0.094 31.499 1.00 29.47 682 ASP A O 1
ATOM 5358 N N . SER A 1 683 ? 14.599 -1.810 30.080 1.00 24.09 683 SER A N 1
ATOM 5359 C CA . SER A 1 683 ? 15.636 -2.658 30.661 1.00 24.09 683 SER A CA 1
ATOM 5360 C C . SER A 1 683 ? 16.303 -3.439 29.534 1.00 24.09 683 SER A C 1
ATOM 5362 O O . SER A 1 683 ? 16.020 -4.609 29.281 1.00 24.09 683 SER A O 1
ATOM 5364 N N . GLU A 1 684 ? 17.185 -2.733 28.823 1.00 29.48 684 GLU A N 1
ATOM 5365 C CA . GLU A 1 684 ? 18.423 -3.313 28.307 1.00 29.48 684 GLU A CA 1
ATOM 5366 C C . GLU A 1 684 ? 19.234 -3.829 29.505 1.00 29.48 684 GLU A C 1
ATOM 5368 O O . GLU A 1 684 ? 19.801 -3.036 30.249 1.00 29.48 684 GLU A O 1
ATOM 5373 N N . SER A 1 685 ? 19.221 -5.141 29.739 1.00 27.72 685 SER A N 1
ATOM 5374 C CA . SER A 1 685 ? 20.274 -5.932 30.411 1.00 27.72 685 SER A CA 1
ATOM 5375 C C . SER A 1 685 ? 19.697 -7.273 30.867 1.00 27.72 685 SER A C 1
ATOM 5377 O O . SER A 1 685 ? 18.995 -7.352 31.864 1.00 27.72 685 SER A O 1
ATOM 5379 N N . MET A 1 686 ? 19.978 -8.336 30.112 1.00 25.59 686 MET A N 1
ATOM 5380 C CA . MET A 1 686 ? 20.174 -9.701 30.630 1.00 25.59 686 MET A CA 1
ATOM 5381 C C . MET A 1 686 ? 20.487 -10.634 29.460 1.00 25.59 686 MET A C 1
ATOM 5383 O O . MET A 1 686 ? 19.623 -11.370 29.018 1.00 25.59 686 MET A O 1
ATOM 5387 N N . TYR A 1 687 ? 21.709 -10.541 28.931 1.00 24.86 687 TYR A N 1
ATOM 5388 C CA . TYR A 1 687 ? 22.466 -11.639 28.308 1.00 24.86 687 TYR A CA 1
ATOM 5389 C C . TYR A 1 687 ? 23.937 -11.183 28.274 1.00 24.86 687 TYR A C 1
ATOM 5391 O O . TYR A 1 687 ? 24.443 -10.759 27.242 1.00 24.86 687 TYR A O 1
ATOM 5399 N N . SER A 1 688 ? 24.575 -11.159 29.450 1.00 24.30 688 SER A N 1
ATOM 5400 C CA . SER A 1 688 ? 26.012 -10.874 29.633 1.00 24.30 688 SER A CA 1
ATOM 5401 C C . SER A 1 688 ? 26.701 -11.884 30.561 1.00 24.30 688 SER A C 1
ATOM 5403 O O . SER A 1 688 ? 27.851 -11.682 30.924 1.00 24.30 688 SER A O 1
ATOM 5405 N N . GLU A 1 689 ? 26.051 -12.982 30.937 1.00 26.72 689 GLU A N 1
ATOM 5406 C CA . GLU A 1 689 ? 26.688 -14.016 31.759 1.00 26.72 689 GLU A CA 1
ATOM 5407 C C . GLU A 1 689 ? 26.440 -15.380 31.127 1.00 26.72 689 GLU A C 1
ATOM 5409 O O . GLU A 1 689 ? 25.447 -16.045 31.402 1.00 26.72 689 GLU A O 1
ATOM 5414 N N . MET A 1 690 ? 27.322 -15.731 30.191 1.00 24.50 690 MET A N 1
ATOM 5415 C CA . MET A 1 690 ? 27.813 -17.096 30.007 1.00 24.50 690 MET A CA 1
ATOM 5416 C C . MET A 1 690 ? 29.090 -17.012 29.155 1.00 24.50 690 MET A C 1
ATOM 5418 O O . MET A 1 690 ? 29.097 -17.315 27.964 1.00 24.50 690 MET A O 1
ATOM 5422 N N . SER A 1 691 ? 30.156 -16.483 29.750 1.00 24.12 691 SER A N 1
ATOM 5423 C CA . SER A 1 691 ? 31.526 -16.735 29.306 1.00 24.12 691 SER A CA 1
ATOM 5424 C C . SER A 1 691 ? 32.146 -17.704 30.302 1.00 24.12 691 SER A C 1
ATOM 5426 O O . SER A 1 691 ? 31.970 -17.503 31.500 1.00 24.12 691 SER A O 1
ATOM 5428 N N . GLU A 1 692 ? 32.881 -18.681 29.773 1.00 26.34 692 GLU A N 1
ATOM 5429 C CA . GLU A 1 692 ? 33.572 -19.783 30.462 1.00 26.34 692 GLU A CA 1
ATOM 5430 C C . GLU A 1 692 ? 32.707 -21.031 30.684 1.00 26.34 692 GLU A C 1
ATOM 5432 O O . GLU A 1 692 ? 31.982 -21.150 31.664 1.00 26.34 692 GLU A O 1
ATOM 5437 N N . ILE A 1 693 ? 32.775 -21.955 29.717 1.00 24.73 693 ILE A N 1
ATOM 5438 C CA . ILE A 1 693 ? 33.278 -23.328 29.899 1.00 24.73 693 ILE A CA 1
ATOM 5439 C C . ILE A 1 693 ? 33.607 -23.882 28.500 1.00 24.73 693 ILE A C 1
ATOM 5441 O O . ILE A 1 693 ? 32.738 -23.950 27.634 1.00 24.73 693 ILE A O 1
ATOM 5445 N N . ASP A 1 694 ? 34.896 -24.171 28.342 1.00 24.17 694 ASP A N 1
ATOM 5446 C CA . ASP A 1 694 ? 35.625 -25.085 27.457 1.00 24.17 694 ASP A CA 1
ATOM 5447 C C . ASP A 1 694 ? 35.134 -25.447 26.045 1.00 24.17 694 ASP A C 1
ATOM 5449 O O . ASP A 1 694 ? 34.007 -25.869 25.787 1.00 24.17 694 ASP A O 1
ATOM 5453 N N . ASP A 1 695 ? 36.123 -25.357 25.152 1.00 27.56 695 ASP A N 1
ATOM 5454 C CA . ASP A 1 695 ? 36.200 -25.917 23.814 1.00 27.56 695 ASP A CA 1
ATOM 5455 C C . ASP A 1 695 ? 35.731 -27.378 23.757 1.00 27.56 695 ASP A C 1
ATOM 5457 O O . ASP A 1 695 ? 36.378 -28.274 24.298 1.00 27.56 695 ASP A O 1
ATOM 5461 N N . ASP A 1 696 ? 34.684 -27.641 22.973 1.00 23.98 696 ASP A N 1
ATOM 5462 C CA . ASP A 1 696 ? 34.693 -28.838 22.139 1.00 23.98 696 ASP A CA 1
ATOM 5463 C C . ASP A 1 696 ? 33.979 -28.586 20.806 1.00 23.98 696 ASP A C 1
ATOM 5465 O O . ASP A 1 696 ? 32.842 -28.107 20.720 1.00 23.98 696 ASP A O 1
ATOM 5469 N N . HIS A 1 697 ? 34.699 -28.878 19.731 1.00 26.94 697 HIS A N 1
ATOM 5470 C CA . HIS A 1 697 ? 34.254 -28.698 18.363 1.00 26.94 697 HIS A CA 1
ATOM 5471 C C . HIS A 1 697 ? 33.138 -29.697 18.034 1.00 26.94 697 HIS A C 1
ATOM 5473 O O . HIS A 1 697 ? 33.386 -30.887 17.864 1.00 26.94 697 HIS A O 1
ATOM 5479 N N . SER A 1 698 ? 31.917 -29.216 17.787 1.00 23.47 698 SER A N 1
ATOM 5480 C CA . SER A 1 698 ? 30.983 -29.947 16.924 1.00 23.47 698 SER A CA 1
ATOM 5481 C C . SER A 1 698 ? 30.132 -29.005 16.071 1.00 23.47 698 SER A C 1
ATOM 5483 O O . SER A 1 698 ? 29.399 -28.136 16.540 1.00 23.47 698 SER A O 1
ATOM 5485 N N . HIS A 1 699 ? 30.280 -29.167 14.758 1.00 26.38 699 HIS A N 1
ATOM 5486 C CA . HIS A 1 699 ? 29.491 -28.504 13.732 1.00 26.38 699 HIS A CA 1
ATOM 5487 C C . HIS A 1 699 ? 28.003 -28.858 13.883 1.00 26.38 699 HIS A C 1
ATOM 5489 O O . HIS A 1 699 ? 27.603 -29.981 13.589 1.00 26.38 699 HIS A O 1
ATOM 5495 N N . LEU A 1 700 ? 27.165 -27.887 14.257 1.00 23.03 700 LEU A N 1
ATOM 5496 C CA . LEU A 1 700 ? 25.715 -27.969 14.069 1.00 23.03 700 LEU A CA 1
ATOM 5497 C C . LEU A 1 700 ? 25.309 -27.102 12.874 1.00 23.03 700 LEU A C 1
ATOM 5499 O O . LEU A 1 700 ? 25.281 -25.872 12.924 1.00 23.03 700 LEU A O 1
ATOM 5503 N N . GLU A 1 701 ? 25.032 -27.786 11.767 1.00 23.98 701 GLU A N 1
ATOM 5504 C CA . GLU A 1 701 ? 24.605 -27.225 10.493 1.00 23.98 701 GLU A CA 1
ATOM 5505 C C . GLU A 1 701 ? 23.285 -26.442 10.600 1.00 23.98 701 GLU A C 1
ATOM 5507 O O . GLU A 1 701 ? 22.200 -26.993 10.793 1.00 23.98 701 GLU A O 1
ATOM 5512 N N . VAL A 1 702 ? 23.351 -25.139 10.333 1.00 26.78 702 VAL A N 1
ATOM 5513 C CA . VAL A 1 702 ? 22.191 -24.327 9.948 1.00 26.78 702 VAL A CA 1
ATOM 5514 C C . VAL A 1 702 ? 21.981 -24.500 8.439 1.00 26.78 702 VAL A C 1
ATOM 5516 O O . VAL A 1 702 ? 22.438 -23.677 7.650 1.00 26.78 702 VAL A O 1
ATOM 5519 N N . LYS A 1 703 ? 21.341 -25.596 8.003 1.00 26.25 703 LYS A N 1
ATOM 5520 C CA . LYS A 1 703 ? 21.091 -25.834 6.560 1.00 26.25 703 LYS A CA 1
ATOM 5521 C C . LYS A 1 703 ? 19.683 -26.275 6.145 1.00 26.25 703 LYS A C 1
ATOM 5523 O O . LYS A 1 703 ? 19.387 -26.236 4.955 1.00 26.25 703 LYS A O 1
ATOM 5528 N N . GLU A 1 704 ? 18.761 -26.606 7.050 1.00 28.05 704 GLU A N 1
ATOM 5529 C CA . GLU A 1 704 ? 17.498 -27.245 6.618 1.00 28.05 704 GLU A CA 1
ATOM 5530 C C . GLU A 1 704 ? 16.244 -26.356 6.490 1.00 28.05 704 GLU A C 1
ATOM 5532 O O . GLU A 1 704 ? 15.278 -26.767 5.842 1.00 28.05 704 GLU A O 1
ATOM 5537 N N . THR A 1 705 ? 16.193 -25.153 7.068 1.00 30.25 705 THR A N 1
ATOM 5538 C CA . THR A 1 705 ? 14.967 -24.320 7.041 1.00 30.25 705 THR A CA 1
ATOM 5539 C C . THR A 1 705 ? 14.842 -23.449 5.786 1.00 30.25 705 THR A C 1
ATOM 5541 O O . THR A 1 705 ? 13.744 -23.331 5.242 1.00 30.25 705 THR A O 1
ATOM 5544 N N . SER A 1 706 ? 15.947 -22.900 5.268 1.00 31.83 706 SER A N 1
ATOM 5545 C CA . SER A 1 706 ? 15.952 -22.042 4.065 1.00 31.83 706 SER A CA 1
ATOM 5546 C C . SER A 1 706 ? 15.575 -22.821 2.791 1.00 31.83 706 SER A C 1
ATOM 5548 O O . SER A 1 706 ? 14.754 -22.373 1.984 1.00 31.83 706 SER A O 1
ATOM 5550 N N . ALA A 1 707 ? 16.056 -24.065 2.667 1.00 31.38 707 ALA A N 1
ATOM 5551 C CA . ALA A 1 707 ? 15.715 -24.946 1.550 1.00 31.38 707 ALA A CA 1
ATOM 5552 C C . ALA A 1 707 ? 14.210 -25.283 1.490 1.00 31.38 707 ALA A C 1
ATOM 5554 O O . ALA A 1 707 ? 13.638 -25.367 0.403 1.00 31.38 707 ALA A O 1
ATOM 5555 N N . LYS A 1 708 ? 13.544 -25.430 2.647 1.00 38.59 708 LYS A N 1
ATOM 5556 C CA . LYS A 1 708 ? 12.113 -25.779 2.729 1.00 38.59 708 LYS A CA 1
ATOM 5557 C C . LYS A 1 708 ? 11.210 -24.601 2.338 1.00 38.59 708 LYS A C 1
ATOM 5559 O O . LYS A 1 708 ? 10.280 -24.799 1.559 1.00 38.59 708 LYS A O 1
ATOM 5564 N N . THR A 1 709 ? 11.515 -23.376 2.775 1.00 37.81 709 THR A N 1
ATOM 5565 C CA . THR A 1 709 ? 10.761 -22.162 2.392 1.00 37.81 709 THR A CA 1
ATOM 5566 C C . THR A 1 709 ? 10.899 -21.850 0.898 1.00 37.81 709 THR A C 1
ATOM 5568 O O . THR A 1 709 ? 9.903 -21.563 0.232 1.00 37.81 709 THR A O 1
ATOM 5571 N N . SER A 1 710 ? 12.113 -21.988 0.353 1.00 41.62 710 SER A N 1
ATOM 5572 C CA . SER A 1 710 ? 12.398 -21.832 -1.080 1.00 41.62 710 SER A CA 1
ATOM 5573 C C . SER A 1 710 ? 11.647 -22.866 -1.936 1.00 41.62 710 SER A C 1
ATOM 5575 O O . SER A 1 710 ? 11.009 -22.510 -2.925 1.00 41.62 710 SER A O 1
ATOM 5577 N N . LYS A 1 711 ? 11.609 -24.136 -1.499 1.00 44.56 711 LYS A N 1
ATOM 5578 C CA . LYS A 1 711 ? 10.880 -25.219 -2.184 1.00 44.56 711 LYS A CA 1
ATOM 5579 C C . LYS A 1 711 ? 9.360 -25.021 -2.179 1.00 44.56 711 LYS A C 1
ATOM 5581 O O . LYS A 1 711 ? 8.692 -25.365 -3.147 1.00 44.56 711 LYS A O 1
ATOM 5586 N N . ILE A 1 712 ? 8.795 -24.464 -1.106 1.00 45.09 712 ILE A N 1
ATOM 5587 C CA . ILE A 1 712 ? 7.360 -24.145 -1.045 1.00 45.09 712 ILE A CA 1
ATOM 5588 C C . ILE A 1 712 ? 7.027 -23.011 -2.021 1.00 45.09 712 ILE A C 1
ATOM 5590 O O . ILE A 1 712 ? 6.043 -23.102 -2.753 1.00 45.09 712 ILE A O 1
ATOM 5594 N N . ALA A 1 713 ? 7.850 -21.964 -2.066 1.00 43.97 713 ALA A N 1
ATOM 5595 C CA . ALA A 1 713 ? 7.631 -20.833 -2.959 1.00 43.97 713 ALA A CA 1
ATOM 5596 C C . ALA A 1 713 ? 7.744 -21.216 -4.449 1.00 43.97 713 ALA A C 1
ATOM 5598 O O . ALA A 1 713 ? 6.875 -20.834 -5.237 1.00 43.97 713 ALA A O 1
ATOM 5599 N N . SER A 1 714 ? 8.735 -22.035 -4.819 1.00 50.38 714 SER A N 1
ATOM 5600 C CA . SER A 1 714 ? 8.919 -22.497 -6.202 1.00 50.38 714 SER A CA 1
ATOM 5601 C C . SER A 1 714 ? 7.769 -23.392 -6.683 1.00 50.38 714 SER A C 1
ATOM 5603 O O . SER A 1 714 ? 7.217 -23.171 -7.763 1.00 50.38 714 SER A O 1
ATOM 5605 N N . LEU A 1 715 ? 7.302 -24.323 -5.840 1.00 48.75 715 LEU A N 1
ATOM 5606 C CA . LEU A 1 715 ? 6.128 -25.164 -6.121 1.00 48.75 715 LEU A CA 1
ATOM 5607 C C . LEU A 1 715 ? 4.839 -24.342 -6.278 1.00 48.75 715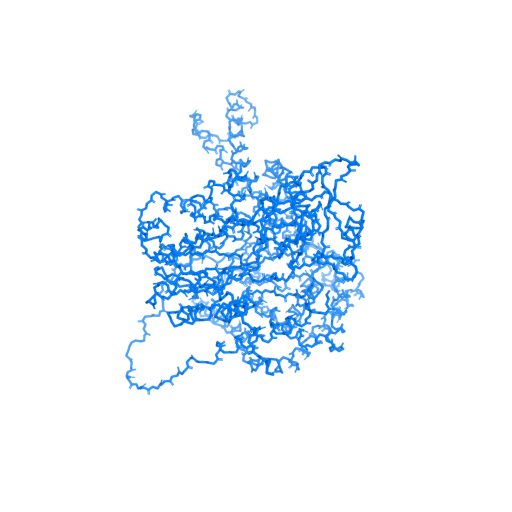 LEU A C 1
ATOM 5609 O O . LEU A 1 715 ? 3.988 -24.652 -7.119 1.00 48.75 715 LEU A O 1
ATOM 5613 N N . VAL A 1 716 ? 4.674 -23.287 -5.472 1.00 47.81 716 VAL A N 1
ATOM 5614 C CA . VAL A 1 716 ? 3.528 -22.374 -5.580 1.00 47.81 716 VAL A CA 1
ATOM 5615 C C . VAL A 1 716 ? 3.551 -21.652 -6.919 1.00 47.81 716 VAL A C 1
ATOM 5617 O O . VAL A 1 716 ? 2.491 -21.493 -7.524 1.00 47.81 716 VAL A O 1
ATOM 5620 N N . ARG A 1 717 ? 4.712 -21.240 -7.418 1.00 50.94 717 ARG A N 1
ATOM 5621 C CA . ARG A 1 717 ? 4.813 -20.521 -8.687 1.00 50.94 717 ARG A CA 1
ATOM 5622 C C . ARG A 1 717 ? 4.648 -21.396 -9.920 1.00 50.94 717 ARG A C 1
ATOM 5624 O O . ARG A 1 717 ? 3.930 -20.994 -10.834 1.00 50.94 717 ARG A O 1
ATOM 5631 N N . GLU A 1 718 ? 5.295 -22.557 -9.972 1.00 51.31 718 GLU A N 1
ATOM 5632 C CA . GLU A 1 718 ? 5.286 -23.429 -11.155 1.00 51.31 718 GLU A CA 1
ATOM 5633 C C . GLU A 1 718 ? 3.846 -23.795 -11.562 1.00 51.31 718 GLU A C 1
ATOM 5635 O O . GLU A 1 718 ? 3.468 -23.697 -12.729 1.00 51.31 718 GLU A O 1
ATOM 5640 N N . LYS A 1 719 ? 2.988 -24.050 -10.565 1.00 49.62 719 LYS A N 1
ATOM 5641 C CA . LYS A 1 719 ? 1.544 -24.289 -10.741 1.00 49.62 719 LYS A CA 1
ATOM 5642 C C . LYS A 1 719 ? 0.684 -23.024 -10.869 1.00 49.62 719 LYS A C 1
ATOM 5644 O O . LYS A 1 719 ? -0.524 -23.112 -11.068 1.00 49.62 719 LYS A O 1
ATOM 5649 N N . TRP A 1 720 ? 1.250 -21.835 -10.673 1.00 45.31 720 TRP A N 1
ATOM 5650 C CA . TRP A 1 720 ? 0.569 -20.567 -10.958 1.00 45.31 720 TRP A CA 1
ATOM 5651 C C . TRP A 1 720 ? 0.663 -20.222 -12.445 1.00 45.31 720 TRP A C 1
ATOM 5653 O O . TRP A 1 720 ? -0.350 -19.928 -13.069 1.00 45.31 720 TRP A O 1
ATOM 5663 N N . ASN A 1 721 ? 1.851 -20.393 -13.028 1.00 42.78 721 ASN A N 1
ATOM 5664 C CA . ASN A 1 721 ? 2.094 -20.189 -14.457 1.00 42.78 721 ASN A CA 1
ATOM 5665 C C . ASN A 1 721 ? 1.297 -21.153 -15.357 1.00 42.78 721 ASN A C 1
ATOM 5667 O O . ASN A 1 721 ? 1.123 -20.875 -16.541 1.00 42.78 721 ASN A O 1
ATOM 5671 N N . SER A 1 722 ? 0.827 -22.289 -14.830 1.00 37.94 722 SER A N 1
ATOM 5672 C CA . SER A 1 722 ? -0.071 -23.201 -15.550 1.00 37.94 722 SER A CA 1
ATOM 5673 C C . SER A 1 722 ? -1.527 -22.725 -15.581 1.00 37.94 722 SER A C 1
ATOM 5675 O O . SER A 1 722 ? -2.263 -23.132 -16.469 1.00 37.94 722 SER A O 1
ATOM 5677 N N . HIS A 1 723 ? -1.941 -21.884 -14.626 1.00 36.16 723 HIS A N 1
ATOM 5678 C CA . HIS A 1 723 ? -3.311 -21.364 -14.520 1.00 36.16 723 HIS A CA 1
ATOM 5679 C C . HIS A 1 723 ? -3.512 -20.125 -15.407 1.00 36.16 723 HIS A C 1
ATOM 5681 O O . HIS A 1 723 ? -4.480 -20.067 -16.148 1.00 36.16 723 HIS A O 1
ATOM 5687 N N . ASP A 1 724 ? -2.521 -19.226 -15.477 1.00 33.47 724 ASP A N 1
ATOM 5688 C CA . ASP A 1 724 ? -2.501 -18.084 -16.422 1.00 33.47 724 ASP A CA 1
ATOM 5689 C C . ASP A 1 724 ? -2.388 -18.500 -17.909 1.00 33.47 724 ASP A C 1
ATOM 5691 O O . ASP A 1 724 ? -2.410 -17.655 -18.800 1.00 33.47 724 ASP A O 1
ATOM 5695 N N . LYS A 1 725 ? -2.198 -19.795 -18.194 1.00 29.92 725 LYS A N 1
ATOM 5696 C CA . LYS A 1 725 ? -2.252 -20.357 -19.554 1.00 29.92 725 LYS A CA 1
ATOM 5697 C C . LYS A 1 725 ? -3.618 -20.963 -19.898 1.00 29.92 725 LYS A C 1
ATOM 5699 O O . LYS A 1 725 ? -3.804 -21.356 -21.047 1.00 29.92 725 LYS A O 1
ATOM 5704 N N . ALA A 1 726 ? -4.514 -21.094 -18.919 1.00 26.19 726 ALA A N 1
ATOM 5705 C CA . ALA A 1 726 ? -5.824 -21.729 -19.058 1.00 26.19 726 ALA A CA 1
ATOM 5706 C C . ALA A 1 726 ? -7.003 -20.731 -19.013 1.00 26.19 726 ALA A C 1
ATOM 5708 O O . ALA A 1 726 ? -8.090 -21.098 -19.452 1.00 26.19 726 ALA A O 1
ATOM 5709 N N . ASP A 1 727 ? -6.764 -19.497 -18.553 1.00 27.22 727 ASP A N 1
ATOM 5710 C CA . ASP A 1 727 ? -7.664 -18.330 -18.612 1.00 27.22 727 ASP A CA 1
ATOM 5711 C C . ASP A 1 727 ? -7.065 -17.233 -19.511 1.00 27.22 727 ASP A C 1
ATOM 5713 O O . ASP A 1 727 ? -7.842 -16.417 -20.065 1.00 27.22 727 ASP A O 1
#

Organism: Maudiozyma humilis (NCBI:txid51915)

Foldseek 3Di:
DDDDPPPPDPPAPFALAADPPDPDDDPFLLPDDDPLVVLLVVLLVVLVVLCVQFALAEAEAPLVQLDFRLAQEEEAEDDQAFQPNRVSVCQNVQCVSDPDRGAQAAEAHEQCQLVVDVVCVSSNSSSNHQYFYDQLSQWDWDDPQKWKADPCCPPALQKIFIDGPDDVDDQQQCVVVADAQKKKAFPLRQFIWGFHDDDGGTITGTPDGTPCVPVVVVVCRHVTDTITIGHDDDCSVSLNVLLSCSVSSHHYYYHQLPDHANDLAHHQGHLSSVSSQLSNCLNPQQHKYWYKYKYWDWLDLQHGNTYIYIYIFHTDIDGNVLNVVCSVRVVVSSVVVSLLSQLRNLLRYQGDPHLLRLLLLLLLLLLAPPDVFFDDPVVSRVSSSLSRLLCLVCVVPPLNVVLSVLLVVLLVLCVVLLHWPVLLVVFDQDPVSLVVLVVLLVVLVVLLVVLVVLLVVLCVLCVVLVVCLQVVLQVVQVVVVSSDPRYDRSSNCSNVSSSVSCVPVVVVSLQVVLVVLLVCVVVVPVVSVPDDDPDPDSVSSSVVSSVVSVVSNVSSSVSVLQSVQSVSSNSSSVCSNPPDSVSSVVSVVSSNVSSVSSNVCCVVSVCVRDVCSVVSVCVSVVVRVVVVVVVVVVVVVVVPDDDDDDDDDDDDDDDDDRQSSGDNSPDRSSHDHDDDDDDDDDDPDDDPPDDDDDDDDDDDDPDDPVVRSSVSSSVVVVVVVVVVVVD

Radius of gyration: 30.31 Å; chains: 1; bounding box: 71×77×106 Å

pLDDT: mean 76.98, std 20.77, range [23.03, 97.19]

Secondary structure (DSSP, 8-state):
---SS--------------TT-----TTSSSS--HHHHHHHHHHHHHHHHHHHHEEEEEEE-GGGSPPTTS-EEEEEE---STTHHHHHHHHHHHHHSSSS---EEEEEEHHHHHH-HHHHHHHHHTT-EEE--GGGG-EE--TTEEEE-TTTTT-TTEEEEEESSTT-----HHHH--TT-EEE-GGG--EEEEEEE-SSSEEEESS---TTSHHHHHHHHH-B--EEEPPPP-HHHHHHHHHHHHTT-EEEE-TTSS----SSPPPPPTHHHHHHHHHHHH-TT--EEEEEEEEEESSTTSTTEEEEEEE---EEE-HHHHHHHHH-HHHHHHHHHHHHHHHHHTTS---SSHHHHHHHHHHHHHSS--S----HHHHHHHHHHHHHHHHHHTT-HHHHHHHHHHHHHHHHHHHTT--HHHHTT---SHHHHHHHHHHHHHHHHHHHHHHHHHHHHHHHHHHHHHHHHHHHHHHHHHHHHT-SS-SS-GGGHHHHHHHHHHHHHHHHHHHHHHHHHHHHHTT-TTTTTS-----SHHHHHHHHHHHHHHHHHHHHHHHHHHHHHHTTSHHHHHHHHS-HHHHHHHHHHHHHHHHHHHHHHHHHHHHH-TTHHHHHHHHHHHHHHHHHHHHHHHHHHTTS--------------S---SSS--TTS------S-----------------------------HHHHHHHHHHHHHHHTTTTTTTT-

Sequence (727 aa):
MSSEAANKGKKASSAHVPDASERYVNHFTGEKWSVYTLAYDLVIGIFNILFTIFFREVKVRGSQYVPPNGTPTILVCAPHANQFIDPALVMTKTRQIHKGRGRMACFVTAEKSLRTNKVVKVFGSCVGAVPVPRIQDNLVPFDPEIEIYAPEIDANPRLIKGRSKTPGGKQPAFTSQFSLKSLLGLPNYLGNAQIAEIIDDETVLLTNPFKIDNPKVRKLLTKGCNFKYAEKIDNSKTYQSVFDHLHTHGCVGIFPEGGSHDRPSLLPIKAGVVIMALGAVAADPSMKVHVVPCGLHYFHREKFRSRAVIEYGEPIIVDGEMGRQYIESPRDAVSKLLDKVTDSLFSVTENAPDFDTLMTIQAARRLYQPDNHRFSLPLVVEINRRLLVGYKKYKDDSRIINIKEMVHRYNDELYSMGLKDHQVHDLKTSFMGVLQSLVTLVTRVARLSVLFTMSIPGAVLFMPIFVLASRVSKKKAKAGLKASLVKIKGTDIIATWKLIVALVLAPVLYVTYSLTMIVLLARGNKYVSHLWVPFSNKFMQFIYFYALLVFTTYASLKTGEIGMDLFKSLPPLVVSIFSPNIKIKEIKEMRSRLSSEITLVCNELGPTVFPDFEKFSSSNIMKSSTVEDTQKINELNNTLKVYPNRSRSASVSSGVSNALSRVNSRGSLTDIPIFSDGRINDSESMYSEMSEIDDDHSHLEVKETSAKTSKIASLVREKWNSHDKAD